Protein AF-A0A3D8INR3-F1 (afdb_monomer_lite)

Sequence (490 aa):
MREIKIFVIVAFIIGVMYYGVEPLAHHAMHPATATSDYEFKDLEKFGKFDFSNADKEAGKTAFLDNCASCHTVASQNVPDLNARNPKTIQPAGEGGVVPPDLSNAGLIFDSQFLAHFIKDPVRATLLDSKFAVSCEGLDDENANKCEMANEGKESYPMNAFNGIMSDEEITNVVAYLKDIAPKQLNDKEVFVEACSRCHAAVYDKNQYDSKFFALHNQEVTNWIERTKNIKGEEAEATFLSSLNNEEHKFINSLLAMAKANEKKYLSEAEIDEKNDEINAKTIESYGLVSLLQNSLIESNFEKVGLEADTHPEFIKAYLGNTPPDLSMMIRSKGQHELAAFINNPQKVPLIDIQKAVINKLVRDKRDEEKANIPTNISDEEREDMIAQIDSRDAEYYKIKLPENTTKSEWQNNDDYTNMAREMGVMPFGKSMPRVGLTKEAEKQVVNYLETIGDSKKAERDSLGWWIMGFFVLLSVLAYTWKSKIWRDLH

Organism: NCBI:txid2040648

Secondary structure (DSSP, 8-state):
-HHHHHHHHHHHHHHHHHHHHHHHHHHHHS---PPP-SS-TTSGGG-----TT--HHHHHHHHHHHTTTT-B-TTS--GGGG-S-TT--EEETTEEEPPPB-TTHHHHB-HHHHHHHHH-HHHHHTGGGTBPPP-TT--HHHHHHHHHHHTTPBPPSSPP-BTTB-HHHHHHHHHHHHHHS-S---HHHHHIIIIITT--BTT-SSHHHHHHHHHHHHHHHHHHHHHHHS-STTHHHHHHHT--HHHHHHHHHHHHHHHHHHHTTS-HHHHHHHHHHHHH--HHHH-HHHHHHHT-------SPPB--SS-HHHHHHHHSSPPPP-TTHHHHHHHHHHHHHHT-TT---HHHHHHHHHHHHHHHHHHHHHHTS-TTS-HHHHHHHHHHHHT--TTTTT--PPP-TT--TTS-TT--HHHHHHTT-PPP--SPPP--B-HHHHHHHHHHHHHHH-TTHHHHHHHHHHHHHHHHHHHHHHHHHHHHHSTTT-

Structure (mmCIF, N/CA/C/O backbone):
data_AF-A0A3D8INR3-F1
#
_entry.id   AF-A0A3D8INR3-F1
#
loop_
_atom_site.group_PDB
_atom_site.id
_atom_site.type_symbol
_atom_site.label_atom_id
_atom_site.label_alt_id
_atom_site.label_comp_id
_atom_site.label_asym_id
_atom_site.label_entity_id
_atom_site.label_seq_id
_atom_site.pdbx_PDB_ins_code
_atom_site.Cartn_x
_atom_site.Cartn_y
_atom_site.Cartn_z
_atom_site.occupancy
_atom_site.B_iso_or_equiv
_atom_site.auth_seq_id
_atom_site.auth_comp_id
_atom_site.auth_asym_id
_atom_site.auth_atom_id
_atom_site.pdbx_PDB_model_num
ATOM 1 N N . MET A 1 1 ? -51.105 -0.514 -26.493 1.00 63.62 1 MET A N 1
ATOM 2 C CA . MET A 1 1 ? -50.134 -1.573 -26.890 1.00 63.62 1 MET A CA 1
ATOM 3 C C . MET A 1 1 ? -48.948 -1.057 -27.707 1.00 63.62 1 MET A C 1
ATOM 5 O O . MET A 1 1 ? -47.855 -1.571 -27.513 1.00 63.62 1 MET A O 1
ATOM 9 N N . ARG A 1 2 ? -49.116 -0.080 -28.615 1.00 75.50 2 ARG A N 1
ATOM 10 C CA . ARG A 1 2 ? -48.003 0.451 -29.427 1.00 75.50 2 ARG A CA 1
ATOM 11 C C . ARG A 1 2 ? -46.892 1.077 -28.575 1.00 75.50 2 ARG A C 1
ATOM 13 O O . ARG A 1 2 ? -45.732 0.782 -28.827 1.00 75.50 2 ARG A O 1
ATOM 20 N N . GLU A 1 3 ? -47.219 1.847 -27.534 1.00 76.06 3 GLU A N 1
ATOM 21 C CA . GLU A 1 3 ? -46.181 2.459 -26.686 1.00 76.06 3 GLU A CA 1
ATOM 22 C C . GLU A 1 3 ? -45.477 1.452 -25.777 1.00 76.06 3 GLU A C 1
ATOM 24 O O . GLU A 1 3 ? -44.278 1.573 -25.581 1.00 76.06 3 GLU A O 1
ATOM 29 N N . ILE A 1 4 ? -46.176 0.422 -25.286 1.00 78.62 4 ILE A N 1
ATOM 30 C CA . ILE A 1 4 ? -45.540 -0.678 -24.537 1.00 78.62 4 ILE A CA 1
ATOM 31 C C . ILE A 1 4 ? -44.545 -1.417 -25.436 1.00 78.62 4 ILE A C 1
ATOM 33 O O . ILE A 1 4 ? -43.437 -1.708 -25.006 1.00 78.62 4 ILE A O 1
ATOM 37 N N . LYS A 1 5 ? -44.897 -1.668 -26.705 1.00 76.81 5 LYS A N 1
ATOM 38 C CA . LYS A 1 5 ? -43.960 -2.254 -27.676 1.00 76.81 5 LYS A CA 1
ATOM 39 C C . LYS A 1 5 ? -42.741 -1.354 -27.893 1.00 76.81 5 LYS A C 1
ATOM 41 O O . LYS A 1 5 ? -41.628 -1.860 -27.890 1.00 76.81 5 LYS A O 1
ATOM 46 N N . ILE A 1 6 ? -42.938 -0.040 -28.030 1.00 83.31 6 ILE A N 1
ATOM 47 C CA . ILE A 1 6 ? -41.833 0.926 -28.154 1.00 83.31 6 ILE A CA 1
ATOM 48 C C . ILE A 1 6 ? -40.961 0.917 -26.892 1.00 83.31 6 ILE A C 1
ATOM 50 O O . ILE A 1 6 ? -39.746 0.838 -27.010 1.00 83.31 6 ILE A O 1
ATOM 54 N N . PHE A 1 7 ? -41.558 0.929 -25.699 1.00 83.69 7 PHE A N 1
ATOM 55 C CA . PHE A 1 7 ? -40.826 0.861 -24.435 1.00 83.69 7 PHE A CA 1
ATOM 56 C C . PHE A 1 7 ? -40.005 -0.424 -24.321 1.00 83.69 7 PHE A C 1
ATOM 58 O O . PHE A 1 7 ? -38.828 -0.350 -24.002 1.00 83.69 7 PHE A O 1
ATOM 65 N N . VAL A 1 8 ? -40.586 -1.587 -24.635 1.00 88.50 8 VAL A N 1
ATOM 66 C CA . VAL A 1 8 ? -39.868 -2.871 -24.611 1.00 88.50 8 VAL A CA 1
ATOM 67 C C . VAL A 1 8 ? -38.701 -2.863 -25.597 1.00 88.50 8 VAL A C 1
ATOM 69 O O . VAL A 1 8 ? -37.622 -3.328 -25.252 1.00 88.50 8 VAL A O 1
ATOM 72 N N . ILE A 1 9 ? -38.880 -2.295 -26.793 1.00 89.50 9 ILE A N 1
ATOM 73 C CA . ILE A 1 9 ? -37.798 -2.159 -27.778 1.00 89.50 9 ILE A CA 1
ATOM 74 C C . ILE A 1 9 ? -36.693 -1.238 -27.249 1.00 89.50 9 ILE A C 1
ATOM 76 O O . ILE A 1 9 ? -35.523 -1.594 -27.327 1.00 89.50 9 ILE A O 1
ATOM 80 N N . VAL A 1 10 ? -37.041 -0.080 -26.684 1.00 89.00 10 VAL A N 1
ATOM 81 C CA . VAL A 1 10 ? -36.061 0.860 -26.119 1.00 89.00 10 VAL A CA 1
ATOM 82 C C . VAL A 1 10 ? -35.335 0.240 -24.924 1.00 89.00 10 VAL A C 1
ATOM 84 O O . VAL A 1 10 ? -34.113 0.295 -24.875 1.00 89.00 10 VAL A O 1
ATOM 87 N N . ALA A 1 11 ? -36.051 -0.403 -24.002 1.00 88.25 11 ALA A N 1
ATOM 88 C CA . ALA A 1 11 ? -35.470 -1.096 -22.856 1.00 88.25 11 ALA A CA 1
ATOM 89 C C . ALA A 1 11 ? -34.548 -2.242 -23.294 1.00 88.25 11 ALA A C 1
ATOM 91 O O . ALA A 1 11 ? -33.473 -2.409 -22.727 1.00 88.25 11 ALA A O 1
ATOM 92 N N . PHE A 1 12 ? -34.927 -2.989 -24.335 1.00 92.06 12 PHE A N 1
ATOM 93 C CA . PHE A 1 12 ? -34.078 -4.017 -24.929 1.00 92.06 12 PHE A CA 1
ATOM 94 C C . PHE A 1 12 ? -32.812 -3.420 -25.551 1.00 92.06 12 PHE A C 1
ATOM 96 O O . PHE A 1 12 ? -31.725 -3.907 -25.269 1.00 92.06 12 PHE A O 1
ATOM 103 N N . ILE A 1 13 ? -32.921 -2.347 -26.345 1.00 90.56 13 ILE A N 1
ATOM 104 C CA . ILE A 1 13 ? -31.756 -1.679 -26.951 1.00 90.56 13 ILE A CA 1
ATOM 105 C C . ILE A 1 13 ? -30.830 -1.123 -25.866 1.00 90.56 13 ILE A C 1
ATOM 107 O O . ILE A 1 13 ? -29.627 -1.341 -25.941 1.00 90.56 13 ILE A O 1
ATOM 111 N N . ILE A 1 14 ? -31.374 -0.458 -24.842 1.00 89.19 14 ILE A N 1
ATOM 112 C CA . ILE A 1 14 ? -30.592 0.036 -23.702 1.00 89.19 14 ILE A CA 1
ATOM 113 C C . ILE A 1 14 ? -29.927 -1.132 -22.972 1.00 89.19 14 ILE A C 1
ATOM 115 O O . ILE A 1 14 ? -28.746 -1.045 -22.664 1.00 89.19 14 ILE A O 1
ATOM 119 N N . GLY A 1 15 ? -30.643 -2.234 -22.740 1.00 87.12 15 GLY A N 1
ATOM 120 C CA . GLY A 1 15 ? -30.089 -3.434 -22.116 1.00 87.12 15 GLY A CA 1
ATOM 121 C C . GLY A 1 15 ? -28.944 -4.041 -22.928 1.00 87.12 15 GLY A C 1
ATOM 122 O O . GLY A 1 15 ? -27.901 -4.347 -22.364 1.00 87.12 15 GLY A O 1
ATOM 123 N N . VAL A 1 16 ? -29.096 -4.152 -24.251 1.00 88.75 16 VAL A N 1
ATOM 124 C CA . VAL A 1 16 ? -28.040 -4.618 -25.166 1.00 88.75 16 VAL A CA 1
ATOM 125 C C . VAL A 1 16 ? -26.864 -3.645 -25.198 1.00 88.75 16 VAL A C 1
ATOM 127 O O . VAL A 1 16 ? -25.721 -4.085 -25.212 1.00 88.75 16 VAL A O 1
ATOM 130 N N . MET A 1 17 ? -27.108 -2.334 -25.185 1.00 85.06 17 MET A N 1
ATOM 131 C CA . MET A 1 17 ? -26.038 -1.342 -25.101 1.00 85.06 17 MET A CA 1
ATOM 132 C C . MET A 1 17 ? -25.295 -1.446 -23.772 1.00 85.06 17 MET A C 1
ATOM 134 O O . MET A 1 17 ? -24.074 -1.460 -23.780 1.00 85.06 17 MET A O 1
ATOM 138 N N . TYR A 1 18 ? -26.003 -1.567 -22.651 1.00 83.94 18 TYR A N 1
ATOM 139 C CA . TYR A 1 18 ? -25.392 -1.702 -21.333 1.00 83.94 18 TYR A CA 1
ATOM 140 C C . TYR A 1 18 ? -24.562 -2.992 -21.258 1.00 83.94 18 TYR A C 1
ATOM 142 O O . TYR A 1 18 ? -23.347 -2.929 -21.148 1.00 83.94 18 TYR A O 1
ATOM 150 N N . TYR A 1 19 ? -25.172 -4.156 -21.496 1.00 83.50 19 TYR A N 1
ATOM 151 C CA . TYR A 1 19 ? -24.474 -5.447 -21.445 1.00 83.50 19 TYR A CA 1
ATOM 152 C C . TYR A 1 19 ? -23.462 -5.685 -22.572 1.00 83.50 19 TYR A C 1
ATOM 154 O O . TYR A 1 19 ? -22.607 -6.552 -22.433 1.00 83.50 19 TYR A O 1
ATOM 162 N N . GLY A 1 20 ? -23.566 -4.991 -23.704 1.00 81.06 20 GLY A N 1
ATOM 163 C CA . GLY A 1 20 ? -22.682 -5.185 -24.855 1.00 81.06 20 GLY A CA 1
ATOM 164 C C . GLY A 1 20 ? -21.538 -4.177 -24.913 1.00 81.06 20 GLY A C 1
ATOM 165 O O . GLY A 1 20 ? -20.388 -4.558 -25.122 1.00 81.06 20 GLY A O 1
ATOM 166 N N . VAL A 1 21 ? -21.839 -2.889 -24.725 1.00 84.81 21 VAL A N 1
ATOM 167 C CA . VAL A 1 21 ? -20.844 -1.812 -24.811 1.00 84.81 21 VAL A CA 1
ATOM 168 C C . VAL A 1 21 ? -20.000 -1.756 -23.549 1.00 84.81 21 VAL A C 1
ATOM 170 O O . VAL A 1 21 ? -18.801 -1.550 -23.673 1.00 84.81 21 VAL A O 1
ATOM 173 N N . GLU A 1 22 ? -20.571 -1.969 -22.359 1.00 78.88 22 GLU A N 1
ATOM 174 C CA . GLU A 1 22 ? -19.809 -1.896 -21.105 1.00 78.88 22 GLU A CA 1
ATOM 175 C C . GLU A 1 22 ? -18.677 -2.939 -21.071 1.00 78.88 22 GLU A C 1
ATOM 177 O O . GLU A 1 22 ? -17.528 -2.519 -20.935 1.00 78.88 22 GLU A O 1
ATOM 182 N N . PRO A 1 23 ? -18.885 -4.251 -21.326 1.00 79.50 23 PRO A N 1
ATOM 183 C CA . PRO A 1 23 ? -17.774 -5.205 -21.334 1.00 79.50 23 PRO A CA 1
ATOM 184 C C . PRO A 1 23 ? -16.751 -4.933 -22.438 1.00 79.50 23 PRO A C 1
ATOM 186 O O . PRO A 1 23 ? -15.553 -5.097 -22.214 1.00 79.50 23 PRO A O 1
ATOM 189 N N . LEU A 1 24 ? -17.199 -4.488 -23.619 1.00 79.31 24 LEU A N 1
ATOM 190 C CA . LEU A 1 24 ? -16.302 -4.136 -24.721 1.00 79.31 24 LEU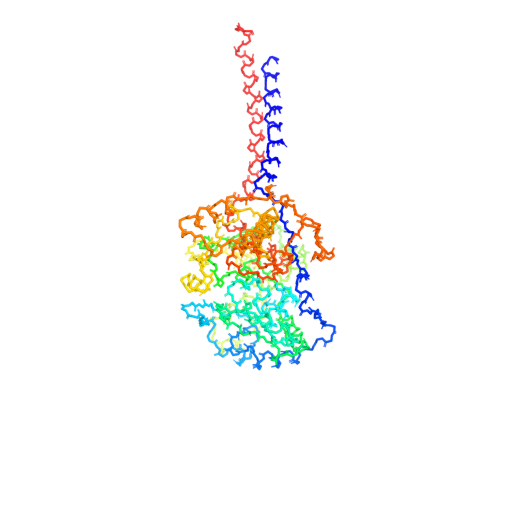 A CA 1
ATOM 191 C C . LEU A 1 24 ? -15.432 -2.924 -24.364 1.00 79.31 24 LEU A C 1
ATOM 193 O O . LEU A 1 24 ? -14.225 -2.940 -24.596 1.00 79.31 24 LEU A O 1
ATOM 197 N N . ALA A 1 25 ? -16.036 -1.889 -23.781 1.00 78.38 25 ALA A N 1
ATOM 198 C CA . ALA A 1 25 ? -15.349 -0.692 -23.322 1.00 78.38 25 ALA A CA 1
ATOM 199 C C . ALA A 1 25 ? -14.387 -1.020 -22.173 1.00 78.38 25 ALA A C 1
ATOM 201 O O . ALA A 1 25 ? -13.245 -0.569 -22.202 1.00 78.38 25 ALA A O 1
ATOM 202 N N . HIS A 1 26 ? -14.796 -1.862 -21.218 1.00 72.94 26 HIS A N 1
ATOM 203 C CA . HIS A 1 26 ? -13.923 -2.329 -20.144 1.00 72.94 26 HIS A CA 1
ATOM 204 C C . HIS A 1 26 ? -12.735 -3.132 -20.683 1.00 72.94 26 HIS A C 1
ATOM 206 O O . HIS A 1 26 ? -11.607 -2.871 -20.285 1.00 72.94 26 HIS A O 1
ATOM 212 N N . HIS A 1 27 ? -12.944 -4.045 -21.633 1.00 76.38 27 HIS A N 1
ATOM 213 C CA . HIS A 1 27 ? -11.852 -4.801 -22.252 1.00 76.38 27 HIS A CA 1
ATOM 214 C C . HIS A 1 27 ? -10.896 -3.903 -23.058 1.00 76.38 27 HIS A C 1
ATOM 216 O O . HIS A 1 27 ? -9.683 -4.088 -23.016 1.00 76.38 27 HIS A O 1
ATOM 222 N N . ALA A 1 28 ? -11.422 -2.919 -23.794 1.00 75.69 28 ALA A N 1
ATOM 223 C CA . ALA A 1 28 ? -10.607 -2.013 -24.603 1.00 75.69 28 ALA A CA 1
ATOM 224 C C . ALA A 1 28 ? -9.822 -0.991 -23.761 1.00 75.69 28 ALA A C 1
ATOM 226 O O . ALA A 1 28 ? -8.691 -0.658 -24.107 1.00 75.69 28 ALA A O 1
ATOM 227 N N . MET A 1 29 ? -10.412 -0.486 -22.672 1.00 73.06 29 MET A N 1
ATOM 228 C CA . MET A 1 29 ? -9.798 0.538 -21.814 1.00 73.06 29 MET A CA 1
ATOM 229 C C . MET A 1 29 ? -8.978 -0.044 -20.655 1.00 73.06 29 MET A C 1
ATOM 231 O O . MET A 1 29 ? -8.143 0.664 -20.095 1.00 73.06 29 MET A O 1
ATOM 235 N N . HIS A 1 30 ? -9.164 -1.325 -20.323 1.00 74.75 30 HIS A N 1
ATOM 236 C CA . HIS A 1 30 ? -8.376 -2.043 -19.321 1.00 74.75 30 HIS A CA 1
ATOM 237 C C . HIS A 1 30 ? -7.689 -3.251 -19.970 1.00 74.75 30 HIS A C 1
ATOM 239 O O . HIS A 1 30 ? -8.154 -4.385 -19.819 1.00 74.75 30 HIS A O 1
ATOM 245 N N . PRO A 1 31 ? -6.590 -3.026 -20.717 1.00 75.12 31 PRO A N 1
ATOM 246 C CA . PRO A 1 31 ? -5.835 -4.117 -21.312 1.00 75.12 31 PRO A CA 1
ATOM 247 C C . PRO A 1 31 ? -5.352 -5.095 -20.237 1.00 75.12 31 PRO A C 1
ATOM 249 O O . PRO A 1 31 ? -5.101 -4.719 -19.086 1.00 75.12 31 PRO A O 1
ATOM 252 N N . ALA A 1 32 ? -5.201 -6.360 -20.631 1.00 78.06 32 ALA A N 1
ATOM 253 C CA . ALA A 1 32 ? -4.733 -7.405 -19.736 1.00 78.06 32 ALA A CA 1
ATOM 254 C C . ALA A 1 32 ? -3.395 -7.018 -19.092 1.00 78.06 32 ALA A C 1
ATOM 256 O O . ALA A 1 32 ? -2.470 -6.508 -19.733 1.00 78.06 32 ALA A O 1
ATOM 257 N N . THR A 1 33 ? -3.317 -7.271 -17.796 1.00 75.50 33 THR A N 1
ATOM 258 C CA . THR A 1 33 ? -2.159 -7.007 -16.949 1.00 75.50 33 THR A CA 1
ATOM 259 C C . THR A 1 33 ? -1.954 -8.213 -16.042 1.00 75.50 33 THR A C 1
ATOM 261 O O . THR A 1 33 ? -2.909 -8.945 -15.772 1.00 75.50 33 THR A O 1
ATOM 264 N N . ALA A 1 34 ? -0.728 -8.428 -15.565 1.00 74.00 34 ALA A N 1
ATOM 265 C CA . ALA A 1 34 ? -0.462 -9.495 -14.605 1.00 74.00 34 ALA A CA 1
ATOM 266 C C . ALA A 1 34 ? -1.341 -9.333 -13.348 1.00 74.00 34 ALA A C 1
ATOM 268 O O . ALA A 1 34 ? -1.612 -8.214 -12.894 1.00 74.00 34 ALA A O 1
ATOM 269 N N . THR A 1 35 ? -1.823 -10.446 -12.800 1.00 74.88 35 THR A N 1
ATOM 270 C CA . THR A 1 35 ? -2.559 -10.459 -11.529 1.00 74.88 35 THR A CA 1
ATOM 271 C C . THR A 1 35 ? -1.634 -10.091 -10.370 1.00 74.88 35 THR A C 1
ATOM 273 O O . THR A 1 35 ? -0.428 -10.315 -10.460 1.00 74.88 35 THR A O 1
ATOM 276 N N . SER A 1 36 ? -2.183 -9.546 -9.279 1.00 80.94 36 SER A N 1
ATOM 277 C CA . SER A 1 36 ? -1.406 -9.364 -8.046 1.00 80.94 36 SER A CA 1
ATOM 278 C C . SER A 1 36 ? -0.946 -10.719 -7.523 1.00 80.94 36 SER A C 1
ATOM 280 O O . SER A 1 36 ? -1.760 -11.627 -7.346 1.00 80.94 36 SER A O 1
ATOM 282 N N . ASP A 1 37 ? 0.354 -10.835 -7.289 1.00 86.19 37 ASP A N 1
ATOM 283 C CA . ASP A 1 37 ? 0.967 -11.991 -6.657 1.00 86.19 37 ASP A CA 1
ATOM 284 C C . ASP A 1 37 ? 1.251 -11.663 -5.191 1.00 86.19 37 ASP A C 1
ATOM 286 O O . ASP A 1 37 ? 2.072 -10.799 -4.893 1.00 86.19 37 ASP A O 1
ATOM 290 N N . TYR A 1 38 ? 0.538 -12.334 -4.289 1.00 90.62 38 TYR A N 1
ATOM 291 C CA . TYR A 1 38 ? 0.695 -12.165 -2.841 1.00 90.62 38 TYR A CA 1
ATOM 292 C C . TYR A 1 38 ? 1.715 -13.140 -2.245 1.00 90.62 38 TYR A C 1
ATOM 294 O O . TYR A 1 38 ? 1.990 -13.061 -1.054 1.00 90.62 38 TYR A O 1
ATOM 302 N N . GLU A 1 39 ? 2.250 -14.059 -3.054 1.00 89.88 39 GLU A N 1
ATOM 303 C CA . GLU A 1 39 ? 3.347 -14.956 -2.676 1.00 89.88 39 GLU A CA 1
ATOM 304 C C . GLU A 1 39 ? 4.702 -14.420 -3.174 1.00 89.88 39 GLU A C 1
ATOM 306 O O . GLU A 1 39 ? 5.736 -15.012 -2.880 1.00 89.88 39 GLU A O 1
ATOM 311 N N . PHE A 1 40 ? 4.697 -13.304 -3.919 1.00 91.62 40 PHE A N 1
ATOM 312 C CA . PHE A 1 40 ? 5.883 -12.611 -4.436 1.00 91.62 40 PHE A CA 1
ATOM 313 C C . PHE A 1 40 ? 6.882 -13.554 -5.129 1.00 91.62 40 PHE A C 1
ATOM 315 O O . PHE A 1 40 ? 8.096 -13.458 -4.949 1.00 91.62 40 PHE A O 1
ATOM 322 N N . LYS A 1 41 ? 6.371 -14.465 -5.963 1.00 88.69 41 LYS A N 1
ATOM 323 C CA . LYS A 1 41 ? 7.125 -15.503 -6.686 1.00 88.69 41 LYS A CA 1
ATOM 324 C C . LYS A 1 41 ? 8.180 -14.937 -7.615 1.00 88.69 41 LYS A C 1
ATOM 326 O O . LYS A 1 41 ? 9.145 -15.617 -7.951 1.00 88.69 41 LYS A O 1
ATOM 331 N N . ASP A 1 42 ? 8.007 -13.696 -8.059 1.00 85.81 42 ASP A N 1
ATOM 332 C CA . ASP A 1 42 ? 9.016 -13.003 -8.848 1.00 85.81 42 ASP A CA 1
ATOM 333 C C . ASP A 1 42 ? 10.304 -12.719 -8.064 1.00 85.81 42 ASP A C 1
ATOM 335 O O . ASP A 1 42 ? 11.335 -12.481 -8.695 1.00 85.81 42 ASP A O 1
ATOM 339 N N . LEU A 1 43 ? 10.264 -12.784 -6.729 1.00 90.75 43 LEU A N 1
ATOM 340 C CA . LEU A 1 43 ? 11.426 -12.641 -5.856 1.00 90.75 43 LEU A CA 1
ATOM 341 C C . LEU A 1 43 ? 12.169 -13.962 -5.612 1.00 90.75 43 LEU A C 1
ATOM 343 O O . LEU A 1 43 ? 13.369 -13.909 -5.362 1.00 90.75 43 LEU A O 1
ATOM 347 N N . GLU A 1 44 ? 11.535 -15.130 -5.798 1.00 87.88 44 GLU A N 1
ATOM 348 C CA . GLU A 1 44 ? 12.169 -16.447 -5.565 1.00 87.88 44 GLU A CA 1
ATOM 349 C C . GLU A 1 44 ? 13.432 -16.665 -6.418 1.00 87.88 44 GLU A C 1
ATOM 351 O O . GLU A 1 44 ? 14.342 -17.403 -6.036 1.00 87.88 44 GLU A O 1
ATOM 356 N N . LYS A 1 45 ? 13.537 -15.978 -7.563 1.00 83.44 45 LYS A N 1
ATOM 357 C CA . LYS A 1 45 ? 14.742 -15.984 -8.410 1.00 83.44 45 LYS A CA 1
ATOM 358 C C . LYS A 1 45 ? 15.974 -15.363 -7.737 1.00 83.44 45 LYS A C 1
ATOM 360 O O . LYS A 1 45 ? 17.085 -15.559 -8.215 1.00 83.44 45 LYS A O 1
ATOM 365 N N . PHE A 1 46 ? 15.782 -14.617 -6.652 1.00 84.69 46 PHE A N 1
ATOM 366 C CA . PHE A 1 46 ? 16.838 -14.028 -5.826 1.00 84.69 46 PHE A CA 1
ATOM 367 C C . PHE A 1 46 ? 17.101 -14.840 -4.543 1.00 84.69 46 PHE A C 1
ATOM 369 O O . PHE A 1 46 ? 17.751 -14.352 -3.617 1.00 84.69 46 PHE A O 1
ATOM 376 N N . GLY A 1 47 ? 16.593 -16.073 -4.488 1.00 86.44 47 GLY A N 1
ATOM 377 C CA . GLY A 1 47 ? 16.658 -16.966 -3.335 1.00 86.44 47 GLY A CA 1
ATOM 378 C C . GLY A 1 47 ? 15.272 -17.210 -2.746 1.00 86.44 47 GLY A C 1
ATOM 379 O O . GLY A 1 47 ? 14.395 -16.362 -2.839 1.00 86.44 47 GLY A O 1
ATOM 380 N N . LYS A 1 48 ? 15.070 -18.377 -2.137 1.00 89.62 48 LYS A N 1
ATOM 381 C CA . LYS A 1 48 ? 13.841 -18.704 -1.412 1.00 89.62 48 LYS A CA 1
ATOM 382 C C . LYS A 1 48 ? 14.176 -18.871 0.057 1.00 89.62 48 LYS A C 1
ATOM 384 O O . LYS A 1 48 ? 14.954 -19.757 0.404 1.00 89.62 48 LYS A O 1
ATOM 389 N N . PHE A 1 49 ? 13.587 -18.037 0.904 1.00 94.25 49 PHE A N 1
ATOM 390 C CA . PHE A 1 49 ? 13.835 -18.102 2.337 1.00 94.25 49 PHE A CA 1
ATOM 391 C C . PHE A 1 49 ? 13.046 -19.242 2.977 1.00 94.25 49 PHE A C 1
ATOM 393 O O . PHE A 1 49 ? 11.849 -19.407 2.713 1.00 94.25 49 PHE A O 1
ATOM 400 N N . ASP A 1 50 ? 13.714 -20.009 3.837 1.00 94.06 50 ASP A N 1
ATOM 401 C CA . ASP A 1 50 ? 13.084 -21.018 4.681 1.00 94.06 50 ASP A CA 1
ATOM 402 C C . ASP A 1 50 ? 12.904 -20.476 6.101 1.00 94.06 50 ASP A C 1
ATOM 404 O O . ASP A 1 50 ? 13.868 -20.176 6.795 1.00 94.06 50 ASP A O 1
ATOM 408 N N . PHE A 1 51 ? 11.652 -20.381 6.541 1.00 95.19 51 PHE A N 1
ATOM 409 C CA . PHE A 1 51 ? 11.299 -19.902 7.877 1.00 95.19 51 PHE A CA 1
ATOM 410 C C . PHE A 1 51 ? 11.102 -21.040 8.889 1.00 95.19 51 PHE A C 1
ATOM 412 O O . PHE A 1 51 ? 10.736 -20.774 10.032 1.00 95.19 51 PHE A O 1
ATOM 419 N N . SER A 1 52 ? 11.294 -22.305 8.493 1.00 95.00 52 SER A N 1
ATOM 420 C CA . SER A 1 52 ? 10.983 -23.473 9.329 1.00 95.00 52 SER A CA 1
ATOM 421 C C . SER A 1 52 ? 11.787 -23.536 10.632 1.00 95.00 52 SER A C 1
ATOM 423 O O . SER A 1 52 ? 11.268 -24.014 11.640 1.00 95.00 52 SER A O 1
ATOM 425 N N . ASN A 1 53 ? 13.014 -23.008 10.619 1.00 93.19 53 ASN A N 1
ATOM 426 C CA . ASN A 1 53 ? 13.931 -22.981 11.761 1.00 93.19 53 ASN A CA 1
ATOM 427 C C . ASN A 1 53 ? 14.201 -21.561 12.281 1.00 93.19 53 ASN A C 1
ATOM 429 O O . ASN A 1 53 ? 15.172 -21.359 13.003 1.00 93.19 53 ASN A O 1
ATOM 433 N N . ALA A 1 54 ? 13.376 -20.580 11.905 1.00 96.62 54 ALA A N 1
ATOM 434 C CA . ALA A 1 54 ? 13.613 -19.196 12.290 1.00 96.62 54 ALA A CA 1
ATOM 435 C C . ALA A 1 54 ? 13.452 -18.997 13.812 1.00 96.62 54 ALA A C 1
ATOM 437 O O . ALA A 1 54 ? 12.424 -19.348 14.397 1.00 96.62 54 ALA A O 1
ATOM 438 N N . ASP A 1 55 ? 14.464 -18.407 14.445 1.00 98.06 55 ASP A N 1
ATOM 439 C CA . ASP A 1 55 ? 14.548 -18.142 15.880 1.00 98.06 55 ASP A CA 1
ATOM 440 C C . ASP A 1 55 ? 14.287 -16.657 16.171 1.00 98.06 55 ASP A C 1
ATOM 442 O O . ASP A 1 55 ? 15.029 -15.761 15.764 1.00 98.06 55 ASP A O 1
ATOM 446 N N . LYS A 1 56 ? 13.215 -16.395 16.917 1.00 97.31 56 LYS A N 1
ATOM 447 C CA . LYS A 1 56 ? 12.779 -15.044 17.280 1.00 97.31 56 LYS A CA 1
ATOM 448 C C . LYS A 1 56 ? 13.688 -14.326 18.281 1.00 97.31 56 LYS A C 1
ATOM 450 O O . LYS A 1 56 ? 13.749 -13.100 18.252 1.00 97.31 56 LYS A O 1
ATOM 455 N N . GLU A 1 57 ? 14.386 -15.047 19.158 1.00 97.12 57 GLU A N 1
ATOM 456 C CA . GLU A 1 57 ? 15.298 -14.433 20.129 1.00 97.12 57 GLU A CA 1
ATOM 457 C C . GLU A 1 57 ? 16.597 -14.032 19.430 1.00 97.12 57 GLU A C 1
ATOM 459 O O . GLU A 1 57 ? 17.053 -12.898 19.585 1.00 97.12 57 GLU A O 1
ATOM 464 N N . ALA A 1 58 ? 17.130 -14.907 18.567 1.00 97.94 58 ALA A N 1
ATOM 465 C CA . ALA A 1 58 ? 18.224 -14.543 17.664 1.00 97.94 58 ALA A CA 1
ATOM 466 C C . ALA A 1 58 ? 17.820 -13.380 16.742 1.00 97.94 58 ALA A C 1
ATOM 468 O O . ALA A 1 58 ? 18.598 -12.452 16.520 1.00 97.94 58 ALA A O 1
ATOM 469 N N . GLY A 1 59 ? 16.574 -13.387 16.263 1.00 97.62 59 GLY A N 1
ATOM 470 C CA . GLY A 1 59 ? 16.000 -12.325 15.441 1.00 97.62 59 GLY A CA 1
ATOM 471 C C . GLY A 1 59 ? 15.950 -10.974 16.136 1.00 97.62 59 GLY A C 1
ATOM 472 O O . GLY A 1 59 ? 16.279 -9.956 15.530 1.00 97.62 59 GLY A O 1
ATOM 473 N N . LYS A 1 60 ? 15.597 -10.953 17.423 1.00 96.19 60 LYS A N 1
ATOM 474 C CA . LYS A 1 60 ? 15.623 -9.739 18.241 1.00 96.19 60 LYS A CA 1
ATOM 475 C C . LYS A 1 60 ? 17.033 -9.163 18.350 1.00 96.19 60 LYS A C 1
ATOM 477 O O . LYS A 1 60 ? 17.196 -7.952 18.210 1.00 96.19 60 LYS A O 1
ATOM 482 N N . THR A 1 61 ? 18.038 -10.005 18.590 1.00 95.88 61 THR A N 1
ATOM 483 C CA . THR A 1 61 ? 19.444 -9.572 18.636 1.00 95.88 61 THR A CA 1
ATOM 484 C C . THR A 1 61 ? 19.884 -9.009 17.288 1.00 95.88 61 THR A C 1
ATOM 486 O O . THR A 1 61 ? 20.339 -7.871 17.227 1.00 95.88 61 THR A O 1
ATOM 489 N N . ALA A 1 62 ? 19.643 -9.739 16.197 1.00 96.62 62 ALA A N 1
ATOM 490 C CA . ALA A 1 62 ? 19.983 -9.280 14.853 1.00 96.62 62 ALA A CA 1
ATOM 491 C C . ALA A 1 62 ? 19.291 -7.951 14.492 1.00 96.62 62 ALA A C 1
ATOM 493 O O . ALA A 1 62 ? 19.913 -7.076 13.889 1.00 96.62 62 ALA A O 1
ATOM 494 N N . PHE A 1 63 ? 18.030 -7.764 14.899 1.00 95.62 63 PHE A N 1
ATOM 495 C CA . PHE A 1 63 ? 17.298 -6.512 14.706 1.00 95.62 63 PHE A CA 1
ATOM 496 C C . PHE A 1 63 ? 17.906 -5.351 15.503 1.00 95.62 63 PHE A C 1
ATOM 498 O O . PHE A 1 63 ? 18.035 -4.245 14.976 1.00 95.62 63 PHE A O 1
ATOM 505 N N . LEU A 1 64 ? 18.277 -5.578 16.766 1.00 93.56 64 LEU A N 1
ATOM 506 C CA . LEU A 1 64 ? 18.929 -4.565 17.600 1.00 93.56 64 LEU A CA 1
ATOM 507 C C . LEU A 1 64 ? 20.252 -4.101 16.985 1.00 93.56 64 LEU A C 1
ATOM 509 O O . LEU A 1 64 ? 20.506 -2.899 16.927 1.00 93.56 64 LEU A O 1
ATOM 513 N N . ASP A 1 65 ? 21.041 -5.041 16.472 1.00 93.44 65 ASP A N 1
ATOM 514 C CA . ASP A 1 65 ? 22.363 -4.756 15.919 1.00 93.44 65 ASP A CA 1
ATOM 515 C C . ASP A 1 65 ? 22.294 -4.031 14.564 1.00 93.44 65 ASP A C 1
ATOM 517 O O . ASP A 1 65 ? 23.139 -3.185 14.270 1.00 93.44 65 ASP A O 1
ATOM 521 N N . ASN A 1 66 ? 21.279 -4.329 13.743 1.00 94.25 66 ASN A N 1
ATOM 522 C CA . ASN A 1 66 ? 21.244 -3.905 12.338 1.00 94.25 66 ASN A CA 1
ATOM 523 C C . ASN A 1 66 ? 20.128 -2.908 11.986 1.00 94.25 66 ASN A C 1
ATOM 525 O O . ASN A 1 66 ? 20.275 -2.138 11.037 1.00 94.25 66 ASN A O 1
ATOM 529 N N . CYS A 1 67 ? 19.008 -2.904 12.712 1.00 93.38 67 CYS A N 1
ATOM 530 C CA . CYS A 1 67 ? 17.791 -2.186 12.311 1.00 93.38 67 CYS A CA 1
ATOM 531 C C . CYS A 1 67 ? 17.369 -1.089 13.301 1.00 93.38 67 CYS A C 1
ATOM 533 O O . CYS A 1 67 ? 16.852 -0.053 12.875 1.00 93.38 67 CYS A O 1
ATOM 535 N N . ALA A 1 68 ? 17.604 -1.278 14.604 1.00 91.12 68 ALA A N 1
ATOM 536 C CA . ALA A 1 68 ? 17.114 -0.387 15.666 1.00 91.12 68 ALA A CA 1
ATOM 537 C C . ALA A 1 68 ? 17.726 1.028 15.651 1.00 91.12 68 ALA A C 1
ATOM 539 O O . ALA A 1 68 ? 17.159 1.967 16.207 1.00 91.12 68 ALA A O 1
ATOM 540 N N . SER A 1 69 ? 18.861 1.220 14.971 1.00 88.31 69 SER A N 1
ATOM 541 C CA . SER A 1 69 ? 19.441 2.553 14.756 1.00 88.31 69 SER A CA 1
ATOM 542 C C . SER A 1 69 ? 18.567 3.434 13.853 1.00 88.31 69 SER A C 1
ATOM 544 O O . SER A 1 69 ? 18.588 4.664 13.971 1.00 88.31 69 SER A O 1
ATOM 546 N N . CYS A 1 70 ? 17.773 2.812 12.973 1.00 89.44 70 CYS A N 1
ATOM 547 C CA . CYS A 1 70 ? 16.933 3.503 12.005 1.00 89.44 70 CYS A CA 1
ATOM 548 C C . CYS A 1 70 ? 15.431 3.341 12.259 1.00 89.44 70 CYS A C 1
ATOM 550 O O . CYS A 1 70 ? 14.691 4.285 11.979 1.00 89.44 70 CYS A O 1
ATOM 552 N N . HIS A 1 71 ? 14.991 2.200 12.776 1.00 92.12 71 HIS A N 1
ATOM 553 C CA . HIS A 1 71 ? 13.581 1.877 12.988 1.00 92.12 71 HIS A CA 1
ATOM 554 C C . HIS A 1 71 ? 13.208 1.884 14.465 1.00 92.12 71 HIS A C 1
ATOM 556 O O . HIS A 1 71 ? 14.047 1.613 15.321 1.00 92.12 71 HIS A O 1
ATOM 562 N N . THR A 1 72 ? 11.933 2.151 14.746 1.00 90.62 72 THR A N 1
ATOM 563 C CA . THR A 1 72 ? 11.361 1.984 16.085 1.00 90.62 72 THR A CA 1
ATOM 564 C C . THR A 1 72 ? 10.536 0.708 16.178 1.00 90.62 72 THR A C 1
ATOM 566 O O . THR A 1 72 ? 10.081 0.167 15.166 1.00 90.62 72 THR A O 1
ATOM 569 N N . VAL A 1 73 ? 10.351 0.223 17.403 1.00 92.69 73 VAL A N 1
ATOM 570 C CA . VAL A 1 73 ? 9.422 -0.865 17.713 1.00 92.69 73 VAL A CA 1
ATOM 571 C C . VAL A 1 73 ? 8.649 -0.486 18.976 1.00 92.69 73 VAL A C 1
ATOM 573 O O . VAL A 1 73 ? 8.909 -0.984 20.073 1.00 92.69 73 VAL A O 1
ATOM 576 N N . ALA A 1 74 ? 7.702 0.437 18.824 1.00 89.69 74 ALA A N 1
ATOM 577 C CA . ALA A 1 74 ? 6.970 1.065 19.921 1.00 89.69 74 ALA A CA 1
ATOM 578 C C . ALA A 1 74 ? 6.153 0.079 20.772 1.00 89.69 74 ALA A C 1
ATOM 580 O O . ALA A 1 74 ? 5.921 0.329 21.954 1.00 89.69 74 ALA A O 1
ATOM 581 N N . SER A 1 75 ? 5.740 -1.058 20.203 1.00 89.94 75 SER A N 1
ATOM 582 C CA . SER A 1 75 ? 5.085 -2.145 20.948 1.00 89.94 75 SER A CA 1
ATOM 583 C C . SER A 1 75 ? 5.985 -2.772 22.017 1.00 89.94 75 SER A C 1
ATOM 585 O O . SER A 1 75 ? 5.488 -3.374 22.969 1.00 89.94 75 SER A O 1
ATOM 587 N N . GLN A 1 76 ? 7.305 -2.634 21.877 1.00 89.69 76 GLN A N 1
ATOM 588 C CA . GLN A 1 76 ? 8.291 -3.196 22.785 1.00 89.69 76 GLN A CA 1
ATOM 589 C C . GLN A 1 76 ? 8.815 -2.100 23.710 1.00 89.69 76 GLN A C 1
ATOM 591 O O . GLN A 1 76 ? 9.425 -1.129 23.271 1.00 89.69 76 GLN A O 1
ATOM 596 N N . ASN A 1 77 ? 8.633 -2.275 25.019 1.00 84.94 77 ASN A N 1
ATOM 597 C CA . ASN A 1 77 ? 9.110 -1.326 26.029 1.00 84.94 77 ASN A CA 1
ATOM 598 C C . ASN A 1 77 ? 10.623 -1.481 26.301 1.00 84.94 77 ASN A C 1
ATOM 600 O O . ASN A 1 77 ? 11.045 -1.733 27.430 1.00 84.94 77 ASN A O 1
ATOM 604 N N . VAL A 1 78 ? 11.437 -1.397 25.247 1.00 85.31 78 VAL A N 1
ATOM 605 C CA . VAL A 1 78 ? 12.901 -1.480 25.296 1.00 85.31 78 VAL A CA 1
ATOM 606 C C . VAL A 1 78 ? 13.463 -0.131 24.837 1.00 85.31 78 VAL A C 1
ATOM 608 O O . VAL A 1 78 ? 13.193 0.260 23.700 1.00 85.31 78 VAL A O 1
ATOM 611 N N . PRO A 1 79 ? 14.230 0.590 25.679 1.00 84.81 79 PRO A N 1
ATOM 612 C CA . PRO A 1 79 ? 14.762 1.909 25.329 1.00 84.81 79 PRO A CA 1
ATOM 613 C C . PRO A 1 79 ? 15.575 1.923 24.030 1.00 84.81 79 PRO A C 1
ATOM 615 O O . PRO A 1 79 ? 15.376 2.808 23.203 1.00 84.81 79 PRO A O 1
ATOM 618 N N . ASP A 1 80 ? 16.420 0.913 23.814 1.00 84.56 80 ASP A N 1
ATOM 619 C CA . ASP A 1 80 ? 17.289 0.831 22.633 1.00 84.56 80 ASP A CA 1
ATOM 620 C C . ASP A 1 80 ? 16.499 0.680 21.324 1.00 84.56 80 ASP A C 1
ATOM 622 O O . ASP A 1 80 ? 16.904 1.216 20.297 1.00 84.56 80 ASP A O 1
ATOM 626 N N . LEU A 1 81 ? 15.324 0.035 21.366 1.00 84.00 81 LEU A N 1
ATOM 627 C CA . LEU A 1 81 ? 14.425 -0.095 20.210 1.00 84.00 81 LEU A CA 1
ATOM 628 C C . LEU A 1 81 ? 13.678 1.201 19.877 1.00 84.00 81 LEU A C 1
ATOM 630 O O . LEU A 1 81 ? 13.019 1.270 18.846 1.00 84.00 81 LEU A O 1
ATOM 634 N N . ASN A 1 82 ? 13.730 2.212 20.747 1.00 82.50 82 ASN A N 1
ATOM 635 C CA . ASN A 1 82 ? 12.957 3.448 20.615 1.00 82.50 82 ASN A CA 1
ATOM 636 C C . ASN A 1 82 ? 13.807 4.698 20.899 1.00 82.50 82 ASN A C 1
ATOM 638 O O . ASN A 1 82 ? 13.285 5.750 21.267 1.00 82.50 82 ASN A O 1
ATOM 642 N N . ALA A 1 83 ? 15.129 4.592 20.731 1.00 80.19 83 ALA A N 1
ATOM 643 C CA . ALA A 1 83 ? 16.064 5.686 20.985 1.00 80.19 83 ALA A CA 1
ATOM 644 C C . ALA A 1 83 ? 16.000 6.794 19.912 1.00 80.19 83 ALA A C 1
ATOM 646 O O . ALA A 1 83 ? 16.390 7.937 20.168 1.00 80.19 83 ALA A O 1
ATOM 647 N N . ARG A 1 84 ? 15.502 6.478 18.708 1.00 79.25 84 ARG A N 1
ATOM 648 C CA . ARG A 1 84 ? 15.348 7.428 17.597 1.00 79.25 84 ARG A CA 1
ATOM 649 C C . ARG A 1 84 ? 14.012 8.171 17.678 1.00 79.25 84 ARG A C 1
ATOM 651 O O . ARG A 1 84 ? 12.977 7.593 17.990 1.00 79.25 84 ARG A O 1
ATOM 658 N N . ASN A 1 85 ? 14.011 9.450 17.292 1.00 79.44 85 ASN A N 1
ATOM 659 C CA . ASN A 1 85 ? 12.770 10.182 17.038 1.00 79.44 85 ASN A CA 1
ATOM 660 C C . ASN A 1 85 ? 12.055 9.613 15.787 1.00 79.44 85 ASN A C 1
ATOM 662 O O . ASN A 1 85 ? 12.605 9.719 14.683 1.00 79.44 85 ASN A O 1
ATOM 666 N N . PRO A 1 86 ? 10.821 9.087 15.921 1.00 74.88 86 PRO A N 1
ATOM 667 C CA . PRO A 1 86 ? 10.100 8.438 14.826 1.00 74.88 86 PRO A CA 1
ATOM 668 C C . PRO A 1 86 ? 9.667 9.404 13.717 1.00 74.88 86 PRO A C 1
ATOM 670 O O . PRO A 1 86 ? 9.175 8.961 12.695 1.00 74.88 86 PRO A O 1
ATOM 673 N N . LYS A 1 87 ? 9.840 10.723 13.882 1.00 80.12 87 LYS A N 1
ATOM 674 C CA . LYS A 1 87 ? 9.539 11.735 12.851 1.00 80.12 87 LYS A CA 1
ATOM 675 C C . LYS A 1 87 ? 10.768 12.208 12.078 1.00 80.12 87 LYS A C 1
ATOM 677 O O . LYS A 1 87 ? 10.670 13.099 11.236 1.00 80.12 87 LYS A O 1
ATOM 682 N N . THR A 1 88 ? 11.948 11.675 12.382 1.00 84.38 88 THR A N 1
ATOM 683 C CA . THR A 1 88 ? 13.178 12.083 11.701 1.00 84.38 88 THR A CA 1
ATOM 684 C C . THR A 1 88 ? 13.257 11.434 10.325 1.00 84.38 88 THR A C 1
ATOM 686 O O . THR A 1 88 ? 13.335 10.212 10.216 1.00 84.38 88 THR A O 1
ATOM 689 N N . ILE A 1 89 ? 13.309 12.257 9.278 1.00 84.12 89 ILE A N 1
ATOM 690 C CA . ILE A 1 89 ? 13.500 11.818 7.890 1.00 84.12 89 ILE A CA 1
ATOM 691 C C . ILE A 1 89 ? 14.868 11.142 7.733 1.00 84.12 89 ILE A C 1
ATOM 693 O O . ILE A 1 89 ? 15.874 11.649 8.228 1.00 84.12 89 ILE A O 1
ATOM 697 N N . GLN A 1 90 ? 14.906 10.009 7.029 1.00 82.44 90 GLN A N 1
ATOM 698 C CA . GLN A 1 90 ? 16.148 9.414 6.544 1.00 82.44 90 GLN A CA 1
ATOM 699 C C . GLN A 1 90 ? 16.493 10.026 5.177 1.00 82.44 90 GLN A C 1
ATOM 701 O O . GLN A 1 90 ? 15.705 9.862 4.241 1.00 82.44 90 GLN A O 1
ATOM 706 N N . PRO A 1 91 ? 17.605 10.776 5.065 1.00 79.19 91 PRO A N 1
ATOM 707 C CA . PRO A 1 91 ? 17.925 11.533 3.859 1.00 79.19 91 PRO A CA 1
ATOM 708 C C . PRO A 1 91 ? 18.313 10.623 2.685 1.00 79.19 91 PRO A C 1
ATOM 710 O O . PRO A 1 91 ? 18.908 9.563 2.870 1.00 79.19 91 PRO A O 1
ATOM 713 N N . ALA A 1 92 ? 17.982 11.077 1.478 1.00 74.06 92 ALA A N 1
ATOM 714 C CA . ALA A 1 92 ? 18.150 10.396 0.199 1.00 74.06 92 ALA A CA 1
ATOM 715 C C . ALA A 1 92 ? 18.426 11.435 -0.902 1.00 74.06 92 ALA A C 1
ATOM 717 O O . ALA A 1 92 ? 17.493 11.949 -1.522 1.00 74.06 92 ALA A O 1
ATOM 718 N N . GLY A 1 93 ? 19.691 11.818 -1.100 1.00 77.56 93 GLY A N 1
ATOM 719 C CA . GLY A 1 93 ? 20.015 12.996 -1.913 1.00 77.56 93 GLY A CA 1
ATOM 720 C C . GLY A 1 93 ? 19.378 14.258 -1.316 1.00 77.56 93 GLY A C 1
ATOM 721 O O . GLY A 1 93 ? 19.597 14.561 -0.145 1.00 77.56 93 GLY A O 1
ATOM 722 N N . GLU A 1 94 ? 18.559 14.965 -2.099 1.00 78.62 94 GLU A N 1
ATOM 723 C CA . GLU A 1 94 ? 17.750 16.108 -1.629 1.00 78.62 94 GLU A CA 1
ATOM 724 C C . GLU A 1 94 ? 16.391 15.692 -1.024 1.00 78.62 94 GLU A C 1
ATOM 726 O O . GLU A 1 94 ? 15.637 16.531 -0.529 1.00 78.62 94 GLU A O 1
ATOM 731 N N . GLY A 1 95 ? 16.056 14.399 -1.073 1.00 84.94 95 GLY A N 1
ATOM 732 C CA . GLY A 1 95 ? 14.807 13.829 -0.577 1.00 84.94 95 GLY A CA 1
ATOM 733 C C . GLY A 1 95 ? 14.979 12.976 0.675 1.00 84.94 95 GLY A C 1
ATOM 734 O O . GLY A 1 95 ? 15.987 13.033 1.379 1.00 84.94 95 GLY A O 1
ATOM 735 N N . GLY A 1 96 ? 13.967 12.164 0.957 1.00 85.19 96 GLY A N 1
ATOM 736 C CA . GLY A 1 96 ? 13.992 11.187 2.037 1.00 85.19 96 GLY A CA 1
ATOM 737 C C . GLY A 1 96 ? 12.595 10.750 2.443 1.00 85.19 96 GLY A C 1
ATOM 738 O O . GLY A 1 96 ? 11.600 11.314 1.992 1.00 85.19 96 GLY A O 1
ATOM 739 N N . VAL A 1 97 ? 12.525 9.752 3.318 1.00 88.38 97 VAL A N 1
ATOM 740 C CA . VAL A 1 97 ? 11.272 9.295 3.927 1.00 88.38 97 VAL A CA 1
ATOM 741 C C . VAL A 1 97 ? 11.487 9.047 5.411 1.00 88.38 97 VAL A C 1
ATOM 743 O O . VAL A 1 97 ? 12.584 8.689 5.841 1.00 88.38 97 VAL A O 1
ATOM 746 N N . VAL A 1 98 ? 10.444 9.251 6.207 1.00 88.50 98 VAL A N 1
ATOM 747 C CA . VAL A 1 98 ? 10.438 8.835 7.609 1.00 88.50 98 VAL A CA 1
ATOM 748 C C . VAL A 1 98 ? 10.428 7.298 7.674 1.00 88.50 98 VAL A C 1
ATOM 750 O O . VAL A 1 98 ? 9.574 6.669 7.032 1.00 88.50 98 VAL A O 1
ATOM 753 N N . PRO A 1 99 ? 11.379 6.658 8.377 1.00 89.06 99 PRO A N 1
ATOM 754 C CA . PRO A 1 99 ? 11.353 5.211 8.564 1.00 89.06 99 PRO A CA 1
ATOM 755 C C . PRO A 1 99 ? 10.150 4.781 9.411 1.00 89.06 99 PRO A C 1
ATOM 757 O O . PRO A 1 99 ? 9.805 5.485 10.358 1.00 89.06 99 PRO A O 1
ATOM 760 N N . PRO A 1 100 ? 9.498 3.659 9.068 1.00 90.38 100 PRO A N 1
ATOM 761 C CA . PRO A 1 100 ? 8.352 3.157 9.814 1.00 90.38 100 PRO A CA 1
ATOM 762 C C . PRO A 1 100 ? 8.756 2.636 11.196 1.00 90.38 100 PRO A C 1
ATOM 764 O O . PRO A 1 100 ? 9.867 2.122 11.379 1.00 90.38 100 PRO A O 1
ATOM 767 N N . ASP A 1 101 ? 7.798 2.702 12.118 1.00 92.00 101 ASP A N 1
ATOM 768 C CA . ASP A 1 101 ? 7.751 1.800 13.263 1.00 92.00 101 ASP A CA 1
ATOM 769 C C . ASP A 1 101 ? 7.439 0.385 12.766 1.00 92.00 101 ASP A C 1
ATOM 771 O O . ASP A 1 101 ? 6.586 0.218 11.911 1.00 92.00 101 ASP A O 1
ATOM 775 N N . LEU A 1 102 ? 8.123 -0.642 13.261 1.00 95.06 102 LEU A N 1
ATOM 776 C CA . LEU A 1 102 ? 7.976 -2.003 12.734 1.00 95.06 102 LEU A CA 1
ATOM 777 C C . LEU A 1 102 ? 7.133 -2.920 13.627 1.00 95.06 102 LEU A C 1
ATOM 779 O O . LEU A 1 102 ? 7.074 -4.123 13.376 1.00 95.06 102 LEU A O 1
ATOM 783 N N . SER A 1 103 ? 6.432 -2.376 14.629 1.00 94.25 103 SER A N 1
ATOM 784 C CA . SER A 1 103 ? 5.610 -3.164 15.563 1.00 94.25 103 SER A CA 1
ATOM 785 C C . SER A 1 103 ? 4.543 -4.013 14.877 1.00 94.25 103 SER A C 1
ATOM 787 O O . SER A 1 103 ? 4.178 -5.068 15.382 1.00 94.25 103 SER A O 1
ATOM 789 N N . ASN A 1 104 ? 4.039 -3.553 13.732 1.00 96.25 104 ASN A N 1
ATOM 790 C CA . ASN A 1 104 ? 2.946 -4.193 13.002 1.00 96.25 104 ASN A CA 1
ATOM 791 C C . ASN A 1 104 ? 3.415 -4.955 11.757 1.00 96.25 104 ASN A C 1
ATOM 793 O O . ASN A 1 104 ? 2.618 -5.643 11.113 1.00 96.25 104 ASN A O 1
ATOM 797 N N . ALA A 1 105 ? 4.697 -4.832 11.400 1.00 96.69 105 ALA A N 1
ATOM 798 C CA . ALA A 1 105 ? 5.213 -5.250 10.103 1.00 96.69 105 ALA A CA 1
ATOM 799 C C . ALA A 1 105 ? 5.005 -6.749 9.846 1.00 96.69 105 ALA A C 1
ATOM 801 O O . ALA A 1 105 ? 4.585 -7.133 8.755 1.00 96.69 105 ALA A O 1
ATOM 802 N N . GLY A 1 106 ? 5.223 -7.585 10.868 1.00 96.75 106 GLY A N 1
ATOM 803 C CA . GLY A 1 106 ? 5.067 -9.037 10.766 1.00 96.75 106 GLY A CA 1
ATOM 804 C C . GLY A 1 106 ? 3.629 -9.518 10.531 1.00 96.75 106 GLY A C 1
ATOM 805 O O . GLY A 1 106 ? 3.446 -10.666 10.128 1.00 96.75 106 GLY A O 1
ATOM 806 N N . LEU A 1 107 ? 2.619 -8.669 10.759 1.00 97.56 107 LEU A N 1
ATOM 807 C CA . LEU A 1 107 ? 1.216 -8.986 10.475 1.00 97.56 107 LEU A CA 1
ATOM 808 C C . LEU A 1 107 ? 0.805 -8.570 9.057 1.00 97.56 107 LEU A C 1
ATOM 810 O O . LEU A 1 107 ? 0.082 -9.307 8.386 1.00 97.56 107 LEU A O 1
ATOM 814 N N . ILE A 1 108 ? 1.213 -7.375 8.615 1.00 97.50 108 ILE A N 1
ATOM 815 C CA . ILE A 1 108 ? 0.634 -6.761 7.411 1.00 97.50 108 ILE A CA 1
ATOM 816 C C . ILE A 1 108 ? 1.415 -7.044 6.127 1.00 97.50 108 ILE A C 1
ATOM 818 O O . ILE A 1 108 ? 0.814 -7.057 5.051 1.00 97.50 108 ILE A O 1
ATOM 822 N N . PHE A 1 109 ? 2.722 -7.290 6.221 1.00 97.69 109 PHE A N 1
ATOM 823 C CA . PHE A 1 109 ? 3.566 -7.583 5.068 1.00 97.69 109 PHE A CA 1
ATOM 824 C C . PHE A 1 109 ? 3.793 -9.088 4.931 1.00 97.69 109 PHE A C 1
ATOM 826 O O . PHE A 1 109 ? 3.876 -9.820 5.920 1.00 97.69 109 PHE A O 1
ATOM 833 N N . ASP A 1 110 ? 3.904 -9.560 3.692 1.00 97.31 110 ASP A N 1
ATOM 834 C CA . ASP A 1 110 ? 4.270 -10.950 3.443 1.00 97.31 110 ASP A CA 1
ATOM 835 C C . ASP A 1 110 ? 5.708 -11.244 3.903 1.00 97.31 110 ASP A C 1
ATOM 837 O O . ASP A 1 110 ? 6.595 -10.394 3.871 1.00 97.31 110 ASP A O 1
ATOM 841 N N . SER A 1 111 ? 5.949 -12.478 4.339 1.00 96.75 111 SER A N 1
ATOM 842 C CA . SER A 1 111 ? 7.229 -12.863 4.947 1.00 96.75 111 SER A CA 1
ATOM 843 C C . SER A 1 111 ? 8.348 -13.011 3.931 1.00 96.75 111 SER A C 1
ATOM 845 O O . SER A 1 111 ? 9.472 -12.604 4.221 1.00 96.75 111 SER A O 1
ATOM 847 N N . GLN A 1 112 ? 8.049 -13.571 2.754 1.00 96.38 112 GLN A N 1
ATOM 848 C CA . GLN A 1 112 ? 9.025 -13.644 1.669 1.00 96.38 112 GLN A CA 1
ATOM 849 C C . GLN A 1 112 ? 9.336 -12.226 1.199 1.00 96.38 112 GLN A C 1
ATOM 851 O O . GLN A 1 112 ? 10.507 -11.865 1.099 1.00 96.38 112 GLN A O 1
ATOM 856 N N . PHE A 1 113 ? 8.310 -11.386 1.019 1.00 97.44 113 PHE A N 1
ATOM 857 C CA . PHE A 1 113 ? 8.525 -9.978 0.692 1.00 97.44 113 PHE A CA 1
ATOM 858 C C . PHE A 1 113 ? 9.414 -9.267 1.721 1.00 97.44 113 PHE A C 1
ATOM 860 O O . PHE A 1 113 ? 10.392 -8.644 1.320 1.00 97.44 113 PHE A O 1
ATOM 867 N N . LEU A 1 114 ? 9.123 -9.371 3.024 1.00 97.25 114 LEU A N 1
ATOM 868 C CA . LEU A 1 114 ? 9.924 -8.728 4.074 1.00 97.25 114 LEU A CA 1
ATOM 869 C C . LEU A 1 114 ? 11.378 -9.204 4.066 1.00 97.25 114 LEU A C 1
ATOM 871 O O . LEU A 1 114 ? 12.285 -8.378 4.143 1.00 97.25 114 LEU A O 1
ATOM 875 N N . ALA A 1 115 ? 11.612 -10.511 3.942 1.00 97.50 115 ALA A N 1
ATOM 876 C CA . ALA A 1 115 ? 12.966 -11.056 3.888 1.00 97.50 115 ALA A CA 1
ATOM 877 C C . ALA A 1 115 ? 13.731 -10.544 2.657 1.00 97.50 115 ALA A C 1
ATOM 879 O O . ALA A 1 115 ? 14.867 -10.080 2.771 1.00 97.50 115 ALA A O 1
ATOM 880 N N . HIS A 1 116 ? 13.086 -10.531 1.489 1.00 97.38 116 HIS A N 1
ATOM 881 C CA . HIS A 1 116 ? 13.665 -9.949 0.282 1.00 97.38 116 HIS A CA 1
ATOM 882 C C . HIS A 1 116 ? 13.861 -8.437 0.383 1.00 97.38 116 HIS A C 1
ATOM 884 O O . HIS A 1 116 ? 14.843 -7.933 -0.149 1.00 97.38 116 HIS A O 1
ATOM 890 N N . PHE A 1 117 ? 12.976 -7.715 1.069 1.00 97.12 117 PHE A N 1
ATOM 891 C CA . PHE A 1 117 ? 13.098 -6.277 1.286 1.00 97.12 117 PHE A CA 1
ATOM 892 C C . PHE A 1 117 ? 14.286 -5.937 2.189 1.00 97.12 117 PHE A C 1
ATOM 894 O O . PHE A 1 117 ? 15.010 -4.991 1.903 1.00 97.12 117 PHE A O 1
ATOM 901 N N . ILE A 1 118 ? 14.534 -6.730 3.235 1.00 96.88 118 ILE A N 1
ATOM 902 C CA . ILE A 1 118 ? 15.741 -6.603 4.062 1.00 96.88 118 ILE A CA 1
ATOM 903 C C . ILE A 1 118 ? 16.987 -6.924 3.221 1.00 96.88 118 ILE A C 1
ATOM 905 O O . ILE A 1 118 ? 17.957 -6.166 3.232 1.00 96.88 118 ILE A O 1
ATOM 909 N N . LYS A 1 119 ? 16.958 -8.015 2.445 1.00 96.06 119 LYS A N 1
ATOM 910 C CA . LYS A 1 119 ? 18.095 -8.440 1.615 1.00 96.06 119 LYS A CA 1
ATOM 911 C C . LYS A 1 119 ? 18.450 -7.407 0.544 1.00 96.06 119 LYS A C 1
ATOM 913 O O . LYS A 1 119 ? 19.599 -6.982 0.469 1.00 96.06 119 LYS A O 1
ATOM 918 N N . ASP A 1 120 ? 17.479 -6.991 -0.262 1.00 96.06 120 ASP A N 1
ATOM 919 C CA . ASP A 1 120 ? 17.622 -6.002 -1.331 1.00 96.06 120 ASP A CA 1
ATOM 920 C C . ASP A 1 120 ? 16.307 -5.212 -1.505 1.00 96.06 120 ASP A C 1
ATOM 922 O O . ASP A 1 120 ? 15.400 -5.638 -2.238 1.00 96.06 120 ASP A O 1
ATOM 926 N N . PRO A 1 121 ? 16.179 -4.043 -0.852 1.00 94.88 121 PRO A N 1
ATOM 927 C CA . PRO A 1 121 ? 14.929 -3.292 -0.850 1.00 94.88 121 PRO A CA 1
ATOM 928 C C . PRO A 1 121 ? 14.562 -2.751 -2.234 1.00 94.88 121 PRO A C 1
ATOM 930 O O . PRO A 1 121 ? 13.378 -2.581 -2.531 1.00 94.88 121 PRO A O 1
ATOM 933 N N . VAL A 1 122 ? 15.543 -2.510 -3.107 1.00 93.31 122 VAL A N 1
ATOM 934 C CA . VAL A 1 122 ? 15.311 -1.981 -4.456 1.00 93.31 122 VAL A CA 1
ATOM 935 C C . VAL A 1 122 ? 14.659 -3.040 -5.331 1.00 93.31 122 VAL A C 1
ATOM 937 O O . VAL A 1 122 ? 13.631 -2.769 -5.953 1.00 93.31 122 VAL A O 1
ATOM 940 N N . ARG A 1 123 ? 15.194 -4.268 -5.331 1.00 91.81 123 ARG A N 1
ATOM 941 C CA . ARG A 1 123 ? 14.585 -5.383 -6.072 1.00 91.81 123 ARG A CA 1
ATOM 942 C C . ARG A 1 123 ? 13.218 -5.752 -5.509 1.00 91.81 123 ARG A C 1
ATOM 944 O O . ARG A 1 123 ? 12.280 -5.931 -6.284 1.00 91.81 123 ARG A O 1
ATOM 951 N N . ALA A 1 124 ? 13.082 -5.809 -4.184 1.00 94.56 124 ALA A N 1
ATOM 952 C CA . ALA A 1 124 ? 11.811 -6.131 -3.542 1.00 94.56 124 ALA A CA 1
ATOM 953 C C . ALA A 1 124 ? 10.713 -5.116 -3.890 1.00 94.56 124 ALA A C 1
ATOM 955 O O . ALA A 1 124 ? 9.587 -5.509 -4.179 1.00 94.56 124 ALA A O 1
ATOM 956 N N . THR A 1 125 ? 11.039 -3.820 -3.934 1.00 92.44 125 THR A N 1
ATOM 957 C CA . THR A 1 125 ? 10.075 -2.747 -4.250 1.00 92.44 125 THR A CA 1
ATOM 958 C C . THR A 1 125 ? 9.934 -2.433 -5.740 1.00 92.44 125 THR A C 1
ATOM 960 O O . THR A 1 125 ? 9.129 -1.569 -6.102 1.00 92.44 125 THR A O 1
ATOM 963 N N . LEU A 1 126 ? 10.667 -3.158 -6.593 1.00 89.56 126 LEU A N 1
ATOM 964 C CA . LEU A 1 126 ? 10.778 -2.976 -8.043 1.00 89.56 126 LEU A CA 1
ATOM 965 C C . LEU A 1 126 ? 11.457 -1.670 -8.492 1.00 89.56 126 LEU A C 1
ATOM 967 O O . LEU A 1 126 ? 11.357 -1.302 -9.652 1.00 89.56 126 LEU A O 1
ATOM 971 N N . LEU A 1 127 ? 12.156 -0.932 -7.635 1.00 89.00 127 LEU A N 1
ATOM 972 C CA . LEU A 1 127 ? 12.690 0.395 -7.984 1.00 89.00 127 LEU A CA 1
ATOM 973 C C . LEU A 1 127 ? 14.059 0.377 -8.698 1.00 89.00 127 LEU A C 1
ATOM 975 O O . LEU A 1 127 ? 14.749 1.400 -8.752 1.00 89.00 127 LEU A O 1
ATOM 979 N N . ASP A 1 128 ? 14.449 -0.758 -9.274 1.00 87.62 128 ASP A N 1
ATOM 980 C CA . ASP A 1 128 ? 15.751 -0.988 -9.914 1.00 87.62 128 ASP A CA 1
ATOM 981 C C . ASP A 1 128 ? 15.965 -0.169 -11.193 1.00 87.62 128 ASP A C 1
ATOM 983 O O . ASP A 1 128 ? 17.091 -0.047 -11.667 1.00 87.62 128 ASP A O 1
ATOM 987 N N . SER A 1 129 ? 14.921 0.464 -11.733 1.00 83.56 129 SER A N 1
ATOM 988 C CA . SER A 1 129 ? 15.052 1.463 -12.798 1.00 83.56 129 SER A CA 1
ATOM 989 C C . SER A 1 129 ? 15.687 2.777 -12.340 1.00 83.56 129 SER A C 1
ATOM 991 O O . SER A 1 129 ? 16.243 3.496 -13.166 1.00 83.56 129 SER A O 1
ATOM 993 N N . LYS A 1 130 ? 15.551 3.125 -11.053 1.00 85.56 130 LYS A N 1
ATOM 994 C CA . LYS A 1 130 ? 16.036 4.392 -10.485 1.00 85.56 130 LYS A CA 1
ATOM 995 C C . LYS A 1 130 ? 17.222 4.182 -9.547 1.00 85.56 130 LYS A C 1
ATOM 997 O O . LYS A 1 130 ? 18.170 4.963 -9.591 1.00 85.56 130 LYS A O 1
ATOM 1002 N N . PHE A 1 131 ? 17.153 3.158 -8.700 1.00 90.12 131 PHE A N 1
ATOM 1003 C CA . PHE A 1 131 ? 18.147 2.929 -7.659 1.00 90.12 131 PHE A CA 1
ATOM 1004 C C . PHE A 1 131 ? 19.048 1.742 -7.979 1.00 90.12 131 PHE A C 1
ATOM 1006 O O . PHE A 1 131 ? 18.633 0.785 -8.635 1.00 90.12 131 PHE A O 1
ATOM 1013 N N . ALA A 1 132 ? 20.289 1.822 -7.509 1.00 92.62 132 ALA A N 1
ATOM 1014 C CA . ALA A 1 132 ? 21.252 0.738 -7.600 1.00 92.62 132 ALA A CA 1
ATOM 1015 C C . ALA A 1 132 ? 20.804 -0.460 -6.744 1.00 92.62 132 ALA A C 1
ATOM 1017 O O . ALA A 1 132 ? 20.358 -0.287 -5.609 1.00 92.62 132 ALA A O 1
ATOM 1018 N N . VAL A 1 133 ? 20.928 -1.670 -7.291 1.00 93.31 133 VAL A N 1
ATOM 1019 C CA . VAL A 1 133 ? 20.630 -2.938 -6.597 1.00 93.31 133 VAL A CA 1
ATOM 1020 C C . VAL A 1 133 ? 21.898 -3.534 -5.987 1.00 93.31 133 VAL A C 1
ATOM 1022 O O . VAL A 1 133 ? 23.003 -3.188 -6.402 1.00 93.31 133 VAL A O 1
ATOM 1025 N N . SER A 1 134 ? 21.770 -4.467 -5.041 1.00 92.50 134 SER A N 1
ATOM 1026 C CA . SER A 1 134 ? 22.944 -5.153 -4.485 1.00 92.50 134 SER A CA 1
ATOM 1027 C C . SER A 1 134 ? 23.567 -6.108 -5.512 1.00 92.50 134 SER A C 1
ATOM 1029 O O . SER A 1 134 ? 22.877 -6.973 -6.065 1.00 92.50 134 SER A O 1
ATOM 1031 N N . CYS A 1 135 ? 24.874 -5.981 -5.745 1.00 91.38 135 CYS A N 1
ATOM 1032 C CA . CYS A 1 135 ? 25.656 -6.910 -6.571 1.00 91.38 135 CYS A CA 1
ATOM 1033 C C . CYS A 1 135 ? 26.421 -7.956 -5.738 1.00 91.38 135 CYS A C 1
ATOM 1035 O O . CYS A 1 135 ? 27.117 -8.801 -6.296 1.00 91.38 135 CYS A O 1
ATOM 1037 N N . GLU A 1 136 ? 26.256 -7.929 -4.412 1.00 88.69 136 GLU A N 1
ATOM 1038 C CA . GLU A 1 136 ? 26.911 -8.849 -3.480 1.00 88.69 136 GLU A CA 1
ATOM 1039 C C . GLU A 1 136 ? 26.432 -10.296 -3.665 1.00 88.69 136 GLU A C 1
ATOM 1041 O O . GLU A 1 136 ? 25.250 -10.562 -3.906 1.00 88.69 136 GLU A O 1
ATOM 1046 N N . GLY A 1 137 ? 27.353 -11.250 -3.521 1.00 81.62 137 GLY A N 1
ATOM 1047 C CA . GLY A 1 137 ? 27.061 -12.684 -3.632 1.00 81.62 137 GLY A CA 1
ATOM 1048 C C . GLY A 1 137 ? 26.879 -13.210 -5.063 1.00 81.62 137 GLY A C 1
ATOM 1049 O O . GLY A 1 137 ? 26.516 -14.375 -5.230 1.00 81.62 137 GLY A O 1
ATOM 1050 N N . LEU A 1 138 ? 27.130 -12.387 -6.087 1.00 85.06 138 LEU A N 1
ATOM 1051 C CA . LEU A 1 138 ? 27.189 -12.813 -7.489 1.00 85.06 138 LEU A CA 1
ATOM 1052 C C . LEU A 1 138 ? 28.600 -13.299 -7.860 1.00 85.06 138 LEU A C 1
ATOM 1054 O O . LEU A 1 138 ? 29.589 -12.864 -7.274 1.00 85.06 138 LEU A O 1
ATOM 1058 N N . ASP A 1 139 ? 28.700 -14.191 -8.850 1.00 89.12 139 ASP A N 1
ATOM 1059 C CA . ASP A 1 139 ? 29.990 -14.522 -9.474 1.00 89.12 139 ASP A CA 1
ATOM 1060 C C . ASP A 1 139 ? 30.570 -13.327 -10.254 1.00 89.12 139 ASP A C 1
ATOM 1062 O O . ASP A 1 139 ? 29.849 -12.384 -10.581 1.00 89.12 139 ASP A O 1
ATOM 1066 N N . ASP A 1 140 ? 31.866 -13.371 -10.579 1.00 89.38 140 ASP A N 1
ATOM 1067 C CA . ASP A 1 140 ? 32.583 -12.250 -11.206 1.00 89.38 140 ASP A CA 1
ATOM 1068 C C . ASP A 1 140 ? 31.914 -11.738 -12.497 1.00 89.38 140 ASP A C 1
ATOM 1070 O O . ASP A 1 140 ? 31.907 -10.535 -12.766 1.00 89.38 140 ASP A O 1
ATOM 1074 N N . GLU A 1 141 ? 31.340 -12.618 -13.322 1.00 91.00 141 GLU A N 1
ATOM 1075 C CA . GLU A 1 141 ? 30.694 -12.205 -14.572 1.00 91.00 141 GLU A CA 1
ATOM 1076 C C . GLU A 1 141 ? 29.375 -11.471 -14.294 1.00 91.00 141 GLU A C 1
ATOM 1078 O O . GLU A 1 141 ? 29.114 -10.400 -14.853 1.00 91.00 141 GLU A O 1
ATOM 1083 N N . ASN A 1 142 ? 28.544 -12.030 -13.416 1.00 86.31 142 ASN A N 1
ATOM 1084 C CA . ASN A 1 142 ? 27.243 -11.472 -13.068 1.00 86.31 142 ASN A CA 1
ATOM 1085 C C . ASN A 1 142 ? 27.361 -10.220 -12.191 1.00 86.31 142 ASN A C 1
ATOM 1087 O O . ASN A 1 142 ? 26.566 -9.293 -12.355 1.00 86.31 142 ASN A O 1
ATOM 1091 N N . ALA A 1 143 ? 28.378 -10.145 -11.332 1.00 89.06 143 ALA A N 1
ATOM 1092 C CA . ALA A 1 143 ? 28.721 -8.951 -10.570 1.00 89.06 143 ALA A CA 1
ATOM 1093 C C . ALA A 1 143 ? 29.084 -7.797 -11.513 1.00 89.06 143 ALA A C 1
ATOM 1095 O O . ALA A 1 143 ? 28.487 -6.729 -11.422 1.00 89.06 143 ALA A O 1
ATOM 1096 N N . ASN A 1 144 ? 29.955 -8.028 -12.504 1.00 91.69 144 ASN A N 1
ATOM 1097 C CA . ASN A 1 144 ? 30.305 -7.001 -13.491 1.00 91.69 144 ASN A CA 1
ATOM 1098 C C . ASN A 1 144 ? 29.083 -6.509 -14.286 1.00 91.69 144 ASN A C 1
ATOM 1100 O O . ASN A 1 144 ? 28.912 -5.306 -14.472 1.00 91.69 144 ASN A O 1
ATOM 1104 N N . LYS A 1 145 ? 28.194 -7.415 -14.721 1.00 89.31 145 LYS A N 1
ATOM 1105 C CA . LYS A 1 145 ? 26.937 -7.027 -15.393 1.00 89.31 145 LYS A CA 1
ATOM 1106 C C . LYS A 1 145 ? 26.026 -6.207 -14.479 1.00 89.31 145 LYS A C 1
ATOM 1108 O O . LYS A 1 145 ? 25.401 -5.255 -14.942 1.00 89.31 145 LYS A O 1
ATOM 1113 N N . CYS A 1 146 ? 25.943 -6.578 -13.205 1.00 90.19 146 CYS A N 1
ATOM 1114 C CA . CYS A 1 146 ? 25.161 -5.866 -12.202 1.00 90.19 146 CYS A CA 1
ATOM 1115 C C . CYS A 1 146 ? 25.706 -4.449 -11.964 1.00 90.19 146 CYS A C 1
ATOM 1117 O O . CYS A 1 146 ? 24.937 -3.493 -12.019 1.00 90.19 146 CYS A O 1
ATOM 1119 N N . GLU A 1 147 ? 27.022 -4.296 -11.807 1.00 92.62 147 GLU A N 1
ATOM 1120 C CA . GLU A 1 147 ? 27.672 -2.992 -11.626 1.00 92.62 147 GLU A CA 1
ATOM 1121 C C . GLU A 1 147 ? 27.496 -2.089 -12.851 1.00 92.62 147 GLU A C 1
ATOM 1123 O O . GLU A 1 147 ? 27.111 -0.928 -12.721 1.00 92.62 147 GLU A O 1
ATOM 1128 N N . MET A 1 148 ? 27.662 -2.636 -14.059 1.00 90.12 148 MET A N 1
ATOM 1129 C CA . MET A 1 148 ? 27.357 -1.906 -15.295 1.00 90.12 148 MET A CA 1
ATOM 1130 C C . MET A 1 148 ? 25.884 -1.475 -15.356 1.00 90.12 148 MET A C 1
ATOM 1132 O O . MET A 1 148 ? 25.577 -0.372 -15.796 1.00 90.12 148 MET A O 1
ATOM 1136 N N . ALA A 1 149 ? 24.956 -2.318 -14.893 1.00 88.50 149 ALA A N 1
ATOM 1137 C CA . ALA A 1 149 ? 23.539 -1.970 -14.825 1.00 88.50 149 ALA A CA 1
ATOM 1138 C C . ALA A 1 149 ? 23.215 -0.949 -13.717 1.00 88.50 149 ALA A C 1
ATOM 1140 O O . ALA A 1 149 ? 22.153 -0.326 -13.772 1.00 88.50 149 ALA A O 1
ATOM 1141 N N . ASN A 1 150 ? 24.085 -0.784 -12.718 1.00 92.81 150 ASN A N 1
ATOM 1142 C CA . ASN A 1 150 ? 23.968 0.219 -11.660 1.00 92.81 150 ASN A CA 1
ATOM 1143 C C . ASN A 1 150 ? 24.571 1.578 -12.050 1.00 92.81 150 ASN A C 1
ATOM 1145 O O . ASN A 1 150 ? 24.319 2.567 -11.358 1.00 92.81 150 ASN A O 1
ATOM 1149 N N . GLU A 1 151 ? 25.328 1.659 -13.147 1.00 92.50 151 GLU A N 1
ATOM 1150 C CA . GLU A 1 151 ? 25.965 2.898 -13.590 1.00 92.50 151 GLU A CA 1
ATOM 1151 C C . GLU A 1 151 ? 24.935 4.031 -13.769 1.00 92.50 151 GLU A C 1
ATOM 1153 O O . GLU A 1 151 ? 23.931 3.900 -14.471 1.00 92.50 151 GLU A O 1
ATOM 1158 N N . GLY A 1 152 ? 25.175 5.161 -13.095 1.00 89.31 152 GLY A N 1
ATOM 1159 C CA . GLY A 1 152 ? 24.303 6.340 -13.136 1.00 89.31 152 GLY A CA 1
ATOM 1160 C C . GLY A 1 152 ? 23.046 6.275 -12.257 1.00 89.31 152 GLY A C 1
ATOM 1161 O O . GLY A 1 152 ? 22.289 7.246 -12.245 1.00 89.31 152 GLY A O 1
ATOM 1162 N N . LYS A 1 153 ? 22.813 5.184 -11.513 1.00 89.75 153 LYS A N 1
ATOM 1163 C CA . LYS A 1 153 ? 21.686 5.070 -10.573 1.00 89.75 153 LYS A CA 1
ATOM 1164 C C . LYS A 1 153 ? 22.018 5.646 -9.197 1.00 89.75 153 LYS A C 1
ATOM 1166 O O . LYS A 1 153 ? 23.166 5.657 -8.761 1.00 89.75 153 LYS A O 1
ATOM 1171 N N . GLU A 1 154 ? 20.988 6.112 -8.497 1.00 88.38 154 GLU A N 1
ATOM 1172 C CA . GLU A 1 154 ? 21.108 6.633 -7.131 1.00 88.38 154 GLU A CA 1
ATOM 1173 C C . GLU A 1 154 ? 21.203 5.489 -6.102 1.00 88.38 154 GLU A C 1
ATOM 1175 O O . GLU A 1 154 ? 20.676 4.396 -6.317 1.00 88.38 154 GLU A O 1
ATOM 1180 N N . SER A 1 155 ? 21.815 5.736 -4.942 1.00 86.75 155 SER A N 1
ATOM 1181 C CA . SER A 1 155 ? 21.767 4.791 -3.819 1.00 86.75 155 SER A CA 1
ATOM 1182 C C . SER A 1 155 ? 20.391 4.804 -3.151 1.00 86.75 155 SER A C 1
ATOM 1184 O O . SER A 1 155 ? 19.823 5.869 -2.898 1.00 86.75 155 SER A O 1
ATOM 1186 N N . TYR A 1 156 ? 19.869 3.625 -2.807 1.00 88.12 156 TYR A N 1
ATOM 1187 C CA . TYR A 1 156 ? 18.639 3.525 -2.022 1.00 88.12 156 TYR A CA 1
ATOM 1188 C C . TYR A 1 156 ? 18.898 3.872 -0.540 1.00 88.12 156 TYR A C 1
ATOM 1190 O O . TYR A 1 156 ? 19.942 3.488 -0.011 1.00 88.12 156 TYR A O 1
ATOM 1198 N N . PRO A 1 157 ? 17.989 4.580 0.162 1.00 83.31 157 PRO A N 1
ATOM 1199 C CA . PRO A 1 157 ? 18.274 5.116 1.503 1.00 83.31 157 PRO A CA 1
ATOM 1200 C C . PRO A 1 157 ? 18.413 4.052 2.587 1.00 83.31 157 PRO A C 1
ATOM 1202 O O . PRO A 1 157 ? 19.131 4.258 3.565 1.00 83.31 157 PRO A O 1
ATOM 1205 N N . MET A 1 158 ? 17.704 2.934 2.429 1.00 88.69 158 MET A N 1
ATOM 1206 C CA . MET A 1 158 ? 17.913 1.737 3.234 1.00 88.69 158 MET A CA 1
ATOM 1207 C C . MET A 1 158 ? 18.988 0.898 2.549 1.00 88.69 158 MET A C 1
ATOM 1209 O O . MET A 1 158 ? 18.845 0.535 1.384 1.00 88.69 158 MET A O 1
ATOM 1213 N N . ASN A 1 159 ? 20.074 0.589 3.247 1.00 88.81 159 ASN A N 1
ATOM 1214 C CA . ASN A 1 159 ? 21.083 -0.295 2.684 1.00 88.81 159 ASN A CA 1
ATOM 1215 C C . ASN A 1 159 ? 20.474 -1.676 2.398 1.00 88.81 159 ASN A C 1
ATOM 1217 O O . ASN A 1 159 ? 19.617 -2.162 3.135 1.00 88.81 159 ASN A O 1
ATOM 1221 N N . ALA A 1 160 ? 20.948 -2.319 1.336 1.00 93.88 160 ALA A N 1
ATOM 1222 C CA . ALA A 1 160 ? 20.765 -3.752 1.186 1.00 93.88 160 ALA A CA 1
ATOM 1223 C C . ALA A 1 160 ? 21.545 -4.464 2.303 1.00 93.88 160 ALA A C 1
ATOM 1225 O O . ALA A 1 160 ? 22.678 -4.079 2.601 1.00 93.88 160 ALA A O 1
ATOM 1226 N N . PHE A 1 161 ? 20.948 -5.482 2.923 1.00 94.56 161 PHE A N 1
ATOM 1227 C CA . PHE A 1 161 ? 21.635 -6.328 3.907 1.00 94.56 161 PHE A CA 1
ATOM 1228 C C . PHE A 1 161 ? 22.199 -7.612 3.297 1.00 94.56 161 PHE A C 1
ATOM 1230 O O . PHE A 1 161 ? 22.815 -8.411 3.997 1.00 94.56 161 PHE A O 1
ATOM 1237 N N . ASN A 1 162 ? 22.043 -7.802 1.987 1.00 91.75 162 ASN A N 1
ATOM 1238 C CA . ASN A 1 162 ? 22.727 -8.856 1.254 1.00 91.75 162 ASN A CA 1
ATOM 1239 C C . ASN A 1 162 ? 24.254 -8.743 1.442 1.00 91.75 162 ASN A C 1
ATOM 1241 O O . ASN A 1 162 ? 24.834 -7.697 1.160 1.00 91.75 162 ASN A O 1
ATOM 1245 N N . GLY A 1 163 ? 24.886 -9.805 1.949 1.00 87.06 163 GLY A N 1
ATOM 1246 C CA . GLY A 1 163 ? 26.313 -9.824 2.300 1.00 87.06 163 GLY A CA 1
ATOM 1247 C C . GLY A 1 163 ? 26.657 -9.248 3.684 1.00 87.06 163 GLY A C 1
ATOM 1248 O O . GLY A 1 163 ? 27.768 -9.466 4.159 1.00 87.06 163 GLY A O 1
ATOM 1249 N N . ILE A 1 164 ? 25.717 -8.568 4.354 1.00 92.69 164 ILE A N 1
ATOM 1250 C CA . ILE A 1 164 ? 25.853 -8.088 5.745 1.00 92.69 164 ILE A CA 1
ATOM 1251 C C . ILE A 1 164 ? 25.218 -9.088 6.713 1.00 92.69 164 ILE A C 1
ATOM 1253 O O . ILE A 1 164 ? 25.799 -9.403 7.746 1.00 92.69 164 ILE A O 1
ATOM 1257 N N . MET A 1 165 ? 24.035 -9.588 6.359 1.00 94.69 165 MET A N 1
ATOM 1258 C CA . MET A 1 165 ? 23.299 -10.604 7.101 1.00 94.69 165 MET A CA 1
ATOM 1259 C C . MET A 1 165 ? 23.178 -11.870 6.255 1.00 94.69 165 MET A C 1
ATOM 1261 O O . MET A 1 165 ? 22.966 -11.810 5.040 1.00 94.69 165 MET A O 1
ATOM 1265 N N . SER A 1 166 ? 23.290 -13.022 6.905 1.00 94.19 166 SER A N 1
ATOM 1266 C CA . SER A 1 166 ? 22.961 -14.317 6.316 1.00 94.19 166 SER A CA 1
ATOM 1267 C C . SER A 1 166 ? 21.451 -14.470 6.102 1.00 94.19 166 SER A C 1
ATOM 1269 O O . SER A 1 166 ? 20.639 -13.810 6.755 1.00 94.19 166 SER A O 1
ATOM 1271 N N . ASP A 1 167 ? 21.056 -15.385 5.211 1.00 94.81 167 ASP A N 1
ATOM 1272 C CA . ASP A 1 167 ? 19.634 -15.673 4.985 1.00 94.81 167 ASP A CA 1
ATOM 1273 C C . ASP A 1 167 ? 18.941 -16.161 6.273 1.00 94.81 167 ASP A C 1
ATOM 1275 O O . ASP A 1 167 ? 17.788 -15.811 6.519 1.00 94.81 167 ASP A O 1
ATOM 1279 N N . GLU A 1 168 ? 19.659 -16.890 7.136 1.00 96.38 168 GLU A N 1
ATOM 1280 C CA . GLU A 1 168 ? 19.174 -17.316 8.454 1.00 96.38 168 GLU A CA 1
ATOM 1281 C C . GLU A 1 168 ? 18.897 -16.111 9.368 1.00 96.38 168 GLU A C 1
ATOM 1283 O O . GLU A 1 168 ? 17.788 -15.977 9.886 1.00 96.38 168 GLU A O 1
ATOM 1288 N N . GLU A 1 169 ? 19.842 -15.174 9.506 1.00 97.44 169 GLU A N 1
ATOM 1289 C CA . GLU A 1 169 ? 19.648 -13.957 10.309 1.00 97.44 169 GLU A CA 1
ATOM 1290 C C . GLU A 1 169 ? 18.472 -13.110 9.807 1.00 97.44 169 GLU A C 1
ATOM 1292 O O . GLU A 1 169 ? 17.691 -12.597 10.611 1.00 97.44 169 GLU A O 1
ATOM 1297 N N . ILE A 1 170 ? 18.294 -13.004 8.486 1.00 97.81 170 ILE A N 1
ATOM 1298 C CA . ILE A 1 170 ? 17.148 -12.305 7.889 1.00 97.81 170 ILE A CA 1
ATOM 1299 C C . ILE A 1 170 ? 15.835 -13.008 8.262 1.00 97.81 170 ILE A C 1
ATOM 1301 O O . ILE A 1 170 ? 14.884 -12.348 8.691 1.00 97.81 170 ILE A O 1
ATOM 1305 N N . THR A 1 171 ? 15.764 -14.340 8.149 1.00 98.38 171 THR A N 1
ATOM 1306 C CA . THR A 1 171 ? 14.555 -15.088 8.542 1.00 98.38 171 THR A CA 1
ATOM 1307 C C . THR A 1 171 ? 14.252 -14.964 10.031 1.00 98.38 171 THR A C 1
ATOM 1309 O O . THR A 1 171 ? 13.084 -14.822 10.400 1.00 98.38 171 THR A O 1
ATOM 1312 N N . ASN A 1 172 ? 15.287 -14.925 10.873 1.00 98.62 172 ASN A N 1
ATOM 1313 C CA . ASN A 1 172 ? 15.175 -14.705 12.310 1.00 98.62 172 ASN A CA 1
ATOM 1314 C C . ASN A 1 172 ? 14.588 -13.317 12.608 1.00 98.62 172 ASN A C 1
ATOM 1316 O O . ASN A 1 172 ? 13.646 -13.212 13.393 1.00 98.62 172 ASN A O 1
ATOM 1320 N N . VAL A 1 173 ? 15.056 -12.253 11.937 1.00 98.50 173 VAL A N 1
ATOM 1321 C CA . VAL A 1 173 ? 14.474 -10.903 12.078 1.00 98.50 173 VAL A CA 1
ATOM 1322 C C . VAL A 1 173 ? 12.994 -10.889 11.700 1.00 98.50 173 VAL A C 1
ATOM 1324 O O . VAL A 1 173 ? 12.173 -10.350 12.441 1.00 98.50 173 VAL A O 1
ATOM 1327 N N . VAL A 1 174 ? 12.616 -11.515 10.584 1.00 98.44 174 VAL A N 1
ATOM 1328 C CA . VAL A 1 174 ? 11.203 -11.597 10.179 1.00 98.44 174 VAL A CA 1
ATOM 1329 C C . VAL A 1 174 ? 10.377 -12.398 11.195 1.00 98.44 174 VAL A C 1
ATOM 1331 O O . VAL A 1 174 ? 9.248 -12.013 11.501 1.00 98.44 174 VAL A O 1
ATOM 1334 N N . ALA A 1 175 ? 10.924 -13.476 11.764 1.00 98.56 175 ALA A N 1
ATOM 1335 C CA . ALA A 1 175 ? 10.265 -14.237 12.826 1.00 98.56 175 ALA A CA 1
ATOM 1336 C C . ALA A 1 175 ? 10.079 -13.412 14.107 1.00 98.56 175 ALA A C 1
ATOM 1338 O O . ALA A 1 175 ? 9.011 -13.472 14.715 1.00 98.56 175 ALA A O 1
ATOM 1339 N N . TYR A 1 176 ? 11.063 -12.590 14.478 1.00 98.31 176 TYR A N 1
ATOM 1340 C CA . TYR A 1 176 ? 10.934 -11.639 15.580 1.00 98.31 176 TYR A CA 1
ATOM 1341 C C . TYR A 1 176 ? 9.816 -10.620 15.326 1.00 98.31 176 TYR A C 1
ATOM 1343 O O . TYR A 1 176 ? 8.932 -10.473 16.168 1.00 98.31 176 TYR A O 1
ATOM 1351 N N . LEU A 1 177 ? 9.792 -9.982 14.147 1.00 98.19 177 LEU A N 1
ATOM 1352 C CA . LEU A 1 177 ? 8.743 -9.021 13.773 1.00 98.19 177 LEU A CA 1
ATOM 1353 C C . LEU A 1 177 ? 7.341 -9.646 13.783 1.00 98.19 177 LEU A C 1
ATOM 1355 O O . LEU A 1 177 ? 6.367 -8.969 14.101 1.00 98.19 177 LEU A O 1
ATOM 1359 N N . LYS A 1 178 ? 7.223 -10.937 13.458 1.00 97.75 178 LYS A N 1
ATOM 1360 C CA . LYS A 1 178 ? 5.968 -11.691 13.585 1.00 97.75 178 LYS A CA 1
ATOM 1361 C C . LYS A 1 178 ? 5.568 -11.969 15.026 1.00 97.75 178 LYS A C 1
ATOM 1363 O O . LYS A 1 178 ? 4.385 -11.893 15.333 1.00 97.75 178 LYS A O 1
ATOM 1368 N N . ASP A 1 179 ? 6.520 -12.320 15.887 1.00 97.50 179 ASP A N 1
ATOM 1369 C CA . ASP A 1 179 ? 6.241 -12.661 17.288 1.00 97.50 179 ASP A CA 1
ATOM 1370 C C . ASP A 1 179 ? 5.707 -11.459 18.074 1.00 97.50 179 ASP A C 1
ATOM 1372 O O . ASP A 1 179 ? 4.825 -11.610 18.918 1.00 97.50 179 ASP A O 1
ATOM 1376 N N . ILE A 1 180 ? 6.212 -10.261 17.768 1.00 96.19 180 ILE A N 1
ATOM 1377 C CA . ILE A 1 180 ? 5.790 -9.018 18.424 1.00 96.19 180 ILE A CA 1
ATOM 1378 C C . ILE A 1 180 ? 4.518 -8.406 17.831 1.00 96.19 180 ILE A C 1
ATOM 1380 O O . ILE A 1 180 ? 3.926 -7.522 18.455 1.00 96.19 180 ILE A O 1
ATOM 1384 N N . ALA A 1 181 ? 4.117 -8.835 16.631 1.00 96.38 181 ALA A N 1
ATOM 1385 C CA . ALA A 1 181 ? 2.989 -8.242 15.935 1.00 96.38 181 ALA A CA 1
ATOM 1386 C C . ALA A 1 181 ? 1.665 -8.528 16.668 1.00 96.38 181 ALA A C 1
ATOM 1388 O O . ALA A 1 181 ? 1.479 -9.602 17.256 1.00 96.38 181 ALA A O 1
ATOM 1389 N N . PRO A 1 182 ? 0.701 -7.591 16.636 1.00 93.88 182 PRO A N 1
ATOM 1390 C CA . PRO A 1 182 ? -0.607 -7.826 17.225 1.00 93.88 182 PRO A CA 1
ATOM 1391 C C . PRO A 1 182 ? -1.357 -8.929 16.467 1.00 93.88 182 PRO A C 1
ATOM 1393 O O . PRO A 1 182 ? -1.062 -9.258 15.322 1.00 93.88 182 PRO A O 1
ATOM 1396 N N . LYS A 1 183 ? -2.395 -9.489 17.096 1.00 92.06 183 LYS A N 1
ATOM 1397 C CA . LYS A 1 183 ? -3.227 -10.527 16.458 1.00 92.06 183 LYS A CA 1
ATOM 1398 C C . LYS A 1 183 ? -4.107 -9.991 15.329 1.00 92.06 183 LYS A C 1
ATOM 1400 O O . LYS A 1 183 ? -4.498 -10.754 14.454 1.00 92.06 183 LYS A O 1
ATOM 1405 N N . GLN A 1 184 ? -4.484 -8.718 15.408 1.00 92.75 184 GLN A N 1
ATOM 1406 C CA . GLN A 1 184 ? -5.365 -8.057 14.453 1.00 92.75 184 GLN A CA 1
ATOM 1407 C C . GLN A 1 184 ? -5.146 -6.545 14.499 1.00 92.75 184 GLN A C 1
ATOM 1409 O O . GLN A 1 184 ? -4.803 -6.004 15.550 1.00 92.75 184 GLN A O 1
ATOM 1414 N N . LEU A 1 185 ? -5.415 -5.892 13.374 1.00 93.25 185 LEU A N 1
ATOM 1415 C CA . LEU A 1 185 ? -5.460 -4.441 13.214 1.00 93.25 185 LEU A CA 1
ATOM 1416 C C . LEU A 1 185 ? -6.744 -4.073 12.476 1.00 93.25 185 LEU A C 1
ATOM 1418 O O . LEU A 1 185 ? -7.274 -4.878 11.705 1.00 93.25 185 LEU A O 1
ATOM 1422 N N . ASN A 1 186 ? -7.249 -2.866 12.703 1.00 93.50 186 ASN A N 1
ATOM 1423 C CA . ASN A 1 186 ? -8.359 -2.332 11.925 1.00 93.50 186 ASN A CA 1
ATOM 1424 C C . ASN A 1 186 ? -7.878 -1.729 10.591 1.00 93.50 186 ASN A C 1
ATOM 1426 O O . ASN A 1 186 ? -6.688 -1.485 10.394 1.00 93.50 186 ASN A O 1
ATOM 1430 N N . ASP A 1 187 ? -8.808 -1.454 9.674 1.00 95.88 187 ASP A N 1
ATOM 1431 C CA . ASP A 1 187 ? -8.461 -1.027 8.313 1.00 95.88 187 ASP A CA 1
ATOM 1432 C C . ASP A 1 187 ? -7.670 0.291 8.264 1.00 95.88 187 ASP A C 1
ATOM 1434 O O . ASP A 1 187 ? -6.782 0.449 7.425 1.00 95.88 187 ASP A O 1
ATOM 1438 N N . LYS A 1 188 ? -7.945 1.224 9.184 1.00 94.19 188 LYS A N 1
ATOM 1439 C CA . LYS A 1 188 ? -7.214 2.493 9.294 1.00 94.19 188 LYS A CA 1
ATOM 1440 C C . LYS A 1 188 ? -5.801 2.296 9.828 1.00 94.19 188 LYS A C 1
ATOM 1442 O O . LYS A 1 188 ? -4.886 2.928 9.317 1.00 94.19 188 LYS A O 1
ATOM 1447 N N . GLU A 1 189 ? -5.608 1.425 10.816 1.00 94.00 189 GLU A N 1
ATOM 1448 C CA . GLU A 1 189 ? -4.271 1.098 11.333 1.00 94.00 189 GLU A CA 1
ATOM 1449 C C . GLU A 1 189 ? -3.394 0.482 10.238 1.00 94.00 189 GLU A C 1
ATOM 1451 O O . GLU A 1 189 ? -2.260 0.915 10.045 1.00 94.00 189 GLU A O 1
ATOM 1456 N N . VAL A 1 190 ? -3.946 -0.456 9.459 1.00 97.44 190 VAL A N 1
ATOM 1457 C CA . VAL A 1 190 ? -3.236 -1.045 8.314 1.00 97.44 190 VAL A CA 1
ATOM 1458 C C . VAL A 1 190 ? -2.940 0.004 7.240 1.00 97.44 190 VAL A C 1
ATOM 1460 O O . VAL A 1 190 ? -1.837 0.019 6.697 1.00 97.44 190 VAL A O 1
ATOM 1463 N N . PHE A 1 191 ? -3.881 0.908 6.944 1.00 97.12 191 PHE A N 1
ATOM 1464 C CA . PHE A 1 191 ? -3.643 2.005 6.001 1.00 97.12 191 PHE A CA 1
ATOM 1465 C C . PHE A 1 191 ? -2.515 2.935 6.452 1.00 97.12 191 PHE A C 1
ATOM 1467 O O . PHE A 1 191 ? -1.662 3.290 5.640 1.00 97.12 191 PHE A O 1
ATOM 1474 N N . VAL A 1 192 ? -2.512 3.342 7.723 1.00 93.94 192 VAL A N 1
ATOM 1475 C CA . VAL A 1 192 ? -1.473 4.219 8.279 1.00 93.94 192 VAL A CA 1
ATOM 1476 C C . VAL A 1 192 ? -0.107 3.559 8.103 1.00 93.94 192 VAL A C 1
ATOM 1478 O O . VAL A 1 192 ? 0.764 4.112 7.438 1.00 93.94 192 VAL A O 1
ATOM 1481 N N . GLU A 1 193 ? 0.033 2.317 8.557 1.00 94.50 193 GLU A N 1
ATOM 1482 C CA . GLU A 1 193 ? 1.282 1.563 8.450 1.00 94.50 193 GLU A CA 1
ATOM 1483 C C . GLU A 1 193 ? 1.759 1.397 6.990 1.00 94.50 193 GLU A C 1
ATOM 1485 O O . GLU A 1 193 ? 2.932 1.598 6.666 1.00 94.50 193 GLU A O 1
ATOM 1490 N N . ALA A 1 194 ? 0.842 1.072 6.075 1.00 96.06 194 ALA A N 1
ATOM 1491 C CA . ALA A 1 194 ? 1.175 0.766 4.688 1.00 96.06 194 ALA A CA 1
ATOM 1492 C C . ALA A 1 194 ? 1.387 2.006 3.802 1.00 96.06 194 ALA A C 1
ATOM 1494 O O . ALA A 1 194 ? 2.128 1.940 2.818 1.00 96.06 194 ALA A O 1
ATOM 1495 N N . CYS A 1 195 ? 0.684 3.111 4.070 1.00 95.94 195 CYS A N 1
ATOM 1496 C CA . CYS A 1 195 ? 0.509 4.199 3.103 1.00 95.94 195 CYS A CA 1
ATOM 1497 C C . CYS A 1 195 ? 0.804 5.601 3.656 1.00 95.94 195 CYS A C 1
ATOM 1499 O O . CYS A 1 195 ? 1.282 6.433 2.875 1.00 95.94 195 CYS A O 1
ATOM 1501 N N . SER A 1 196 ? 0.564 5.897 4.946 1.00 94.06 196 SER A N 1
ATOM 1502 C CA . SER A 1 196 ? 0.608 7.292 5.444 1.00 94.06 196 SER A CA 1
ATOM 1503 C C . SER A 1 196 ? 1.993 7.919 5.396 1.00 94.06 196 SER A C 1
ATOM 1505 O O . SER A 1 196 ? 2.128 9.136 5.323 1.00 94.06 196 SER A O 1
ATOM 1507 N N . ARG A 1 197 ? 3.045 7.101 5.334 1.00 92.25 197 ARG A N 1
ATOM 1508 C CA . ARG A 1 197 ? 4.418 7.597 5.192 1.00 92.25 197 ARG A CA 1
ATOM 1509 C C . ARG A 1 197 ? 4.628 8.462 3.954 1.00 92.25 197 ARG A C 1
ATOM 1511 O O . ARG A 1 197 ? 5.444 9.384 3.992 1.00 92.25 197 ARG A O 1
ATOM 1518 N N . CYS A 1 198 ? 3.902 8.157 2.880 1.00 94.19 198 CYS A N 1
ATOM 1519 C CA . CYS A 1 198 ? 3.983 8.865 1.605 1.00 94.19 198 CYS A CA 1
ATOM 1520 C C . CYS A 1 198 ? 2.686 9.600 1.262 1.00 94.19 198 CYS A C 1
ATOM 1522 O O . CYS A 1 198 ? 2.733 10.633 0.601 1.00 94.19 198 CYS A O 1
ATOM 1524 N N . HIS A 1 199 ? 1.534 9.066 1.661 1.00 95.75 199 HIS A N 1
ATOM 1525 C CA . HIS A 1 199 ? 0.236 9.526 1.191 1.00 95.75 199 HIS A CA 1
ATOM 1526 C C . HIS A 1 199 ? -0.592 10.161 2.297 1.00 95.75 199 HIS A C 1
ATOM 1528 O O . HIS A 1 199 ? -0.710 9.621 3.391 1.00 95.75 199 HIS A O 1
ATOM 1534 N N . ALA A 1 200 ? -1.246 11.269 1.964 1.00 95.75 200 ALA A N 1
ATOM 1535 C CA . ALA A 1 200 ? -2.300 11.824 2.794 1.00 95.75 200 ALA A CA 1
ATOM 1536 C C . ALA A 1 200 ? -3.657 11.190 2.442 1.00 95.75 200 ALA A C 1
ATOM 1538 O O . ALA A 1 200 ? -3.856 10.649 1.348 1.00 95.75 200 ALA A O 1
ATOM 1539 N N . ALA A 1 201 ? -4.591 11.283 3.378 1.00 95.56 201 ALA A N 1
ATOM 1540 C CA . ALA A 1 201 ? -6.012 11.033 3.194 1.00 95.56 201 ALA A CA 1
ATOM 1541 C C . ALA A 1 201 ? -6.788 12.159 3.897 1.00 95.56 201 ALA A C 1
ATOM 1543 O O . ALA A 1 201 ? -7.482 11.959 4.898 1.00 95.56 201 ALA A O 1
ATOM 1544 N N . VAL A 1 202 ? -6.636 13.384 3.385 1.00 93.25 202 VAL A N 1
ATOM 1545 C CA . VAL A 1 202 ? -7.075 14.618 4.058 1.00 93.25 202 VAL A CA 1
ATOM 1546 C C . VAL A 1 202 ? -8.593 14.730 4.257 1.00 93.25 202 VAL A C 1
ATOM 1548 O O . VAL A 1 202 ? -9.059 15.586 5.014 1.00 93.25 202 VAL A O 1
ATOM 1551 N N . TYR A 1 203 ? -9.399 13.900 3.587 1.00 90.06 203 TYR A N 1
ATOM 1552 C CA . TYR A 1 203 ? -10.846 13.855 3.829 1.00 90.06 203 TYR A CA 1
ATOM 1553 C C . TYR A 1 203 ? -11.242 12.868 4.926 1.00 90.06 203 TYR A C 1
ATOM 1555 O O . TYR A 1 203 ? -12.404 12.880 5.331 1.00 90.06 203 TYR A O 1
ATOM 1563 N N . ASP A 1 204 ? -10.312 12.082 5.480 1.00 89.06 204 ASP A N 1
ATOM 1564 C CA . ASP A 1 204 ? -10.560 11.315 6.705 1.00 89.06 204 ASP A CA 1
ATOM 1565 C C . ASP A 1 204 ? -10.595 12.225 7.945 1.00 89.06 204 ASP A C 1
ATOM 1567 O O . ASP A 1 204 ? -9.793 12.122 8.872 1.00 89.06 204 ASP A O 1
ATOM 1571 N N . LYS A 1 205 ? -11.561 13.142 7.975 1.00 85.69 205 LYS A N 1
ATOM 1572 C CA . LYS A 1 205 ? -11.820 14.078 9.075 1.00 85.69 205 LYS A CA 1
ATOM 1573 C C . LYS A 1 205 ? -12.583 13.385 10.197 1.00 85.69 205 LYS A C 1
ATOM 1575 O O . LYS A 1 205 ? -13.696 13.785 10.535 1.00 85.69 205 LYS A O 1
ATOM 1580 N N . ASN A 1 206 ? -11.998 12.311 10.734 1.00 82.50 206 ASN A N 1
ATOM 1581 C CA . ASN A 1 206 ? -12.662 11.368 11.642 1.00 82.50 206 ASN A CA 1
ATOM 1582 C C . ASN A 1 206 ? -13.797 10.579 10.949 1.00 82.50 206 ASN A C 1
ATOM 1584 O O . ASN A 1 206 ? -14.688 10.057 11.617 1.00 82.50 206 ASN A O 1
ATOM 1588 N N . GLN A 1 207 ? -13.795 10.508 9.611 1.00 84.00 207 GLN A N 1
ATOM 1589 C CA . GLN A 1 207 ? -14.880 9.897 8.844 1.00 84.00 207 GLN A CA 1
ATOM 1590 C C . GLN A 1 207 ? -14.887 8.383 9.010 1.00 84.00 207 GLN A C 1
ATOM 1592 O O . GLN A 1 207 ? -15.949 7.805 9.243 1.00 84.00 207 GLN A O 1
ATOM 1597 N N . TYR A 1 208 ? -13.713 7.754 8.948 1.00 87.75 208 TYR A N 1
ATOM 1598 C CA . TYR A 1 208 ? -13.590 6.326 9.211 1.00 87.75 208 TYR A CA 1
ATOM 1599 C C . TYR A 1 208 ? -14.095 5.991 10.621 1.00 87.75 208 TYR A C 1
ATOM 1601 O O . TYR A 1 208 ? -15.039 5.218 10.768 1.00 87.75 208 TYR A O 1
ATOM 1609 N N . ASP A 1 209 ? -13.562 6.670 11.638 1.00 84.62 209 ASP A N 1
ATOM 1610 C CA . ASP A 1 209 ? -13.888 6.423 13.047 1.00 84.62 209 ASP A CA 1
ATOM 1611 C C . ASP A 1 209 ? -15.380 6.667 13.342 1.00 84.62 209 ASP A C 1
ATOM 1613 O O . ASP A 1 209 ? -16.027 5.874 14.026 1.00 84.62 209 ASP A O 1
ATOM 1617 N N . SER A 1 210 ? -15.975 7.706 12.740 1.00 81.19 210 SER A N 1
ATOM 1618 C CA . SER A 1 210 ? -17.399 8.025 12.905 1.00 81.19 210 SER A CA 1
ATOM 1619 C C . SER A 1 210 ? -18.342 6.904 12.463 1.00 81.19 210 SER A C 1
ATOM 1621 O O . SER A 1 210 ? -19.404 6.739 13.059 1.00 81.19 210 SER A O 1
ATOM 1623 N N . LYS A 1 211 ? -17.966 6.110 11.450 1.00 80.44 211 LYS A N 1
ATOM 1624 C CA . LYS A 1 211 ? -18.767 4.969 10.989 1.00 80.44 211 LYS A CA 1
ATOM 1625 C C . LYS A 1 211 ? -18.826 3.888 12.066 1.00 80.44 211 LYS A C 1
ATOM 1627 O O . LYS A 1 211 ? -19.901 3.352 12.326 1.00 80.44 211 LYS A O 1
ATOM 1632 N N . PHE A 1 212 ? -17.701 3.604 12.720 1.00 79.75 212 PHE A N 1
ATOM 1633 C CA . PHE A 1 212 ? -17.652 2.645 13.825 1.00 79.75 212 PHE A CA 1
ATOM 1634 C C . PHE A 1 212 ? -18.378 3.177 15.055 1.00 79.75 212 PHE A C 1
ATOM 1636 O O . PHE A 1 212 ? -19.138 2.437 15.668 1.00 79.75 212 PHE A O 1
ATOM 1643 N N . PHE A 1 213 ? -18.227 4.467 15.367 1.00 84.44 213 PHE A N 1
ATOM 1644 C CA . PHE A 1 213 ? -18.968 5.094 16.463 1.00 84.44 213 PHE A CA 1
ATOM 1645 C C . PHE A 1 213 ? -20.475 5.062 16.218 1.00 84.44 213 PHE A C 1
ATOM 1647 O O . PHE A 1 213 ? -21.229 4.780 17.140 1.00 84.44 213 PHE A O 1
ATOM 1654 N N . ALA A 1 214 ? -20.932 5.287 14.983 1.00 81.50 214 ALA A N 1
ATOM 1655 C CA . ALA A 1 214 ? -22.347 5.207 14.639 1.00 81.50 214 ALA A CA 1
ATOM 1656 C C . ALA A 1 214 ? -22.907 3.787 14.820 1.00 81.50 214 ALA A C 1
ATOM 1658 O O . ALA A 1 214 ? -23.977 3.636 15.406 1.00 81.50 214 ALA A O 1
ATOM 1659 N N . LEU A 1 215 ? -22.178 2.759 14.368 1.00 81.19 215 LEU A N 1
ATOM 1660 C CA . LEU A 1 215 ? -22.565 1.355 14.553 1.00 81.19 215 LEU A CA 1
ATOM 1661 C C . LEU A 1 215 ? -22.594 0.968 16.037 1.00 81.19 215 LEU A C 1
ATOM 1663 O O . LEU A 1 215 ? -23.603 0.455 16.514 1.00 81.19 215 LEU A O 1
ATOM 1667 N N . HIS A 1 216 ? -21.534 1.299 16.779 1.00 86.00 216 HIS A N 1
ATOM 1668 C CA . HIS A 1 216 ? -21.448 1.094 18.228 1.00 86.00 216 HIS A CA 1
ATOM 1669 C C . HIS A 1 216 ? -22.604 1.778 18.965 1.00 86.00 216 HIS A C 1
ATOM 1671 O O . HIS A 1 216 ? -23.341 1.148 19.721 1.00 86.00 216 HIS A O 1
ATOM 1677 N N . ASN A 1 217 ? -22.827 3.065 18.694 1.00 88.94 217 ASN A N 1
ATOM 1678 C CA . ASN A 1 217 ? -23.899 3.833 19.320 1.00 88.94 217 ASN A CA 1
ATOM 1679 C C . ASN A 1 217 ? -25.281 3.271 18.976 1.00 88.94 217 ASN A C 1
ATOM 1681 O O . ASN A 1 217 ? -26.168 3.296 19.828 1.00 88.94 217 ASN A O 1
ATOM 1685 N N . GLN A 1 218 ? -25.485 2.765 17.757 1.00 88.00 218 GLN A N 1
ATOM 1686 C CA . GLN A 1 218 ? -26.731 2.112 17.363 1.00 88.00 218 GLN A CA 1
ATOM 1687 C C . GLN A 1 218 ? -26.968 0.829 18.173 1.00 88.00 218 GLN A C 1
ATOM 1689 O O . GLN A 1 218 ? -28.065 0.641 18.700 1.00 88.00 218 GLN A O 1
ATOM 1694 N N . GLU A 1 219 ? -25.957 -0.031 18.316 1.00 88.75 219 GLU A N 1
ATOM 1695 C CA . GLU A 1 219 ? -26.053 -1.255 19.123 1.00 88.75 219 GLU A CA 1
ATOM 1696 C C . GLU A 1 219 ? -26.336 -0.945 20.597 1.00 88.75 219 GLU A C 1
ATOM 1698 O O . GLU A 1 219 ? -27.300 -1.461 21.168 1.00 88.75 219 GLU A O 1
ATOM 1703 N N . VAL A 1 220 ? -25.572 -0.024 21.189 1.00 90.25 220 VAL A N 1
ATOM 1704 C CA . VAL A 1 220 ? -25.748 0.403 22.583 1.00 90.25 220 VAL A CA 1
ATOM 1705 C C . VAL A 1 220 ? -27.122 1.045 22.801 1.00 90.25 220 VAL A C 1
ATOM 1707 O O . VAL A 1 220 ? -27.779 0.769 23.805 1.00 90.25 220 VAL A O 1
ATOM 1710 N N . THR A 1 221 ? -27.612 1.853 21.855 1.00 91.12 221 THR A N 1
ATOM 1711 C CA . THR A 1 221 ? -28.955 2.459 21.933 1.00 91.12 221 THR A CA 1
ATOM 1712 C C . THR A 1 221 ? -30.046 1.392 21.899 1.00 91.12 221 THR A C 1
ATOM 1714 O O . THR A 1 221 ? -30.958 1.427 22.727 1.00 91.12 221 THR A O 1
ATOM 1717 N N . ASN A 1 222 ? -29.921 0.391 21.023 1.00 90.38 222 ASN A N 1
ATOM 1718 C CA . ASN A 1 222 ? -30.843 -0.745 20.984 1.00 90.38 222 ASN A CA 1
ATOM 1719 C C . ASN A 1 222 ? -30.836 -1.519 22.310 1.00 90.38 222 ASN A C 1
ATOM 1721 O O . ASN A 1 222 ? -31.886 -1.960 22.776 1.00 90.38 222 ASN A O 1
ATOM 1725 N N . TRP A 1 223 ? -29.673 -1.684 22.947 1.00 91.12 223 TRP A N 1
ATOM 1726 C CA . TRP A 1 223 ? -29.580 -2.301 24.271 1.00 91.12 223 TRP A CA 1
ATOM 1727 C C . TRP A 1 223 ? -30.239 -1.453 25.355 1.00 91.12 223 TRP A C 1
ATOM 1729 O O . TRP A 1 223 ? -31.002 -1.991 26.153 1.00 91.12 223 TRP A O 1
ATOM 1739 N N . ILE A 1 224 ? -30.035 -0.134 25.347 1.00 89.94 224 ILE A N 1
ATOM 1740 C CA . ILE A 1 224 ? -30.714 0.790 26.265 1.00 89.94 224 ILE A CA 1
ATOM 1741 C C . ILE A 1 224 ? -32.238 0.670 26.120 1.00 89.94 224 ILE A C 1
ATOM 1743 O O . ILE A 1 224 ? -32.948 0.590 27.125 1.00 89.94 224 ILE A O 1
ATOM 1747 N N . GLU A 1 225 ? -32.755 0.645 24.891 1.00 89.00 225 GLU A N 1
ATOM 1748 C CA . GLU A 1 225 ? -34.187 0.476 24.627 1.00 89.00 225 GLU A CA 1
ATOM 1749 C C . GLU A 1 225 ? -34.701 -0.893 25.083 1.00 89.00 225 GLU A C 1
ATOM 1751 O O . GLU A 1 225 ? -35.740 -0.970 25.742 1.00 89.00 225 GLU A O 1
ATOM 1756 N N . ARG A 1 226 ? -33.964 -1.973 24.795 1.00 86.62 226 ARG A N 1
ATOM 1757 C CA . ARG A 1 226 ? -34.297 -3.328 25.260 1.00 86.62 226 ARG A CA 1
ATOM 1758 C C . ARG A 1 226 ? -34.389 -3.384 26.781 1.00 86.62 226 ARG A C 1
ATOM 1760 O O . ARG A 1 226 ? -35.402 -3.856 27.284 1.00 86.62 226 ARG A O 1
ATOM 1767 N N . THR A 1 227 ? -33.399 -2.858 27.500 1.00 84.69 227 THR A N 1
ATOM 1768 C CA . THR A 1 227 ? -33.390 -2.835 28.971 1.00 84.69 227 THR A CA 1
ATOM 1769 C C . THR A 1 227 ? -34.567 -2.035 29.529 1.00 84.69 227 THR A C 1
ATOM 1771 O O . THR A 1 227 ? -35.229 -2.495 30.453 1.00 84.69 227 THR A O 1
ATOM 1774 N N . LYS A 1 228 ? -34.904 -0.882 28.930 1.00 82.75 228 LYS A N 1
ATOM 1775 C CA . LYS A 1 228 ? -36.065 -0.064 29.339 1.00 82.75 228 LYS A CA 1
ATOM 1776 C C . LYS A 1 228 ? -37.417 -0.746 29.101 1.00 82.75 228 LYS A C 1
ATOM 1778 O O . LYS A 1 228 ? -38.381 -0.443 29.800 1.00 82.75 228 LYS A O 1
ATOM 1783 N N . ASN A 1 229 ? -37.507 -1.632 28.110 1.00 80.94 229 ASN A N 1
ATOM 1784 C CA . ASN A 1 229 ? -38.745 -2.328 27.756 1.00 80.94 229 ASN A CA 1
ATOM 1785 C C . ASN A 1 229 ? -39.031 -3.560 28.634 1.00 80.94 229 ASN A C 1
ATOM 1787 O O . ASN A 1 229 ? -40.163 -4.055 28.629 1.00 80.94 229 ASN A O 1
ATOM 1791 N N . ILE A 1 230 ? -38.052 -4.050 29.402 1.00 79.31 230 ILE A N 1
ATOM 1792 C CA . ILE A 1 230 ? -38.253 -5.137 30.368 1.00 79.31 230 ILE A CA 1
ATOM 1793 C C . ILE A 1 230 ? -38.869 -4.539 31.644 1.00 79.31 230 ILE A C 1
ATOM 1795 O O . ILE A 1 230 ? -38.308 -3.638 32.260 1.00 79.31 230 ILE A O 1
ATOM 1799 N N . LYS A 1 231 ? -40.058 -5.017 32.033 1.00 66.56 231 LYS A N 1
ATOM 1800 C CA . LYS A 1 231 ? -40.790 -4.535 33.217 1.00 66.56 231 LYS A CA 1
ATOM 1801 C C . LYS A 1 231 ? -40.497 -5.416 34.435 1.00 66.56 231 LYS A C 1
ATOM 1803 O O . LYS A 1 231 ? -40.595 -6.633 34.322 1.00 66.56 231 LYS A O 1
ATOM 1808 N N . GLY A 1 232 ? -40.261 -4.802 35.596 1.00 65.81 232 GLY A N 1
ATOM 1809 C CA . GLY A 1 232 ? -40.081 -5.487 36.887 1.00 65.81 232 GLY A CA 1
ATOM 1810 C C . GLY A 1 232 ? -38.716 -5.218 37.528 1.00 65.81 232 GLY A C 1
ATOM 1811 O O . GLY A 1 232 ? -37.825 -4.684 36.875 1.00 65.81 232 GLY A O 1
ATOM 1812 N N . GLU A 1 233 ? -38.559 -5.582 38.804 1.00 67.56 233 GLU A N 1
ATOM 1813 C CA . GLU A 1 233 ? -37.313 -5.388 39.575 1.00 67.56 233 GLU A CA 1
ATOM 1814 C C . GLU A 1 233 ? -36.125 -6.211 39.024 1.00 67.56 233 GLU A C 1
ATOM 1816 O O . GLU A 1 233 ? -34.977 -5.859 39.258 1.00 67.56 233 GLU A O 1
ATOM 1821 N N . GLU A 1 234 ? -36.381 -7.245 38.211 1.00 70.75 234 GLU A N 1
ATOM 1822 C CA . GLU A 1 234 ? -35.364 -8.149 37.637 1.00 70.75 234 GLU A CA 1
ATOM 1823 C C . GLU A 1 234 ? -34.961 -7.807 36.184 1.00 70.75 234 GLU A C 1
ATOM 1825 O O . GLU A 1 234 ? -34.379 -8.631 35.468 1.00 70.75 234 GLU A O 1
ATOM 1830 N N . ALA A 1 235 ? -35.286 -6.602 35.704 1.00 74.88 235 ALA A N 1
ATOM 1831 C CA . ALA A 1 235 ? -35.066 -6.206 34.311 1.00 74.88 235 ALA A CA 1
ATOM 1832 C C . ALA A 1 235 ? -33.588 -6.262 33.881 1.00 74.88 235 ALA A C 1
ATOM 1834 O O . ALA A 1 235 ? -33.277 -6.757 32.794 1.00 74.88 235 ALA A O 1
ATOM 1835 N N . GLU A 1 236 ? -32.675 -5.808 34.745 1.00 80.06 236 GLU A N 1
ATOM 1836 C CA . GLU A 1 236 ? -31.232 -5.824 34.477 1.00 80.06 236 GLU A CA 1
ATOM 1837 C C . GLU A 1 236 ? -30.682 -7.255 34.431 1.00 80.06 236 GLU A C 1
ATOM 1839 O O . GLU A 1 236 ? -29.996 -7.618 33.476 1.00 80.06 236 GLU A O 1
ATOM 1844 N N . ALA A 1 237 ? -31.047 -8.101 35.400 1.00 83.00 237 ALA A N 1
ATOM 1845 C CA . ALA A 1 237 ? -30.635 -9.505 35.441 1.00 83.00 237 ALA A CA 1
ATOM 1846 C C . ALA A 1 237 ? -31.128 -10.284 34.208 1.00 83.00 237 ALA A C 1
ATOM 1848 O O . ALA A 1 237 ? -30.375 -11.046 33.596 1.00 83.00 237 ALA A O 1
ATOM 1849 N N . THR A 1 238 ? -32.373 -10.031 33.793 1.00 84.50 238 THR A N 1
ATOM 1850 C CA . THR A 1 238 ? -32.962 -10.635 32.592 1.00 84.50 238 THR A CA 1
ATOM 1851 C C . THR A 1 238 ? -32.202 -10.214 31.334 1.00 84.50 238 THR A C 1
ATOM 1853 O O . THR A 1 238 ? -31.858 -11.067 30.513 1.00 84.50 238 THR A O 1
ATOM 1856 N N . PHE A 1 239 ? -31.888 -8.922 31.182 1.00 88.19 239 PHE A N 1
ATOM 1857 C CA . PHE A 1 239 ? -31.101 -8.438 30.048 1.00 88.19 239 PHE A CA 1
ATOM 1858 C C . PHE A 1 239 ? -29.708 -9.069 30.013 1.00 88.19 239 PHE A C 1
ATOM 1860 O O . PHE A 1 239 ? -29.325 -9.610 28.976 1.00 88.19 239 PHE A O 1
ATOM 1867 N N . LEU A 1 240 ? -28.985 -9.050 31.137 1.00 87.56 240 LEU A N 1
ATOM 1868 C CA . LEU A 1 240 ? -27.634 -9.607 31.232 1.00 87.56 240 LEU A CA 1
ATOM 1869 C C . LEU A 1 240 ? -27.623 -11.087 30.835 1.00 87.56 240 LEU A C 1
ATOM 1871 O O . LEU A 1 240 ? -26.824 -11.485 29.998 1.00 87.56 240 LEU A O 1
ATOM 1875 N N . SER A 1 241 ? -28.591 -11.878 31.308 1.00 87.88 241 SER A N 1
ATOM 1876 C CA . SER A 1 241 ? -28.705 -13.297 30.935 1.00 87.88 241 SER A CA 1
ATOM 1877 C C . SER A 1 241 ? -28.942 -13.550 29.436 1.00 87.88 241 SER A C 1
ATOM 1879 O O . SER A 1 241 ? -28.695 -14.654 28.954 1.00 87.88 241 SER A O 1
ATOM 1881 N N . SER A 1 242 ? -29.414 -12.541 28.693 1.00 88.44 242 SER A N 1
ATOM 1882 C CA . SER A 1 242 ? -29.662 -12.633 27.249 1.00 88.44 242 SER A CA 1
ATOM 1883 C C . SER A 1 242 ? -28.433 -12.339 26.386 1.00 88.44 242 SER A C 1
ATOM 1885 O O . SER A 1 242 ? -28.492 -12.536 25.171 1.00 88.44 242 SER A O 1
ATOM 1887 N N . LEU A 1 243 ? -27.351 -11.845 26.993 1.00 90.00 243 LEU A N 1
ATOM 1888 C CA . LEU A 1 243 ? -26.134 -11.460 26.292 1.00 90.00 243 LEU A CA 1
ATOM 1889 C C . LEU A 1 243 ? -25.257 -12.674 25.969 1.00 90.00 243 LEU A C 1
ATOM 1891 O O . LEU A 1 243 ? -25.169 -13.638 26.730 1.00 90.00 243 LEU A O 1
ATOM 1895 N N . ASN A 1 244 ? -24.538 -12.602 24.856 1.00 92.38 244 ASN A N 1
ATOM 1896 C CA . ASN A 1 244 ? -23.482 -13.551 24.529 1.00 92.38 244 ASN A CA 1
ATOM 1897 C C . ASN A 1 244 ? -22.191 -13.257 25.326 1.00 92.38 244 ASN A C 1
ATOM 1899 O O . ASN A 1 244 ? -22.106 -12.300 26.097 1.00 92.38 244 ASN A O 1
ATOM 1903 N N . ASN A 1 245 ? -21.167 -14.099 25.162 1.00 91.62 245 ASN A N 1
ATOM 1904 C CA . ASN A 1 245 ? -19.921 -13.982 25.926 1.00 91.62 245 ASN A CA 1
ATOM 1905 C C . ASN A 1 245 ? -19.143 -12.681 25.652 1.00 91.62 245 ASN A C 1
ATOM 1907 O O . ASN A 1 245 ? -18.537 -12.139 26.574 1.00 91.62 245 ASN A O 1
ATOM 1911 N N . GLU A 1 246 ? -19.134 -12.182 24.414 1.00 87.81 246 GLU A N 1
ATOM 1912 C CA . GLU A 1 246 ? -18.430 -10.940 24.064 1.00 87.81 246 GLU A CA 1
ATOM 1913 C C . GLU A 1 246 ? -19.176 -9.714 24.594 1.00 87.81 246 GLU A C 1
ATOM 1915 O O . GLU A 1 246 ? -18.570 -8.817 25.177 1.00 87.81 246 GLU A O 1
ATOM 1920 N N . GLU A 1 247 ? -20.503 -9.719 24.505 1.00 90.62 247 GLU A N 1
ATOM 1921 C CA . GLU A 1 247 ? -21.349 -8.673 25.084 1.00 90.62 247 GLU A CA 1
ATOM 1922 C C . GLU A 1 247 ? -21.185 -8.604 26.613 1.00 90.62 247 GLU A C 1
ATOM 1924 O O . GLU A 1 247 ? -21.023 -7.521 27.174 1.00 90.62 247 GLU A O 1
ATOM 1929 N N . HIS A 1 248 ? -21.113 -9.753 27.298 1.00 90.19 248 HIS A N 1
ATOM 1930 C CA . HIS A 1 248 ? -20.800 -9.803 28.731 1.00 90.19 248 HIS A CA 1
ATOM 1931 C C . HIS A 1 248 ? -19.433 -9.191 29.058 1.00 90.19 248 HIS A C 1
ATOM 1933 O O . HIS A 1 248 ? -19.306 -8.434 30.024 1.00 90.19 248 HIS A O 1
ATOM 1939 N N . LYS A 1 249 ? -18.397 -9.502 28.267 1.00 91.62 249 LYS A N 1
ATOM 1940 C CA . LYS A 1 249 ? -17.067 -8.897 28.445 1.00 91.62 249 LYS A CA 1
ATOM 1941 C C . LYS A 1 249 ? -17.127 -7.385 28.270 1.00 91.62 249 LYS A C 1
ATOM 1943 O O . LYS A 1 249 ? -16.530 -6.670 29.072 1.00 91.62 249 LYS A O 1
ATOM 1948 N N . PHE A 1 250 ? -17.871 -6.904 27.277 1.00 91.12 250 PHE A N 1
ATOM 1949 C CA . PHE A 1 250 ? -18.053 -5.477 27.057 1.00 91.12 250 PHE A CA 1
ATOM 1950 C C . PHE A 1 250 ? -18.720 -4.799 28.263 1.00 91.12 250 PHE A C 1
ATOM 1952 O O . PHE A 1 250 ? -18.151 -3.853 28.806 1.00 91.12 250 PHE A O 1
ATOM 1959 N N . ILE A 1 251 ? -19.840 -5.318 28.778 1.00 91.69 251 ILE A N 1
ATOM 1960 C CA . ILE A 1 251 ? -20.490 -4.757 29.979 1.00 91.69 251 ILE A CA 1
ATOM 1961 C C . ILE A 1 251 ? -19.546 -4.756 31.193 1.00 91.69 251 ILE A C 1
ATOM 1963 O O . ILE A 1 251 ? -19.447 -3.756 31.907 1.00 91.69 251 ILE A O 1
ATOM 1967 N N . ASN A 1 252 ? -18.791 -5.837 31.405 1.00 91.62 252 ASN A N 1
ATOM 1968 C CA . ASN A 1 252 ? -17.800 -5.904 32.481 1.00 91.62 252 ASN A CA 1
ATOM 1969 C C . ASN A 1 252 ? -16.665 -4.884 32.296 1.00 91.62 252 ASN A C 1
ATOM 1971 O O . ASN A 1 252 ? -16.174 -4.323 33.277 1.00 91.62 252 ASN A O 1
ATOM 1975 N N . SER A 1 253 ? -16.272 -4.599 31.052 1.00 92.56 253 SER A N 1
ATOM 1976 C CA . SER A 1 253 ? -15.298 -3.548 30.751 1.00 92.56 253 SER A CA 1
ATOM 1977 C C . SER A 1 253 ? -15.836 -2.153 31.096 1.00 92.56 253 SER A C 1
ATOM 1979 O O . SER A 1 253 ? -15.099 -1.349 31.666 1.00 92.56 253 SER A O 1
ATOM 1981 N N . LEU A 1 254 ? -17.128 -1.885 30.859 1.00 92.69 254 LEU A N 1
ATOM 1982 C CA . LEU A 1 254 ? -17.774 -0.629 31.256 1.00 92.69 254 LEU A CA 1
ATOM 1983 C C . LEU A 1 254 ? -17.802 -0.464 32.777 1.00 92.69 254 LEU A C 1
ATOM 1985 O O . LEU A 1 254 ? -17.504 0.617 33.282 1.00 92.69 254 LEU A O 1
ATOM 1989 N N . LEU A 1 255 ? -18.092 -1.541 33.515 1.00 93.56 255 LEU A N 1
ATOM 1990 C CA . LEU A 1 255 ? -18.017 -1.537 34.977 1.00 93.56 255 LEU A CA 1
ATOM 1991 C C . LEU A 1 255 ? -16.593 -1.223 35.462 1.00 93.56 255 LEU A C 1
ATOM 1993 O O . LEU A 1 255 ? -16.411 -0.401 36.360 1.00 93.56 255 LEU A O 1
ATOM 1997 N N . ALA A 1 256 ? -15.578 -1.858 34.870 1.00 90.88 256 ALA A N 1
ATOM 1998 C CA . ALA A 1 256 ? -14.182 -1.599 35.211 1.00 90.88 256 ALA A CA 1
ATOM 1999 C C . ALA A 1 256 ? -13.783 -0.141 34.917 1.00 90.88 256 ALA A C 1
ATOM 2001 O O . ALA A 1 256 ? -13.137 0.497 35.749 1.00 90.88 256 ALA A O 1
ATOM 2002 N N . MET A 1 257 ? -14.221 0.410 33.781 1.00 90.62 257 MET A N 1
ATOM 2003 C CA . MET A 1 257 ? -14.002 1.815 33.426 1.00 90.62 257 MET A CA 1
ATOM 2004 C C . MET A 1 257 ? -14.694 2.777 34.396 1.00 90.62 257 MET A C 1
ATOM 2006 O O . MET A 1 257 ? -14.078 3.756 34.810 1.00 90.62 257 MET A O 1
ATOM 2010 N N . ALA A 1 258 ? -15.930 2.496 34.814 1.00 91.69 258 ALA A N 1
ATOM 2011 C CA . ALA A 1 258 ? -16.641 3.322 35.790 1.00 91.69 258 ALA A CA 1
ATOM 2012 C C . ALA A 1 258 ? -15.916 3.359 37.146 1.00 91.69 258 ALA A C 1
ATOM 2014 O O . ALA A 1 258 ? -15.698 4.438 37.702 1.00 91.69 258 ALA A O 1
ATOM 2015 N N . LYS A 1 259 ? -15.443 2.199 37.622 1.00 92.44 259 LYS A N 1
ATOM 2016 C CA . LYS A 1 259 ? -14.608 2.096 38.830 1.00 92.44 259 LYS A CA 1
ATOM 2017 C C . LYS A 1 259 ? -13.304 2.879 38.696 1.00 92.44 259 LYS A C 1
ATOM 2019 O O . LYS A 1 259 ? -12.911 3.585 39.620 1.00 92.44 259 LYS A O 1
ATOM 2024 N N . ALA A 1 260 ? -12.626 2.768 37.555 1.00 89.94 260 ALA A N 1
ATOM 2025 C CA . ALA A 1 260 ? -11.396 3.511 37.296 1.00 89.94 260 ALA A CA 1
ATOM 2026 C C . ALA A 1 260 ? -11.638 5.030 37.245 1.00 89.94 260 ALA A C 1
ATOM 2028 O O . ALA A 1 260 ? -10.829 5.802 37.754 1.00 89.94 260 ALA A O 1
ATOM 2029 N N . ASN A 1 261 ? -12.767 5.466 36.680 1.00 89.56 261 ASN A N 1
ATOM 2030 C CA . ASN A 1 261 ? -13.108 6.881 36.581 1.00 89.56 261 ASN A CA 1
ATOM 2031 C C . ASN A 1 261 ? -13.418 7.513 37.948 1.00 89.56 261 ASN A C 1
ATOM 2033 O O . ASN A 1 261 ? -13.051 8.661 38.172 1.00 89.56 261 ASN A O 1
ATOM 2037 N N . GLU A 1 262 ? -14.020 6.777 38.889 1.00 90.31 262 GLU A N 1
ATOM 2038 C CA . GLU A 1 262 ? -14.146 7.258 40.275 1.00 90.31 262 GLU A CA 1
ATOM 2039 C C . GLU A 1 262 ? -12.780 7.486 40.929 1.00 90.31 262 GLU A C 1
ATOM 2041 O O . GLU A 1 262 ? -12.577 8.498 41.596 1.00 90.31 262 GLU A O 1
ATOM 2046 N N . LYS A 1 263 ? -11.821 6.582 40.693 1.00 88.81 263 LYS A N 1
ATOM 2047 C CA . LYS A 1 263 ? -10.459 6.698 41.239 1.00 88.81 263 LYS A CA 1
ATOM 2048 C C . LYS A 1 263 ? -9.672 7.855 40.627 1.00 88.81 263 LYS A C 1
ATOM 2050 O O . LYS A 1 263 ? -8.796 8.401 41.282 1.00 88.81 263 LYS A O 1
ATOM 2055 N N . LYS A 1 264 ? -9.996 8.265 39.396 1.00 89.31 264 LYS A N 1
ATOM 2056 C CA . LYS A 1 264 ? -9.286 9.322 38.653 1.00 89.31 264 LYS A CA 1
ATOM 2057 C C . LYS A 1 264 ? -9.238 10.669 39.383 1.00 89.31 264 LYS A C 1
ATOM 2059 O O . LYS A 1 264 ? -8.310 11.441 39.159 1.00 89.31 264 LYS A O 1
ATOM 2064 N N . TYR A 1 265 ? -10.238 10.965 40.210 1.00 84.31 265 TYR A N 1
ATOM 2065 C CA . TYR A 1 265 ? -10.358 12.242 40.920 1.00 84.31 265 TYR A CA 1
ATOM 2066 C C . TYR A 1 265 ? -9.940 12.163 42.396 1.00 84.31 265 TYR A C 1
ATOM 2068 O O . TYR A 1 265 ? -10.109 13.142 43.119 1.00 84.31 265 TYR A O 1
ATOM 2076 N N . LEU A 1 266 ? -9.413 11.018 42.838 1.00 89.38 266 LEU A N 1
ATOM 2077 C CA . LEU A 1 266 ? -8.954 10.781 44.204 1.00 89.38 266 LEU A CA 1
ATOM 2078 C C . LEU A 1 266 ? -7.425 10.895 44.285 1.00 89.38 266 LEU A C 1
ATOM 2080 O O . LEU A 1 266 ? -6.711 10.547 43.345 1.00 89.38 266 LEU A O 1
ATOM 2084 N N . SER A 1 267 ? -6.917 11.365 45.421 1.00 92.38 267 SER A N 1
ATOM 2085 C CA . SER A 1 267 ? -5.494 11.259 45.765 1.00 92.38 267 SER A CA 1
ATOM 2086 C C . SER A 1 267 ? -5.103 9.813 46.099 1.00 92.38 267 SER A C 1
ATOM 2088 O O . SER A 1 267 ? -5.963 9.000 46.424 1.00 92.38 267 SER A O 1
ATOM 2090 N N . GLU A 1 268 ? -3.806 9.479 46.075 1.00 86.69 268 GLU A N 1
ATOM 2091 C CA . GLU A 1 268 ? -3.322 8.128 46.428 1.00 86.69 268 GLU A CA 1
ATOM 2092 C C . GLU A 1 268 ? -3.820 7.663 47.807 1.00 86.69 268 GLU A C 1
ATOM 2094 O O . GLU A 1 268 ? -4.289 6.538 47.943 1.00 86.69 268 GLU A O 1
ATOM 2099 N N . ALA A 1 269 ? -3.817 8.553 48.806 1.00 90.44 269 ALA A N 1
ATOM 2100 C CA . ALA A 1 269 ? -4.309 8.242 50.148 1.00 90.44 269 ALA A CA 1
ATOM 2101 C C . ALA A 1 269 ? -5.826 7.962 50.181 1.00 90.44 269 ALA A C 1
ATOM 2103 O O . ALA A 1 269 ? -6.278 7.075 50.902 1.00 90.44 269 ALA A O 1
ATOM 2104 N N . GLU A 1 270 ? -6.617 8.691 49.389 1.00 91.56 270 GLU A N 1
ATOM 2105 C CA . GLU A 1 270 ? -8.063 8.456 49.270 1.00 91.56 270 GLU A CA 1
ATOM 2106 C C . GLU A 1 270 ? -8.379 7.193 48.465 1.00 91.56 270 GLU A C 1
ATOM 2108 O O . GLU A 1 270 ? -9.390 6.538 48.724 1.00 91.56 270 GLU A O 1
ATOM 2113 N N . ILE A 1 271 ? -7.532 6.847 47.488 1.00 85.69 271 ILE A N 1
ATOM 2114 C CA . ILE A 1 271 ? -7.631 5.578 46.770 1.00 85.69 271 ILE A CA 1
ATOM 2115 C C . ILE A 1 271 ? -7.403 4.440 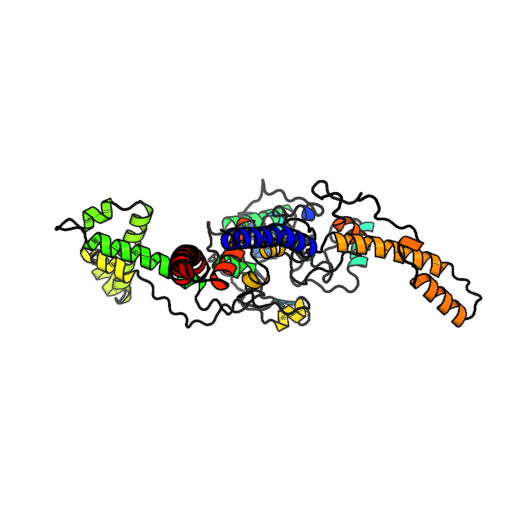47.756 1.00 85.69 271 ILE A C 1
ATOM 2117 O O . ILE A 1 271 ? -8.257 3.568 47.814 1.00 85.69 271 ILE A O 1
ATOM 2121 N N . ASP A 1 272 ? -6.338 4.462 48.559 1.00 90.00 272 ASP A N 1
ATOM 2122 C CA . ASP A 1 272 ? -6.052 3.403 49.538 1.00 90.00 272 ASP A CA 1
ATOM 2123 C C . ASP A 1 272 ? -7.198 3.195 50.541 1.00 90.00 272 ASP A C 1
ATOM 2125 O O . ASP A 1 272 ? -7.537 2.057 50.863 1.00 90.00 272 ASP A O 1
ATOM 2129 N N . GLU A 1 273 ? -7.849 4.274 50.984 1.00 92.81 273 GLU A N 1
ATOM 2130 C CA . GLU A 1 273 ? -8.996 4.193 51.897 1.00 92.81 273 GLU A CA 1
ATOM 2131 C C . GLU A 1 273 ? -10.258 3.626 51.221 1.00 92.81 273 GLU A C 1
ATOM 2133 O O . GLU A 1 273 ? -10.996 2.848 51.827 1.00 92.81 273 GLU A O 1
ATOM 2138 N N . LYS A 1 274 ? -10.520 3.996 49.960 1.00 91.44 274 LYS A N 1
ATOM 2139 C CA . LYS A 1 274 ? -11.781 3.683 49.258 1.00 91.44 274 LYS A CA 1
ATOM 2140 C C . LYS A 1 274 ? -11.674 2.538 48.254 1.00 91.44 274 LYS A C 1
ATOM 2142 O O . LYS A 1 274 ? -12.677 2.177 47.636 1.00 91.44 274 LYS A O 1
ATOM 2147 N N . ASN A 1 275 ? -10.488 1.965 48.050 1.00 89.56 275 ASN A N 1
ATOM 2148 C CA . ASN A 1 275 ? -10.234 1.008 46.973 1.00 89.56 275 ASN A CA 1
ATOM 2149 C C . ASN A 1 275 ? -11.162 -0.206 47.064 1.00 89.56 275 ASN A C 1
ATOM 2151 O O . ASN A 1 275 ? -11.765 -0.590 46.063 1.00 89.56 275 ASN A O 1
ATOM 2155 N N . ASP A 1 276 ? -11.301 -0.778 48.260 1.00 91.69 276 ASP A N 1
ATOM 2156 C CA . ASP A 1 276 ? -12.124 -1.966 48.494 1.00 91.69 276 ASP A CA 1
ATOM 2157 C C . ASP A 1 276 ? -13.614 -1.672 48.289 1.00 91.69 276 ASP A C 1
ATOM 2159 O O . ASP A 1 276 ? -14.313 -2.457 47.646 1.00 91.69 276 ASP A O 1
ATOM 2163 N N . GLU A 1 277 ? -14.083 -0.504 48.740 1.00 93.56 277 GLU A N 1
ATOM 2164 C CA . GLU A 1 277 ? -15.457 -0.042 48.520 1.00 93.56 277 GLU A CA 1
ATOM 2165 C C . GLU A 1 277 ? -15.753 0.116 47.020 1.00 93.56 277 GLU A C 1
ATOM 2167 O O . GLU A 1 277 ? -16.735 -0.426 46.512 1.00 93.56 277 GLU A O 1
ATOM 2172 N N . ILE A 1 278 ? -14.874 0.802 46.281 1.00 89.75 278 ILE A N 1
ATOM 2173 C CA . ILE A 1 278 ? -15.020 1.014 44.834 1.00 89.75 278 ILE A CA 1
ATOM 2174 C C . ILE A 1 278 ? -14.946 -0.322 44.082 1.00 89.75 278 ILE A C 1
ATOM 2176 O O . ILE A 1 278 ? -15.717 -0.568 43.151 1.00 89.75 278 ILE A O 1
ATOM 2180 N N . ASN A 1 279 ? -14.042 -1.220 44.481 1.00 90.06 279 ASN A N 1
ATOM 2181 C CA . ASN A 1 279 ? -13.889 -2.525 43.842 1.00 90.06 279 ASN A CA 1
ATOM 2182 C C . ASN A 1 279 ? -15.097 -3.442 44.092 1.00 90.06 279 ASN A C 1
ATOM 2184 O O . ASN A 1 279 ? -15.422 -4.232 43.201 1.00 90.06 279 ASN A O 1
ATOM 2188 N N . ALA A 1 280 ? -15.790 -3.302 45.227 1.00 93.38 280 ALA A N 1
ATOM 2189 C CA . ALA A 1 280 ? -16.994 -4.063 45.559 1.00 93.38 280 ALA A CA 1
ATOM 2190 C C . ALA A 1 280 ? -18.248 -3.632 44.773 1.00 93.38 280 ALA A C 1
ATOM 2192 O O . ALA A 1 280 ? -19.182 -4.424 44.650 1.00 93.38 280 ALA A O 1
ATOM 2193 N N . LYS A 1 281 ? -18.277 -2.416 44.204 1.00 92.94 281 LYS A N 1
ATOM 2194 C CA . LYS A 1 281 ? -19.419 -1.927 43.408 1.00 92.94 281 LYS A CA 1
ATOM 2195 C C . LYS A 1 281 ? -19.729 -2.848 42.222 1.00 92.94 281 LYS A C 1
ATOM 2197 O O . LYS A 1 281 ? -18.829 -3.335 41.531 1.00 92.94 281 LYS A O 1
ATOM 2202 N N . THR A 1 282 ? -21.009 -3.073 41.957 1.00 92.19 282 THR A N 1
ATOM 2203 C CA . THR A 1 282 ? -21.512 -3.931 40.872 1.00 92.19 282 THR A CA 1
ATOM 2204 C C . THR A 1 282 ? -22.140 -3.090 39.758 1.00 92.19 282 THR A C 1
ATOM 2206 O O . THR A 1 282 ? -22.181 -1.863 39.843 1.00 92.19 282 THR A O 1
ATOM 2209 N N . ILE A 1 283 ? -22.637 -3.739 38.699 1.00 88.75 283 ILE A N 1
ATOM 2210 C CA . ILE A 1 283 ? -23.413 -3.074 37.637 1.00 88.75 283 ILE A CA 1
ATOM 2211 C C . ILE A 1 283 ? -24.604 -2.314 38.239 1.00 88.75 283 ILE A C 1
ATOM 2213 O O . ILE A 1 283 ? -24.810 -1.153 37.900 1.00 88.75 283 ILE A O 1
ATOM 2217 N N . GLU A 1 284 ? -25.311 -2.924 39.194 1.00 87.38 284 GLU A N 1
ATOM 2218 C CA . GLU A 1 284 ? -26.443 -2.310 39.904 1.00 87.38 284 GLU A CA 1
ATOM 2219 C C . GLU A 1 284 ? -26.033 -1.025 40.640 1.00 87.38 284 GLU A C 1
ATOM 2221 O O . GLU A 1 284 ? -26.791 -0.061 40.674 1.00 87.38 284 GLU A O 1
ATOM 2226 N N . SER A 1 285 ? -24.809 -0.970 41.186 1.00 91.00 285 SER A N 1
ATOM 2227 C CA . SER A 1 285 ? -24.303 0.219 41.891 1.00 91.00 285 SER A CA 1
ATOM 2228 C C . SER A 1 285 ? -24.167 1.444 40.981 1.00 91.00 285 SER A C 1
ATOM 2230 O O . SER A 1 285 ? -24.329 2.570 41.444 1.00 91.00 285 SER A O 1
ATOM 2232 N N . TYR A 1 286 ? -23.856 1.232 39.699 1.00 89.69 286 TYR A N 1
ATOM 2233 C CA . TYR A 1 286 ? -23.707 2.297 38.701 1.00 89.69 286 TYR A CA 1
ATOM 2234 C C . TYR A 1 286 ? -24.963 2.499 37.841 1.00 89.69 286 TYR A C 1
ATOM 2236 O O . TYR A 1 286 ? -25.114 3.551 37.218 1.00 89.69 286 TYR A O 1
ATOM 2244 N N . GLY A 1 287 ? -25.854 1.505 37.814 1.00 89.50 287 GLY A N 1
ATOM 2245 C CA . GLY A 1 287 ? -27.005 1.408 36.923 1.00 89.50 287 GLY A CA 1
ATOM 2246 C C . GLY A 1 287 ? -26.594 1.004 35.507 1.00 89.50 287 GLY A C 1
ATOM 2247 O O . GLY A 1 287 ? -25.814 1.698 34.847 1.00 89.50 287 GLY A O 1
ATOM 2248 N N . LEU A 1 288 ? -27.165 -0.086 34.986 1.00 89.06 288 LEU A N 1
ATOM 2249 C CA . LEU A 1 288 ? -26.790 -0.619 33.671 1.00 89.06 288 LEU A CA 1
ATOM 2250 C C . LEU A 1 288 ? -27.031 0.396 32.544 1.00 89.06 288 LEU A C 1
ATOM 2252 O O . LEU A 1 288 ? -26.182 0.585 31.675 1.00 89.06 288 LEU A O 1
ATOM 2256 N N . VAL A 1 289 ? -28.175 1.085 32.567 1.00 89.06 289 VAL A N 1
ATOM 2257 C CA . VAL A 1 289 ? -28.514 2.094 31.548 1.00 89.06 289 VAL A CA 1
ATOM 2258 C C . VAL A 1 289 ? -27.530 3.266 31.570 1.00 89.06 289 VAL A C 1
ATOM 2260 O O . VAL A 1 289 ? -27.167 3.758 30.507 1.00 89.06 289 VAL A O 1
ATOM 2263 N N . SER A 1 290 ? -27.066 3.680 32.751 1.00 89.94 290 SER A N 1
ATOM 2264 C CA . SER A 1 290 ? -26.079 4.757 32.903 1.00 89.94 290 SER A CA 1
ATOM 2265 C C . SER A 1 290 ? -24.720 4.344 32.335 1.00 89.94 290 SER A C 1
ATOM 2267 O O . SER A 1 290 ? -24.127 5.083 31.550 1.00 89.94 290 SER A O 1
ATOM 2269 N N . LEU A 1 291 ? -24.257 3.127 32.648 1.00 91.06 291 LEU A N 1
ATOM 2270 C CA . LEU A 1 291 ? -23.030 2.567 32.070 1.00 91.06 291 LEU A CA 1
ATOM 2271 C C . LEU A 1 291 ? -23.095 2.522 30.538 1.00 91.06 291 LEU A C 1
ATOM 2273 O O . LEU A 1 291 ? -22.155 2.952 29.872 1.00 91.06 291 LEU A O 1
ATOM 2277 N N . LEU A 1 292 ? -24.218 2.057 29.984 1.00 91.06 292 LEU A N 1
ATOM 2278 C CA . LEU A 1 292 ? -24.442 2.022 28.539 1.00 91.06 292 LEU A CA 1
ATOM 2279 C C . LEU A 1 292 ? -24.455 3.433 27.933 1.00 91.06 292 LEU A C 1
ATOM 2281 O O . LEU A 1 292 ? -23.768 3.679 26.946 1.00 91.06 292 LEU A O 1
ATOM 2285 N N . GLN A 1 293 ? -25.171 4.385 28.532 1.00 90.88 293 GLN A N 1
ATOM 2286 C CA . GLN A 1 293 ? -25.206 5.773 28.054 1.00 90.88 293 GLN A CA 1
ATOM 2287 C C . GLN A 1 293 ? -23.822 6.429 28.052 1.00 90.88 293 GLN A C 1
ATOM 2289 O O . GLN A 1 293 ? -23.464 7.086 27.080 1.00 90.88 293 GLN A O 1
ATOM 2294 N N . ASN A 1 294 ? -23.023 6.196 29.094 1.00 89.44 294 ASN A N 1
ATOM 2295 C CA . ASN A 1 294 ? -21.659 6.720 29.195 1.00 89.44 294 ASN A CA 1
ATOM 2296 C C . ASN A 1 294 ? -20.679 6.062 28.211 1.00 89.44 294 ASN A C 1
ATOM 2298 O O . ASN A 1 294 ? -19.576 6.569 28.025 1.00 89.44 294 ASN A O 1
ATOM 2302 N N . SER A 1 295 ? -21.064 4.941 27.593 1.00 89.94 295 SER A N 1
ATOM 2303 C CA . SER A 1 295 ? -20.276 4.271 26.555 1.00 89.94 295 SER A CA 1
ATOM 2304 C C . SER A 1 295 ? -20.567 4.773 25.140 1.00 89.94 295 SER A C 1
ATOM 2306 O O . SER A 1 295 ? -19.888 4.352 24.204 1.00 89.94 295 SER A O 1
ATOM 2308 N N . LEU A 1 296 ? -21.567 5.644 24.963 1.00 87.44 296 LEU A N 1
ATOM 2309 C CA . LEU A 1 296 ? -21.839 6.288 23.680 1.00 87.44 296 LEU A CA 1
ATOM 2310 C C . LEU A 1 296 ? -20.700 7.252 23.325 1.00 87.44 296 LEU A C 1
ATOM 2312 O O . LEU A 1 296 ? -20.212 7.999 24.171 1.00 87.44 296 LEU A O 1
ATOM 2316 N N . ILE A 1 297 ? -20.293 7.248 22.057 1.00 83.25 297 ILE A N 1
ATOM 2317 C CA . ILE A 1 297 ? -19.144 8.012 21.563 1.00 83.25 297 ILE A CA 1
ATOM 2318 C C . ILE A 1 297 ? -19.632 9.175 20.696 1.00 83.25 297 ILE A C 1
ATOM 2320 O O . ILE A 1 297 ? -20.374 8.972 19.734 1.00 83.25 297 ILE A O 1
ATOM 2324 N N . GLU A 1 298 ? -19.193 10.400 20.988 1.00 72.56 298 GLU A N 1
ATOM 2325 C CA . GLU A 1 298 ? -19.468 11.557 20.129 1.00 72.56 298 GLU A CA 1
ATOM 2326 C C . GLU A 1 298 ? -18.603 11.527 18.858 1.00 72.56 298 GLU A C 1
ATOM 2328 O O . GLU A 1 298 ? -17.371 11.493 18.916 1.00 72.56 298 GLU A O 1
ATOM 2333 N N . SER A 1 299 ? -19.238 11.579 17.683 1.00 65.50 299 SER A N 1
ATOM 2334 C CA . SER A 1 299 ? -18.544 11.683 16.397 1.00 65.50 299 SER A CA 1
ATOM 2335 C C . SER A 1 299 ? -18.494 13.140 15.920 1.00 65.50 299 SER A C 1
ATOM 2337 O O . SER A 1 299 ? -19.345 13.579 15.146 1.00 65.50 299 SER A O 1
ATOM 2339 N N . ASN A 1 300 ? -17.494 13.904 16.353 1.00 65.94 300 ASN A N 1
ATOM 2340 C CA . ASN A 1 300 ? -17.274 15.249 15.810 1.00 65.94 300 ASN A CA 1
ATOM 2341 C C . ASN A 1 300 ? -16.369 15.175 14.562 1.00 65.94 300 ASN A C 1
ATOM 2343 O O . ASN A 1 300 ? -15.293 14.575 14.605 1.00 65.94 300 ASN A O 1
ATOM 2347 N N . PHE A 1 301 ? -16.807 15.783 13.451 1.00 64.69 301 PHE A N 1
ATOM 2348 C CA . PHE A 1 301 ? -16.129 15.788 12.135 1.00 64.69 301 PHE A CA 1
ATOM 2349 C C . PHE A 1 301 ? -15.191 16.996 11.931 1.00 64.69 301 PHE A C 1
ATOM 2351 O O . PHE A 1 301 ? -14.984 17.464 10.812 1.00 64.69 301 PHE A O 1
ATOM 2358 N N . GLU A 1 302 ? -14.640 17.542 13.014 1.00 64.12 302 GLU A N 1
ATOM 2359 C CA . GLU A 1 302 ? -13.838 18.778 12.983 1.00 64.12 302 GLU A CA 1
ATOM 2360 C C . GLU A 1 302 ? -12.326 18.530 13.080 1.00 64.12 302 GLU A C 1
ATOM 2362 O O . GLU A 1 302 ? -11.543 19.466 13.238 1.00 64.12 302 GLU A O 1
ATOM 2367 N N . LYS A 1 303 ? -11.885 17.271 12.979 1.00 73.62 303 LYS A N 1
ATOM 2368 C CA . LYS A 1 303 ? -10.454 16.953 12.998 1.00 73.62 303 LYS A CA 1
ATOM 2369 C C . LYS A 1 303 ? -9.794 17.296 11.663 1.00 73.62 303 LYS A C 1
ATOM 2371 O O . LYS A 1 303 ? -10.395 17.158 10.595 1.00 73.62 303 LYS A O 1
ATOM 2376 N N . VAL A 1 304 ? -8.528 17.703 11.745 1.00 80.56 304 VAL A N 1
ATOM 2377 C CA . VAL A 1 304 ? -7.620 17.714 10.592 1.00 80.56 304 VAL A CA 1
ATOM 2378 C C . VAL A 1 304 ? -7.598 16.297 10.009 1.00 80.56 304 VAL A C 1
ATOM 2380 O O . VAL A 1 304 ? -7.618 15.325 10.768 1.00 80.56 304 VAL A O 1
ATOM 2383 N N . GLY A 1 305 ? -7.652 16.188 8.681 1.00 84.81 305 GLY A N 1
ATOM 2384 C CA . GLY A 1 305 ? -7.593 14.896 8.003 1.00 84.81 305 GLY A CA 1
ATOM 2385 C C . GLY A 1 305 ? -6.254 14.195 8.220 1.00 84.81 305 GLY A C 1
ATOM 2386 O O . GLY A 1 305 ? -5.330 14.764 8.802 1.00 84.81 305 GLY A O 1
ATOM 2387 N N . LEU A 1 306 ? -6.145 12.952 7.756 1.00 91.75 306 LEU A N 1
ATOM 2388 C CA . LEU A 1 306 ? -4.895 12.210 7.862 1.00 91.75 306 LEU A CA 1
ATOM 2389 C C . LEU A 1 306 ? -3.854 12.821 6.913 1.00 91.75 306 LEU A C 1
ATOM 2391 O O . LEU A 1 306 ? -4.006 12.755 5.695 1.00 91.75 306 LEU A O 1
ATOM 2395 N N . GLU A 1 307 ? -2.814 13.422 7.479 1.00 92.75 307 GLU A N 1
ATOM 2396 C CA . GLU A 1 307 ? -1.679 13.967 6.732 1.00 92.75 307 GLU A CA 1
ATOM 2397 C C . GLU A 1 307 ? -0.613 12.892 6.505 1.00 92.75 307 GLU A C 1
ATOM 2399 O O . GLU A 1 307 ? -0.507 11.940 7.280 1.00 92.75 307 GLU A O 1
ATOM 2404 N N . ALA A 1 308 ? 0.191 13.061 5.454 1.00 93.38 308 ALA A N 1
ATOM 2405 C CA . ALA A 1 308 ? 1.343 12.198 5.231 1.00 93.38 308 ALA A CA 1
ATOM 2406 C C . ALA A 1 308 ? 2.448 12.478 6.265 1.00 93.38 308 ALA A C 1
ATOM 2408 O O . ALA A 1 308 ? 2.709 13.638 6.593 1.00 93.38 308 ALA A O 1
ATOM 2409 N N . ASP A 1 309 ? 3.156 11.442 6.721 1.00 91.38 309 ASP A N 1
ATOM 2410 C CA . ASP A 1 309 ? 4.254 11.612 7.687 1.00 91.38 309 ASP A CA 1
ATOM 2411 C C . ASP A 1 309 ? 5.460 12.326 7.065 1.00 91.38 309 ASP A C 1
ATOM 2413 O O . ASP A 1 309 ? 6.170 13.082 7.733 1.00 91.38 309 ASP A O 1
ATOM 2417 N N . THR A 1 310 ? 5.690 12.103 5.769 1.00 91.88 310 THR A N 1
ATOM 2418 C CA . THR A 1 310 ? 6.759 12.757 5.014 1.00 91.88 310 THR A CA 1
ATOM 2419 C C . THR A 1 310 ? 6.187 13.846 4.118 1.00 91.88 310 THR A C 1
ATOM 2421 O O . THR A 1 310 ? 5.244 13.620 3.360 1.00 91.88 310 THR A O 1
ATOM 2424 N N . HIS A 1 311 ? 6.808 15.026 4.142 1.00 91.69 311 HIS A N 1
ATOM 2425 C CA . HIS A 1 311 ? 6.392 16.129 3.283 1.00 91.69 311 HIS A CA 1
ATOM 2426 C C . HIS A 1 311 ? 6.496 15.748 1.786 1.00 91.69 311 HIS A C 1
ATOM 2428 O O . HIS A 1 311 ? 7.526 15.198 1.374 1.00 91.69 311 HIS A O 1
ATOM 2434 N N . PRO A 1 312 ? 5.501 16.091 0.941 1.00 91.62 312 PRO A N 1
ATOM 2435 C CA . PRO A 1 312 ? 5.457 15.657 -0.458 1.00 91.62 312 PRO A CA 1
ATOM 2436 C C . PRO A 1 312 ? 6.676 16.052 -1.299 1.00 91.62 312 PRO A C 1
ATOM 2438 O O . PRO A 1 312 ? 7.049 15.314 -2.204 1.00 91.62 312 PRO A O 1
ATOM 2441 N N . GLU A 1 313 ? 7.324 17.182 -0.999 1.00 92.25 313 GLU A N 1
ATOM 2442 C CA . GLU A 1 313 ? 8.553 17.605 -1.695 1.00 92.25 313 GLU A CA 1
ATOM 2443 C C . GLU A 1 313 ? 9.739 16.665 -1.434 1.00 92.25 313 GLU A C 1
ATOM 2445 O O . GLU A 1 313 ? 10.490 16.371 -2.361 1.00 92.25 313 GLU A O 1
ATOM 2450 N N . PHE A 1 314 ? 9.876 16.114 -0.219 1.00 92.12 314 PHE A N 1
ATOM 2451 C CA . PHE A 1 314 ? 10.924 15.125 0.058 1.00 92.12 314 PHE A CA 1
ATOM 2452 C C . PHE A 1 314 ? 10.646 13.811 -0.664 1.00 92.12 314 PHE A C 1
ATOM 2454 O O . PHE A 1 314 ? 11.574 13.211 -1.203 1.00 92.12 314 PHE A O 1
ATOM 2461 N N . ILE A 1 315 ? 9.375 13.399 -0.744 1.00 91.50 315 ILE A N 1
ATOM 2462 C CA . ILE A 1 315 ? 8.978 12.228 -1.533 1.00 91.50 315 ILE A CA 1
ATOM 2463 C C . ILE A 1 315 ? 9.184 12.482 -3.027 1.00 91.50 315 ILE A C 1
ATOM 2465 O O . ILE A 1 315 ? 9.637 11.590 -3.733 1.00 91.50 315 ILE A O 1
ATOM 2469 N N . LYS A 1 316 ? 8.916 13.690 -3.526 1.00 91.19 316 LYS A N 1
ATOM 2470 C CA . LYS A 1 316 ? 9.151 14.052 -4.927 1.00 91.19 316 LYS A CA 1
ATOM 2471 C C . LYS A 1 316 ? 10.634 14.045 -5.276 1.00 91.19 316 LYS A C 1
ATOM 2473 O O . LYS A 1 316 ? 10.989 13.486 -6.307 1.00 91.19 316 LYS A O 1
ATOM 2478 N N . ALA A 1 317 ? 11.491 14.617 -4.435 1.00 89.50 317 ALA A N 1
ATOM 2479 C CA . ALA A 1 317 ? 12.938 14.534 -4.618 1.00 89.50 317 ALA A CA 1
ATOM 2480 C C . ALA A 1 317 ? 13.418 13.072 -4.556 1.00 89.50 317 ALA A C 1
ATOM 2482 O O . ALA A 1 317 ? 14.208 12.634 -5.389 1.00 89.50 317 ALA A O 1
ATOM 2483 N N . TYR A 1 318 ? 12.854 12.284 -3.637 1.00 87.94 318 TYR A N 1
ATOM 2484 C CA . TYR A 1 318 ? 13.212 10.884 -3.435 1.00 87.94 318 TYR A CA 1
ATOM 2485 C C . TYR A 1 318 ? 12.731 9.947 -4.557 1.00 87.94 318 TYR A C 1
ATOM 2487 O O . TYR A 1 318 ? 13.532 9.242 -5.152 1.00 87.94 318 TYR A O 1
ATOM 2495 N N . LEU A 1 319 ? 11.446 9.928 -4.905 1.00 88.44 319 LEU A N 1
ATOM 2496 C CA . LEU A 1 319 ? 10.845 9.001 -5.879 1.00 88.44 319 LEU A CA 1
ATOM 2497 C C . LEU A 1 319 ? 10.630 9.625 -7.269 1.00 88.44 319 LEU A C 1
ATOM 2499 O O . LEU A 1 319 ? 10.233 8.938 -8.208 1.00 88.44 319 LEU A O 1
ATOM 2503 N N . GLY A 1 320 ? 10.899 10.921 -7.433 1.00 87.38 320 GLY A N 1
ATOM 2504 C CA . GLY A 1 320 ? 10.733 11.651 -8.696 1.00 87.38 320 GLY A CA 1
ATOM 2505 C C . GLY A 1 320 ? 9.304 12.128 -8.978 1.00 87.38 320 GLY A C 1
ATOM 2506 O O . GLY A 1 320 ? 9.068 12.744 -10.012 1.00 87.38 320 GLY A O 1
ATOM 2507 N N . ASN A 1 321 ? 8.343 11.858 -8.088 1.00 88.75 321 ASN A N 1
ATOM 2508 C CA . ASN A 1 321 ? 6.944 12.250 -8.253 1.00 88.75 321 ASN A CA 1
ATOM 2509 C C . ASN A 1 321 ? 6.288 12.623 -6.923 1.00 88.75 321 ASN A C 1
ATOM 2511 O O . ASN A 1 321 ? 6.591 12.048 -5.880 1.00 88.75 321 ASN A O 1
ATOM 2515 N N . THR A 1 322 ? 5.347 13.565 -6.978 1.00 91.88 322 THR A N 1
ATOM 2516 C CA . THR A 1 322 ? 4.539 13.946 -5.818 1.00 91.88 322 THR A CA 1
ATOM 2517 C C . THR A 1 322 ? 3.501 12.853 -5.532 1.00 91.88 322 THR A C 1
ATOM 2519 O O . THR A 1 322 ? 2.729 12.512 -6.436 1.00 91.88 322 THR A O 1
ATOM 2522 N N . PRO A 1 323 ? 3.445 12.303 -4.307 1.00 92.56 323 PRO A N 1
ATOM 2523 C CA . PRO A 1 323 ? 2.430 11.324 -3.943 1.00 92.56 323 PRO A CA 1
ATOM 2524 C C . PRO A 1 323 ? 1.042 11.990 -3.936 1.00 92.56 323 PRO A C 1
ATOM 2526 O O . PRO A 1 323 ? 0.886 13.065 -3.352 1.00 92.56 323 PRO A O 1
ATOM 2529 N N . PRO A 1 324 ? 0.023 11.405 -4.592 1.00 93.75 324 PRO A N 1
ATOM 2530 C CA . PRO A 1 324 ? -1.333 11.936 -4.538 1.00 93.75 324 PRO A CA 1
ATOM 2531 C C . PRO A 1 324 ? -1.950 11.754 -3.149 1.00 93.75 324 PRO A C 1
ATOM 2533 O O . PRO A 1 324 ? -1.651 10.786 -2.446 1.00 93.75 324 PRO A O 1
ATOM 2536 N N . ASP A 1 325 ? -2.888 12.638 -2.812 1.00 95.69 325 ASP A N 1
ATOM 2537 C CA . ASP A 1 325 ? -3.863 12.375 -1.756 1.00 95.69 325 ASP A CA 1
ATOM 2538 C C . ASP A 1 325 ? -4.766 11.197 -2.157 1.00 95.69 325 ASP A C 1
ATOM 2540 O O . ASP A 1 325 ? -5.225 11.098 -3.302 1.00 95.69 325 ASP A O 1
ATOM 2544 N N . LEU A 1 326 ? -5.010 10.288 -1.215 1.00 96.56 326 LEU A N 1
ATOM 2545 C CA . LEU A 1 326 ? -5.743 9.051 -1.465 1.00 96.56 326 LEU A CA 1
ATOM 2546 C C . LEU A 1 326 ? -7.228 9.130 -1.108 1.00 96.56 326 LEU A C 1
ATOM 2548 O O . LEU A 1 326 ? -7.961 8.192 -1.421 1.00 96.56 326 LEU A O 1
ATOM 2552 N N . SER A 1 327 ? -7.704 10.250 -0.556 1.00 94.44 327 SER A N 1
ATOM 2553 C CA . SER A 1 327 ? -9.081 10.410 -0.068 1.00 94.44 327 SER A CA 1
ATOM 2554 C C . SER A 1 327 ? -10.137 9.983 -1.083 1.00 94.44 327 SER A C 1
ATOM 2556 O O . SER A 1 327 ? -11.118 9.333 -0.739 1.00 94.44 327 SER A O 1
ATOM 2558 N N . MET A 1 328 ? -9.940 10.357 -2.348 1.00 94.44 328 MET A N 1
ATOM 2559 C CA . MET A 1 328 ? -10.889 10.110 -3.438 1.00 94.44 328 MET A CA 1
ATOM 2560 C C . MET A 1 328 ? -10.405 9.050 -4.429 1.00 94.44 328 MET A C 1
ATOM 2562 O O . MET A 1 328 ? -11.055 8.808 -5.448 1.00 94.44 328 MET A O 1
ATOM 2566 N N . MET A 1 329 ? -9.281 8.385 -4.156 1.00 93.00 329 MET A N 1
ATOM 2567 C CA . MET A 1 329 ? -8.670 7.490 -5.135 1.00 93.00 329 MET A CA 1
ATOM 2568 C C . MET A 1 329 ? -9.561 6.279 -5.448 1.00 93.00 329 MET A C 1
ATOM 2570 O O . MET A 1 329 ? -9.647 5.865 -6.604 1.00 93.00 329 MET A O 1
ATOM 2574 N N . ILE A 1 330 ? -10.313 5.779 -4.460 1.00 94.00 330 ILE A N 1
ATOM 2575 C CA . ILE A 1 330 ? -11.290 4.695 -4.657 1.00 94.00 330 ILE A CA 1
ATOM 2576 C C . ILE A 1 330 ? -12.386 5.062 -5.663 1.00 94.00 330 ILE A C 1
ATOM 2578 O O . ILE A 1 330 ? -12.844 4.207 -6.413 1.00 94.00 330 ILE A O 1
ATOM 2582 N N . ARG A 1 331 ? -12.781 6.339 -5.734 1.00 91.12 331 ARG A N 1
ATOM 2583 C CA . ARG A 1 331 ? -13.788 6.836 -6.681 1.00 91.12 331 ARG A CA 1
ATOM 2584 C C . ARG A 1 331 ? -13.209 7.007 -8.082 1.00 91.12 331 ARG A C 1
ATOM 2586 O O . ARG A 1 331 ? -13.927 6.819 -9.057 1.00 91.12 331 ARG A O 1
ATOM 2593 N N . SER A 1 332 ? -11.929 7.360 -8.168 1.00 88.44 332 SER A N 1
ATOM 2594 C CA . SER A 1 332 ? -11.225 7.587 -9.432 1.00 88.44 332 SER A CA 1
ATOM 2595 C C . SER A 1 332 ? -10.788 6.293 -10.117 1.00 88.44 332 SER A C 1
ATOM 2597 O O . SER A 1 332 ? -10.754 6.243 -11.343 1.00 88.44 332 SER A O 1
ATOM 2599 N N . LYS A 1 333 ? -10.419 5.269 -9.339 1.00 87.38 333 LYS A N 1
ATOM 2600 C CA . LYS A 1 333 ? -9.821 4.018 -9.837 1.00 87.38 333 LYS A CA 1
ATOM 2601 C C . LYS A 1 333 ? -10.670 2.774 -9.582 1.00 87.38 333 LYS A C 1
ATOM 2603 O O . LYS A 1 333 ? -10.573 1.792 -10.305 1.00 87.38 333 LYS A O 1
ATOM 2608 N N . GLY A 1 334 ? -11.541 2.813 -8.580 1.00 88.75 334 GLY A N 1
ATOM 2609 C CA . GLY A 1 334 ? -12.325 1.654 -8.177 1.00 88.75 334 GLY A CA 1
ATOM 2610 C C . GLY A 1 334 ? -11.521 0.635 -7.368 1.00 88.75 334 GLY A C 1
ATOM 2611 O O . GLY A 1 334 ? -10.292 0.662 -7.292 1.00 88.75 334 GLY A O 1
ATOM 2612 N N . GLN A 1 335 ? -12.256 -0.285 -6.746 1.00 89.94 335 GLN A N 1
ATOM 2613 C CA . GLN A 1 335 ? -11.714 -1.274 -5.815 1.00 89.94 335 GLN A CA 1
ATOM 2614 C C . GLN A 1 335 ? -10.728 -2.235 -6.490 1.00 89.94 335 GLN A C 1
ATOM 2616 O O . GLN A 1 335 ? -9.645 -2.491 -5.971 1.00 89.94 335 GLN A O 1
ATOM 2621 N N . HIS A 1 336 ? -11.103 -2.748 -7.665 1.00 86.12 336 HIS A N 1
ATOM 2622 C CA . HIS A 1 336 ? -10.322 -3.752 -8.381 1.00 86.12 336 HIS A CA 1
ATOM 2623 C C . HIS A 1 336 ? -8.982 -3.203 -8.885 1.00 86.12 336 HIS A C 1
ATOM 2625 O O . HIS A 1 336 ? -7.963 -3.871 -8.737 1.00 86.12 336 HIS A O 1
ATOM 2631 N N . GLU A 1 337 ? -8.964 -1.987 -9.445 1.00 84.75 337 GLU A N 1
ATOM 2632 C CA . GLU A 1 337 ? -7.723 -1.378 -9.939 1.00 84.75 337 GLU A CA 1
ATOM 2633 C C . GLU A 1 337 ? -6.767 -1.068 -8.783 1.00 84.75 337 GLU A C 1
ATOM 2635 O O . GLU A 1 337 ? -5.581 -1.355 -8.901 1.00 84.75 337 GLU A O 1
ATOM 2640 N N . LEU A 1 338 ? -7.269 -0.552 -7.652 1.00 89.56 338 LEU A N 1
ATOM 2641 C CA . LEU A 1 338 ? -6.424 -0.247 -6.493 1.00 89.56 338 LEU A CA 1
ATOM 2642 C C . LEU A 1 338 ? -5.838 -1.492 -5.839 1.00 89.56 338 LEU A C 1
ATOM 2644 O O . LEU A 1 338 ? -4.631 -1.528 -5.609 1.00 89.56 338 LEU A O 1
ATOM 2648 N N . ALA A 1 339 ? -6.657 -2.521 -5.613 1.00 89.56 339 ALA A N 1
ATOM 2649 C CA . ALA A 1 339 ? -6.180 -3.819 -5.141 1.00 89.56 339 ALA A CA 1
ATOM 2650 C C . ALA A 1 339 ? -5.097 -4.376 -6.083 1.00 89.56 339 ALA A C 1
ATOM 2652 O O . ALA A 1 339 ? -4.016 -4.776 -5.668 1.00 89.56 339 ALA A O 1
ATOM 2653 N N . ALA A 1 340 ? -5.319 -4.291 -7.396 1.00 83.81 340 ALA A N 1
ATOM 2654 C CA . ALA A 1 340 ? -4.341 -4.764 -8.367 1.00 83.81 340 ALA A CA 1
ATOM 2655 C C . ALA A 1 340 ? -3.055 -3.910 -8.459 1.00 83.81 340 ALA A C 1
ATOM 2657 O O . ALA A 1 340 ? -2.085 -4.339 -9.087 1.00 83.81 340 ALA A O 1
ATOM 2658 N N . PHE A 1 341 ? -3.061 -2.696 -7.902 1.00 87.62 341 PHE A N 1
ATOM 2659 C CA . PHE A 1 341 ? -1.996 -1.705 -8.040 1.00 87.62 341 PHE A CA 1
ATOM 2660 C C . PHE A 1 341 ? -1.069 -1.643 -6.822 1.00 87.62 341 PHE A C 1
ATOM 2662 O O . PHE A 1 341 ? 0.132 -1.494 -7.006 1.00 87.62 341 PHE A O 1
ATOM 2669 N N . ILE A 1 342 ? -1.573 -1.793 -5.592 1.00 91.81 342 ILE A N 1
ATOM 2670 C CA . ILE A 1 342 ? -0.787 -1.584 -4.356 1.00 91.81 342 ILE A CA 1
ATOM 2671 C C . ILE A 1 342 ? 0.478 -2.465 -4.304 1.00 91.81 342 ILE A C 1
ATOM 2673 O O . ILE A 1 342 ? 1.578 -1.976 -4.038 1.00 91.81 342 ILE A O 1
ATOM 2677 N N . ASN A 1 343 ? 0.346 -3.754 -4.623 1.00 92.00 343 ASN A N 1
ATOM 2678 C CA . ASN A 1 343 ? 1.472 -4.696 -4.669 1.00 92.00 343 ASN A CA 1
ATOM 2679 C C . ASN A 1 343 ? 2.136 -4.807 -6.051 1.00 92.00 343 ASN A C 1
ATOM 2681 O O . ASN A 1 343 ? 3.158 -5.477 -6.215 1.00 92.00 343 ASN A O 1
ATOM 2685 N N . ASN A 1 344 ? 1.586 -4.134 -7.059 1.00 86.69 344 ASN A N 1
ATOM 2686 C CA . ASN A 1 344 ? 2.160 -4.095 -8.396 1.00 86.69 344 ASN A CA 1
ATOM 2687 C C . ASN A 1 344 ? 2.042 -2.688 -9.012 1.00 86.69 344 ASN A C 1
ATOM 2689 O O . ASN A 1 344 ? 1.380 -2.500 -10.033 1.00 86.69 344 ASN A O 1
ATOM 2693 N N . PRO A 1 345 ? 2.673 -1.666 -8.408 1.00 82.31 345 PRO A N 1
ATOM 2694 C CA . PRO A 1 345 ? 2.526 -0.279 -8.854 1.00 82.31 345 PRO A CA 1
ATOM 2695 C C . PRO A 1 345 ? 3.215 -0.014 -10.193 1.00 82.31 345 PRO A C 1
ATOM 2697 O O . PRO A 1 345 ? 2.914 0.954 -10.896 1.00 82.31 345 PRO A O 1
ATOM 2700 N N . GLN A 1 346 ? 4.125 -0.909 -10.573 1.00 77.38 346 GLN A N 1
ATOM 2701 C CA . GLN A 1 346 ? 4.773 -0.903 -11.873 1.00 77.38 346 GLN A CA 1
ATOM 2702 C C . GLN A 1 346 ? 4.056 -1.753 -12.909 1.00 77.38 346 GLN A C 1
ATOM 2704 O O . GLN A 1 346 ? 4.625 -2.075 -13.947 1.00 77.38 346 GLN A O 1
ATOM 2709 N N . LYS A 1 347 ? 2.797 -2.108 -12.650 1.00 77.50 347 LYS A N 1
ATOM 2710 C CA . LYS A 1 347 ? 1.955 -2.804 -13.608 1.00 77.50 347 LYS A CA 1
ATOM 2711 C C . LYS A 1 347 ? 1.891 -2.012 -14.917 1.00 77.50 347 LYS A C 1
ATOM 2713 O O . LYS A 1 347 ? 1.306 -0.931 -14.986 1.00 77.50 347 LYS A O 1
ATOM 2718 N N . VAL A 1 348 ? 2.462 -2.599 -15.961 1.00 81.44 348 VAL A N 1
ATOM 2719 C CA . VAL A 1 348 ? 2.373 -2.128 -17.344 1.00 81.44 348 VAL A CA 1
ATOM 2720 C C . VAL A 1 348 ? 1.471 -3.095 -18.120 1.00 81.44 348 VAL A C 1
ATOM 2722 O O . VAL A 1 348 ? 1.532 -4.305 -17.882 1.00 81.44 348 VAL A O 1
ATOM 2725 N N . PRO A 1 349 ? 0.612 -2.605 -19.033 1.00 86.25 349 PRO A N 1
ATOM 2726 C CA . PRO A 1 349 ? -0.146 -3.464 -19.937 1.00 86.25 349 PRO A CA 1
ATOM 2727 C C . PRO A 1 349 ? 0.752 -4.451 -20.689 1.00 86.25 349 PRO A C 1
ATOM 2729 O O . PRO A 1 349 ? 1.779 -4.057 -21.243 1.00 86.25 349 PRO A O 1
ATOM 2732 N N . LEU A 1 350 ? 0.342 -5.723 -20.780 1.00 88.12 350 LEU A N 1
ATOM 2733 C CA . LEU A 1 350 ? 1.145 -6.759 -21.452 1.00 88.12 350 LEU A CA 1
ATOM 2734 C C . LEU A 1 350 ? 1.458 -6.390 -22.910 1.00 88.12 350 LEU A C 1
ATOM 2736 O O . LEU A 1 350 ? 2.555 -6.638 -23.403 1.00 88.12 350 LEU A O 1
ATOM 2740 N N . ILE A 1 351 ? 0.518 -5.717 -23.578 1.00 89.19 351 ILE A N 1
ATOM 2741 C CA . ILE A 1 351 ? 0.689 -5.227 -24.947 1.00 89.19 351 ILE A CA 1
ATOM 2742 C C . ILE A 1 351 ? 1.812 -4.186 -25.078 1.00 89.19 351 ILE A C 1
ATOM 2744 O O . ILE A 1 351 ? 2.500 -4.149 -26.096 1.00 89.19 351 ILE A O 1
ATOM 2748 N N . ASP A 1 352 ? 2.029 -3.350 -24.064 1.00 89.88 352 ASP A N 1
ATOM 2749 C CA . ASP A 1 352 ? 3.069 -2.320 -24.103 1.00 89.88 352 ASP A CA 1
ATOM 2750 C C . ASP A 1 352 ? 4.448 -2.921 -23.817 1.00 89.88 352 ASP A C 1
ATOM 2752 O O . ASP A 1 352 ? 5.431 -2.532 -24.446 1.00 89.88 352 ASP A O 1
ATOM 2756 N N . ILE A 1 353 ? 4.506 -3.946 -22.961 1.00 90.19 353 ILE A N 1
ATOM 2757 C CA . ILE A 1 353 ? 5.707 -4.764 -22.740 1.00 90.19 353 ILE A CA 1
ATOM 2758 C C . ILE A 1 353 ? 6.109 -5.470 -24.043 1.00 90.19 353 ILE A C 1
ATOM 2760 O O . ILE A 1 353 ? 7.254 -5.376 -24.482 1.00 90.19 353 ILE A O 1
ATOM 2764 N N . GLN A 1 354 ? 5.152 -6.116 -24.712 1.00 92.69 354 GLN A N 1
ATOM 2765 C CA . GLN A 1 354 ? 5.366 -6.773 -26.003 1.00 92.69 354 GLN A CA 1
ATOM 2766 C C . GLN A 1 354 ? 5.864 -5.797 -27.082 1.00 92.69 354 GLN A C 1
ATOM 2768 O O . GLN A 1 354 ? 6.814 -6.095 -27.810 1.00 92.69 354 GLN A O 1
ATOM 2773 N N . LYS A 1 355 ? 5.266 -4.601 -27.168 1.00 93.56 355 LYS A N 1
ATOM 2774 C CA . LYS A 1 355 ? 5.737 -3.542 -28.073 1.00 93.56 355 LYS A CA 1
ATOM 2775 C C . LYS A 1 355 ? 7.157 -3.100 -27.743 1.00 93.56 355 LYS A C 1
ATOM 2777 O O . LYS A 1 355 ? 7.935 -2.880 -28.664 1.00 93.56 355 LYS A O 1
ATOM 2782 N N . ALA A 1 356 ? 7.515 -2.977 -26.466 1.00 93.50 356 ALA A N 1
ATOM 2783 C CA . ALA A 1 356 ? 8.863 -2.587 -26.068 1.00 93.50 356 ALA A CA 1
ATOM 2784 C C . ALA A 1 356 ? 9.917 -3.617 -26.506 1.00 93.50 356 ALA A C 1
ATOM 2786 O O . ALA A 1 356 ? 10.958 -3.231 -27.039 1.00 93.50 356 ALA A O 1
AT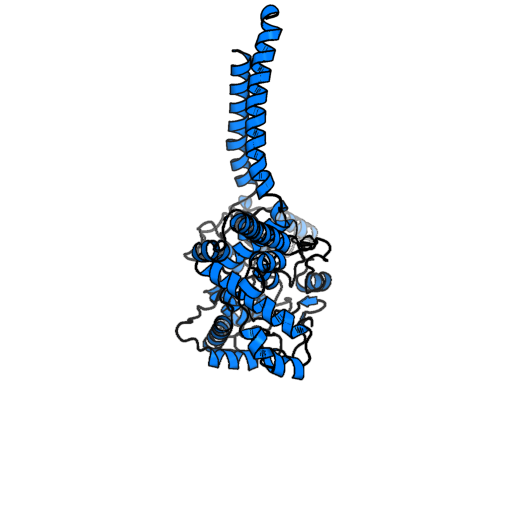OM 2787 N N . VAL A 1 357 ? 9.606 -4.914 -26.381 1.00 94.06 357 VAL A N 1
ATOM 2788 C CA . VAL A 1 357 ? 10.440 -6.009 -26.908 1.00 94.06 357 VAL A CA 1
ATOM 2789 C C . VAL A 1 357 ? 10.598 -5.893 -28.426 1.00 94.06 357 VAL A C 1
ATOM 2791 O O . VAL A 1 357 ? 11.723 -5.875 -28.923 1.00 94.06 357 VAL A O 1
ATOM 2794 N N . ILE A 1 358 ? 9.501 -5.734 -29.177 1.00 95.75 358 ILE A N 1
ATOM 2795 C CA . ILE A 1 358 ? 9.567 -5.548 -30.639 1.00 95.75 358 ILE A CA 1
ATOM 2796 C C . ILE A 1 358 ? 10.415 -4.320 -30.998 1.00 95.75 358 ILE A C 1
ATOM 2798 O O . ILE A 1 358 ? 11.289 -4.401 -31.860 1.00 95.75 358 ILE A O 1
ATOM 2802 N N . ASN A 1 359 ? 10.195 -3.193 -30.323 1.00 95.38 359 ASN A N 1
ATOM 2803 C CA . ASN A 1 359 ? 10.916 -1.949 -30.582 1.00 95.38 359 ASN A CA 1
ATOM 2804 C C . ASN A 1 359 ? 12.420 -2.093 -30.321 1.00 95.38 359 ASN A C 1
ATOM 2806 O O . ASN A 1 359 ? 13.216 -1.523 -31.067 1.00 95.38 359 ASN A O 1
ATOM 2810 N N . LYS A 1 360 ? 12.825 -2.870 -29.305 1.00 95.12 360 LYS A N 1
ATOM 2811 C CA . LYS A 1 360 ? 14.236 -3.208 -29.067 1.00 95.12 360 LYS A CA 1
ATOM 2812 C C . LYS A 1 360 ? 14.831 -3.973 -30.239 1.00 95.12 360 LYS A C 1
ATOM 2814 O O . LYS A 1 360 ? 15.873 -3.576 -30.740 1.00 95.12 360 LYS A O 1
ATOM 2819 N N . LEU A 1 361 ? 14.149 -5.018 -30.703 1.00 95.56 361 LEU A N 1
ATOM 2820 C CA . LEU A 1 361 ? 14.613 -5.833 -31.828 1.00 95.56 361 LEU A CA 1
ATOM 2821 C C . LEU A 1 361 ? 14.733 -5.008 -33.118 1.00 95.56 361 LEU A C 1
ATOM 2823 O O . LEU A 1 361 ? 15.697 -5.159 -33.866 1.00 95.56 361 LEU A O 1
ATOM 2827 N N . VAL A 1 362 ? 13.777 -4.106 -33.365 1.00 96.31 362 VAL A N 1
ATOM 2828 C CA . VAL A 1 362 ? 13.832 -3.159 -34.490 1.00 96.31 362 VAL A CA 1
ATOM 2829 C C . VAL A 1 362 ? 15.033 -2.230 -34.350 1.00 96.31 362 VAL A C 1
ATOM 2831 O O . VAL A 1 362 ? 15.767 -2.038 -35.316 1.00 96.31 362 VAL A O 1
ATOM 2834 N N . ARG A 1 363 ? 15.256 -1.667 -33.157 1.00 95.38 363 ARG A N 1
ATOM 2835 C CA . ARG A 1 363 ? 16.400 -0.791 -32.890 1.00 95.38 363 ARG A CA 1
ATOM 2836 C C . ARG A 1 363 ? 17.726 -1.511 -33.121 1.00 95.38 363 ARG A C 1
ATOM 2838 O O . ARG A 1 363 ? 18.560 -0.981 -33.838 1.00 95.38 363 ARG A O 1
ATOM 2845 N N . ASP A 1 364 ? 17.872 -2.733 -32.624 1.00 94.94 364 ASP A N 1
ATOM 2846 C CA . ASP A 1 364 ? 19.098 -3.519 -32.795 1.00 94.94 364 ASP A CA 1
ATOM 2847 C C . ASP A 1 364 ? 19.398 -3.789 -34.275 1.00 94.94 364 ASP A C 1
ATOM 2849 O O . ASP A 1 364 ? 20.547 -3.699 -34.704 1.00 94.94 364 ASP A O 1
ATOM 2853 N N . LYS A 1 365 ? 18.362 -4.041 -35.088 1.00 96.75 365 LYS A N 1
ATOM 2854 C CA . LYS A 1 365 ? 18.514 -4.179 -36.544 1.00 96.75 365 LYS A CA 1
ATOM 2855 C C . LYS A 1 365 ? 18.885 -2.873 -37.233 1.00 96.75 365 LYS A C 1
ATOM 2857 O O . LYS A 1 365 ? 19.734 -2.877 -38.120 1.00 96.75 365 LYS A O 1
ATOM 2862 N N . ARG A 1 366 ? 18.285 -1.756 -36.821 1.00 96.38 366 ARG A N 1
ATOM 2863 C CA . ARG A 1 366 ? 18.669 -0.429 -37.319 1.00 96.38 366 ARG A CA 1
ATOM 2864 C C . ARG A 1 366 ? 20.126 -0.119 -36.984 1.00 96.38 366 ARG A C 1
ATOM 2866 O O . ARG A 1 366 ? 20.837 0.388 -37.843 1.00 96.38 366 ARG A O 1
ATOM 2873 N N . ASP A 1 367 ? 20.576 -0.440 -35.776 1.00 95.38 367 ASP A N 1
ATOM 2874 C CA . ASP A 1 367 ? 21.950 -0.196 -35.335 1.00 95.38 367 ASP A CA 1
ATOM 2875 C C . ASP A 1 367 ? 22.953 -1.078 -36.100 1.00 95.38 367 ASP A C 1
ATOM 2877 O O . ASP A 1 367 ? 23.991 -0.580 -36.539 1.00 95.38 367 ASP A O 1
ATOM 2881 N N . GLU A 1 368 ? 22.612 -2.346 -36.363 1.00 95.44 368 GLU A N 1
ATOM 2882 C CA . GLU A 1 368 ? 23.381 -3.242 -37.241 1.00 95.44 368 GLU A CA 1
ATOM 2883 C C . GLU A 1 368 ? 23.518 -2.664 -38.661 1.00 95.44 368 GLU A C 1
ATOM 2885 O O . GLU A 1 368 ? 24.607 -2.646 -39.233 1.00 95.44 368 GLU A O 1
ATOM 2890 N N . GLU A 1 369 ? 22.434 -2.146 -39.242 1.00 95.56 369 GLU A N 1
ATOM 2891 C CA . GLU A 1 369 ? 22.481 -1.512 -40.561 1.00 95.56 369 GLU A CA 1
ATOM 2892 C C . GLU A 1 369 ? 23.291 -0.212 -40.573 1.00 95.56 369 GLU A C 1
ATOM 2894 O O . GLU A 1 369 ? 24.094 0.004 -41.482 1.00 95.56 369 GLU A O 1
ATOM 2899 N N . LYS A 1 370 ? 23.138 0.631 -39.546 1.00 94.81 370 LYS A N 1
ATOM 2900 C CA . LYS A 1 370 ? 23.910 1.874 -39.398 1.00 94.81 370 LYS A CA 1
ATOM 2901 C C . LYS A 1 370 ? 25.407 1.604 -39.279 1.00 94.81 370 LYS A C 1
ATOM 2903 O O . LYS A 1 370 ? 26.204 2.345 -39.852 1.00 94.81 370 LYS A O 1
ATOM 2908 N N . ALA A 1 371 ? 25.792 0.539 -38.577 1.00 93.69 371 ALA A N 1
ATOM 2909 C CA . ALA A 1 371 ? 27.186 0.120 -38.458 1.00 93.69 371 ALA A CA 1
ATOM 2910 C C . ALA A 1 371 ? 27.807 -0.283 -39.810 1.00 93.69 371 ALA A C 1
ATOM 2912 O O . ALA A 1 371 ? 29.023 -0.199 -39.971 1.00 93.69 371 ALA A O 1
ATOM 2913 N N . ASN A 1 372 ? 26.979 -0.669 -40.786 1.00 94.25 372 ASN A N 1
ATOM 2914 C CA . ASN A 1 372 ? 27.397 -1.065 -42.131 1.00 94.25 372 ASN A CA 1
ATOM 2915 C C . ASN A 1 372 ? 27.352 0.079 -43.164 1.00 94.25 372 ASN A C 1
ATOM 2917 O O . ASN A 1 372 ? 27.629 -0.158 -44.343 1.00 94.25 372 ASN A O 1
ATOM 2921 N N . ILE A 1 373 ? 27.014 1.312 -42.763 1.00 92.31 373 ILE A N 1
ATOM 2922 C CA . ILE A 1 373 ? 27.038 2.468 -43.671 1.00 92.31 373 ILE A CA 1
ATOM 2923 C C . ILE A 1 373 ? 28.485 2.720 -44.139 1.00 92.31 373 ILE A C 1
ATOM 2925 O O . ILE A 1 373 ? 29.390 2.787 -43.299 1.00 92.31 373 ILE A O 1
ATOM 2929 N N . PRO A 1 374 ? 28.731 2.891 -45.456 1.00 92.38 374 PRO A N 1
ATOM 2930 C CA . PRO A 1 374 ? 30.069 3.157 -45.974 1.00 92.38 374 PRO A CA 1
ATOM 2931 C C . PRO A 1 374 ? 30.718 4.380 -45.314 1.00 92.38 374 PRO A C 1
ATOM 2933 O O . PRO A 1 374 ? 30.079 5.405 -45.094 1.00 92.38 374 PRO A O 1
ATOM 2936 N N . THR A 1 375 ? 32.012 4.298 -45.010 1.00 89.69 375 THR A N 1
ATOM 2937 C CA . THR A 1 375 ? 32.755 5.391 -44.356 1.00 89.69 375 THR A CA 1
ATOM 2938 C C . THR A 1 375 ? 33.286 6.444 -45.333 1.00 89.69 375 THR A C 1
ATOM 2940 O O . THR A 1 375 ? 33.850 7.443 -44.901 1.00 89.69 375 THR A O 1
ATOM 2943 N N . ASN A 1 376 ? 33.121 6.230 -46.641 1.00 91.25 376 ASN A N 1
ATOM 2944 C CA . ASN A 1 376 ? 33.685 7.036 -47.727 1.00 91.25 376 ASN A CA 1
ATOM 2945 C C . ASN A 1 376 ? 32.647 7.889 -48.485 1.00 91.25 376 ASN A C 1
ATOM 2947 O O . ASN A 1 376 ? 32.869 8.211 -49.652 1.00 91.25 376 ASN A O 1
ATOM 2951 N N . ILE A 1 377 ? 31.526 8.216 -47.845 1.00 92.62 377 ILE A N 1
ATOM 2952 C CA . ILE A 1 377 ? 30.451 9.067 -48.383 1.00 92.62 377 ILE A CA 1
ATOM 2953 C C . ILE A 1 377 ? 30.465 10.445 -47.713 1.00 92.62 377 ILE A C 1
ATOM 2955 O O . ILE A 1 377 ? 31.131 10.626 -46.692 1.00 92.62 377 ILE A O 1
ATOM 2959 N N . SER A 1 378 ? 29.754 11.414 -48.290 1.00 94.00 378 SER A N 1
ATOM 2960 C CA . SER A 1 378 ? 29.584 12.732 -47.666 1.00 94.00 378 SER A CA 1
ATOM 2961 C C . SER A 1 378 ? 28.713 12.662 -46.405 1.00 94.00 378 SER A C 1
ATOM 2963 O O . SER A 1 378 ? 27.916 11.737 -46.237 1.00 94.00 378 SER A O 1
ATOM 2965 N N . ASP A 1 379 ? 28.849 13.654 -45.521 1.00 91.81 379 ASP A N 1
ATOM 2966 C CA . ASP A 1 379 ? 28.047 13.731 -44.292 1.00 91.81 379 ASP A CA 1
ATOM 2967 C C . ASP A 1 379 ? 26.540 13.824 -44.597 1.00 91.81 379 ASP A C 1
ATOM 2969 O O . ASP A 1 379 ? 25.744 13.166 -43.936 1.00 91.81 379 ASP A O 1
ATOM 2973 N N . GLU A 1 380 ? 26.156 14.553 -45.651 1.00 93.44 380 GLU A N 1
ATOM 2974 C CA . GLU A 1 380 ? 24.760 14.694 -46.094 1.00 93.44 380 GLU A CA 1
ATOM 2975 C C . GLU A 1 380 ? 24.172 13.349 -46.562 1.00 93.44 380 GLU A C 1
ATOM 2977 O O . GLU A 1 380 ? 23.108 12.936 -46.107 1.00 93.44 380 GLU A O 1
ATOM 2982 N N . GLU A 1 381 ? 24.908 12.594 -47.388 1.00 92.38 381 GLU A N 1
ATOM 2983 C CA . GLU A 1 381 ? 24.493 11.249 -47.817 1.00 92.38 381 GLU A CA 1
ATOM 2984 C C . GLU A 1 381 ? 24.389 10.276 -46.634 1.00 92.38 381 GLU A C 1
ATOM 2986 O O . GLU A 1 381 ? 23.502 9.419 -46.591 1.00 92.38 381 GLU A O 1
ATOM 2991 N N . ARG A 1 382 ? 25.290 10.404 -45.654 1.00 92.25 382 ARG A N 1
ATOM 2992 C CA . ARG A 1 382 ? 25.270 9.591 -44.436 1.00 92.25 382 ARG A CA 1
ATOM 2993 C C . ARG A 1 382 ? 24.034 9.884 -43.589 1.00 92.25 382 ARG A C 1
ATOM 2995 O O . ARG A 1 382 ? 23.403 8.940 -43.111 1.00 92.25 382 ARG A O 1
ATOM 3002 N N . GLU A 1 383 ? 23.689 11.154 -43.400 1.00 93.75 383 GLU A N 1
ATOM 3003 C CA . GLU A 1 383 ? 22.492 11.565 -42.661 1.00 93.75 383 GLU A CA 1
ATOM 3004 C C . GLU A 1 383 ? 21.209 11.068 -43.338 1.00 93.75 383 GLU A C 1
ATOM 3006 O O . GLU A 1 383 ? 20.353 10.489 -42.664 1.00 93.75 383 GLU A O 1
ATOM 3011 N N . ASP A 1 384 ? 21.114 11.173 -44.666 1.00 95.06 384 ASP A N 1
ATOM 3012 C CA . ASP A 1 384 ? 19.976 10.660 -45.437 1.00 95.06 384 ASP A CA 1
ATOM 3013 C C . ASP A 1 384 ? 19.807 9.141 -45.284 1.00 95.06 384 ASP A C 1
ATOM 3015 O O . ASP A 1 384 ? 18.694 8.639 -45.085 1.00 95.06 384 ASP A O 1
ATOM 3019 N N . MET A 1 385 ? 20.908 8.383 -45.330 1.00 93.94 385 MET A N 1
ATOM 3020 C CA . MET A 1 385 ? 20.876 6.933 -45.110 1.00 93.94 385 MET A CA 1
ATOM 3021 C C . MET A 1 385 ? 20.434 6.579 -43.685 1.00 93.94 385 MET A C 1
ATOM 3023 O O . MET A 1 385 ? 19.617 5.672 -43.506 1.00 93.94 385 MET A O 1
ATOM 3027 N N . ILE A 1 386 ? 20.932 7.298 -42.673 1.00 94.44 386 ILE A N 1
ATOM 3028 C CA . ILE A 1 386 ? 20.519 7.110 -41.275 1.00 94.44 386 ILE A CA 1
ATOM 3029 C C . ILE A 1 386 ? 19.020 7.392 -41.123 1.00 94.44 386 ILE A C 1
ATOM 3031 O O . ILE A 1 386 ? 18.312 6.570 -40.538 1.00 94.44 386 ILE A O 1
ATOM 3035 N N . ALA A 1 387 ? 18.517 8.486 -41.701 1.00 95.12 387 ALA A N 1
ATOM 3036 C CA . ALA A 1 387 ? 17.104 8.851 -41.648 1.00 95.12 387 ALA A CA 1
ATOM 3037 C C . ALA A 1 387 ? 16.206 7.786 -42.301 1.00 95.12 387 ALA A C 1
ATOM 3039 O O . ALA A 1 387 ? 15.162 7.417 -41.754 1.00 95.12 387 ALA A O 1
ATOM 3040 N N . GLN A 1 388 ? 16.632 7.223 -43.437 1.00 94.81 388 GLN A N 1
ATOM 3041 C CA . GLN A 1 388 ? 15.928 6.105 -44.064 1.00 94.81 388 GLN A CA 1
ATOM 3042 C C . GLN A 1 388 ? 15.924 4.861 -43.174 1.00 94.81 388 GLN A C 1
ATOM 3044 O O . GLN A 1 388 ? 14.881 4.219 -43.045 1.00 94.81 388 GLN A O 1
ATOM 3049 N N . ILE A 1 389 ? 17.049 4.517 -42.537 1.00 94.62 389 ILE A N 1
ATOM 3050 C CA . ILE A 1 389 ? 17.125 3.372 -41.618 1.00 94.62 389 ILE A CA 1
ATOM 3051 C C . ILE A 1 389 ? 16.209 3.586 -40.403 1.00 94.62 389 ILE A C 1
ATOM 3053 O O . ILE A 1 389 ? 15.473 2.674 -40.020 1.00 94.62 389 ILE A O 1
ATOM 3057 N N . ASP A 1 390 ? 16.180 4.796 -39.843 1.00 93.56 390 ASP A N 1
ATOM 3058 C CA . ASP A 1 390 ? 15.342 5.150 -38.693 1.00 93.56 390 ASP A CA 1
ATOM 3059 C C . ASP A 1 390 ? 13.839 5.191 -38.991 1.00 93.56 390 ASP A C 1
ATOM 3061 O O . ASP A 1 390 ? 13.023 5.080 -38.071 1.00 93.56 390 ASP A O 1
ATOM 3065 N N . SER A 1 391 ? 13.449 5.268 -40.264 1.00 94.56 391 SER A N 1
ATOM 3066 C CA . SER A 1 391 ? 12.044 5.167 -40.677 1.00 94.56 391 SER A CA 1
ATOM 3067 C C . SER A 1 391 ? 11.506 3.726 -40.720 1.00 94.56 391 SER A C 1
ATOM 3069 O O . SER A 1 391 ? 10.294 3.528 -40.733 1.00 94.56 391 SER A O 1
ATOM 3071 N N . ARG A 1 392 ? 12.379 2.706 -40.711 1.00 94.56 392 ARG A N 1
ATOM 3072 C CA . ARG A 1 392 ? 11.999 1.293 -40.921 1.00 94.56 392 ARG A CA 1
ATOM 3073 C C . ARG A 1 392 ? 11.426 0.652 -39.673 1.00 94.56 392 ARG A C 1
ATOM 3075 O O . ARG A 1 392 ? 12.073 0.650 -38.629 1.00 94.56 392 ARG A O 1
ATOM 3082 N N . ASP A 1 393 ? 10.253 0.058 -39.768 1.00 94.06 393 ASP A N 1
ATOM 3083 C CA . ASP A 1 393 ? 9.541 -0.540 -38.641 1.00 94.06 393 ASP A CA 1
ATOM 3084 C C . ASP A 1 393 ? 9.691 -2.072 -38.571 1.00 94.06 393 ASP A C 1
ATOM 3086 O O . ASP A 1 393 ? 10.474 -2.695 -39.292 1.00 94.06 393 ASP A O 1
ATOM 3090 N N . ALA A 1 394 ? 8.941 -2.693 -37.659 1.00 94.06 394 ALA A N 1
ATOM 3091 C CA . ALA A 1 394 ? 8.925 -4.143 -37.500 1.00 94.06 394 ALA A CA 1
ATOM 3092 C C . ALA A 1 394 ? 8.448 -4.881 -38.762 1.00 94.06 394 ALA A C 1
ATOM 3094 O O . ALA A 1 394 ? 8.909 -5.995 -39.009 1.00 94.06 394 ALA A O 1
ATOM 3095 N N . GLU A 1 395 ? 7.568 -4.280 -39.570 1.00 95.44 395 GLU A N 1
ATOM 3096 C CA . GLU A 1 395 ? 7.079 -4.889 -40.808 1.00 95.44 395 GLU A CA 1
ATOM 3097 C C . GLU A 1 395 ? 8.195 -4.961 -41.853 1.00 95.44 395 GLU A C 1
ATOM 3099 O O . GLU A 1 395 ? 8.425 -6.032 -42.422 1.00 95.44 395 GLU A O 1
ATOM 3104 N N . TYR A 1 396 ? 8.958 -3.873 -42.023 1.00 95.31 396 TYR A N 1
ATOM 3105 C CA . TYR A 1 396 ? 10.129 -3.838 -42.904 1.00 95.31 396 TYR A CA 1
ATOM 3106 C C . TYR A 1 396 ? 11.126 -4.959 -42.571 1.00 95.31 396 TYR A C 1
ATOM 3108 O O . TYR A 1 396 ? 11.544 -5.720 -43.448 1.00 95.31 396 TYR A O 1
ATOM 3116 N N . TYR A 1 397 ? 11.464 -5.105 -41.287 1.00 95.12 397 TYR A N 1
ATOM 3117 C CA . TYR A 1 397 ? 12.400 -6.130 -40.815 1.00 95.12 397 TYR A CA 1
ATOM 3118 C C . TYR A 1 397 ? 11.776 -7.524 -40.663 1.00 95.12 397 TYR A C 1
ATOM 3120 O O . TYR A 1 397 ? 12.484 -8.473 -40.325 1.00 95.12 397 TYR A O 1
ATOM 3128 N N . LYS A 1 398 ? 10.465 -7.670 -40.900 1.00 95.31 398 LYS A N 1
ATOM 3129 C CA . LYS A 1 398 ? 9.691 -8.901 -40.655 1.00 95.31 398 LYS A CA 1
ATOM 3130 C C . LYS A 1 398 ? 9.842 -9.424 -39.220 1.00 95.31 398 LYS A C 1
ATOM 3132 O O . LYS A 1 398 ? 9.787 -10.632 -38.983 1.00 95.31 398 LYS A O 1
ATOM 3137 N N . ILE A 1 399 ? 10.029 -8.515 -38.265 1.00 94.69 399 ILE A N 1
ATOM 3138 C CA . ILE A 1 399 ? 10.152 -8.832 -36.845 1.00 94.69 399 ILE A CA 1
ATOM 3139 C C . ILE A 1 399 ? 8.762 -9.128 -36.290 1.00 94.69 399 ILE A C 1
ATOM 3141 O O . ILE A 1 399 ? 7.815 -8.364 -36.465 1.00 94.69 399 ILE A O 1
ATOM 3145 N N . LYS A 1 400 ? 8.657 -10.250 -35.584 1.00 94.06 400 LYS A N 1
ATOM 3146 C CA . LYS A 1 400 ? 7.502 -10.619 -34.764 1.00 94.06 400 LYS A CA 1
ATOM 3147 C C . LYS A 1 400 ? 7.975 -10.844 -33.334 1.00 94.06 400 LYS A C 1
ATOM 3149 O O . LYS A 1 400 ? 9.178 -10.956 -33.100 1.00 94.06 400 LYS A O 1
ATOM 3154 N N . LEU A 1 401 ? 7.031 -10.928 -32.397 1.00 92.44 401 LEU A N 1
ATOM 3155 C CA . LEU A 1 401 ? 7.349 -11.379 -31.044 1.00 92.44 401 LEU A CA 1
ATOM 3156 C C . LEU A 1 401 ? 8.041 -12.752 -31.114 1.00 92.44 401 LEU A C 1
ATOM 3158 O O . LEU A 1 401 ? 7.516 -13.647 -31.788 1.00 92.44 401 LEU A O 1
ATOM 3162 N N . PRO A 1 402 ? 9.214 -12.909 -30.478 1.00 93.00 402 PRO A N 1
ATOM 3163 C CA . PRO A 1 402 ? 9.878 -14.201 -30.367 1.00 93.00 402 PRO A CA 1
ATOM 3164 C C . PRO A 1 402 ? 9.097 -15.122 -29.422 1.00 93.00 402 PRO A C 1
ATOM 3166 O O . PRO A 1 402 ? 8.216 -14.672 -28.699 1.00 93.00 402 PRO A O 1
ATOM 3169 N N . GLU A 1 403 ? 9.427 -16.413 -29.396 1.00 92.44 403 GLU A N 1
ATOM 3170 C CA . GLU A 1 403 ? 8.885 -17.316 -28.377 1.00 92.44 403 GLU A CA 1
ATOM 3171 C C . GLU A 1 403 ? 9.299 -16.845 -26.973 1.00 92.44 403 GLU A C 1
ATOM 3173 O O . GLU A 1 403 ? 10.454 -16.482 -26.745 1.00 92.44 403 GLU A O 1
ATOM 3178 N N . ASN A 1 404 ? 8.357 -16.839 -26.027 1.00 91.25 404 ASN A N 1
ATOM 3179 C CA . ASN A 1 404 ? 8.592 -16.367 -24.664 1.00 91.25 404 ASN A CA 1
ATOM 3180 C C . ASN A 1 404 ? 9.331 -17.418 -23.817 1.00 91.25 404 ASN A C 1
ATOM 3182 O O . ASN A 1 404 ? 8.746 -18.074 -22.955 1.00 91.25 404 ASN A O 1
ATOM 3186 N N . THR A 1 405 ? 10.623 -17.595 -24.084 1.00 90.81 405 THR A N 1
ATOM 3187 C CA . THR A 1 405 ? 11.470 -18.604 -23.429 1.00 90.81 405 THR A CA 1
ATOM 3188 C C . THR A 1 405 ? 11.934 -18.210 -22.025 1.00 90.81 405 THR A C 1
ATOM 3190 O O . THR A 1 405 ? 12.491 -19.047 -21.324 1.00 90.81 405 THR A O 1
ATOM 3193 N N . THR A 1 406 ? 11.732 -16.955 -21.610 1.00 86.50 406 THR A N 1
ATOM 3194 C CA . THR A 1 406 ? 12.211 -16.409 -20.323 1.00 86.50 406 THR A CA 1
ATOM 3195 C C . THR A 1 406 ? 11.109 -16.327 -19.263 1.00 86.50 406 THR A C 1
ATOM 3197 O O . THR A 1 406 ? 11.340 -15.882 -18.135 1.00 86.50 406 THR A O 1
ATOM 3200 N N . LYS A 1 407 ? 9.886 -16.744 -19.609 1.00 89.50 407 LYS A N 1
ATOM 3201 C CA . LYS A 1 407 ? 8.755 -16.766 -18.682 1.00 89.50 407 LYS A CA 1
ATOM 3202 C C . LYS A 1 407 ? 9.001 -17.757 -17.545 1.00 89.50 407 LYS A C 1
ATOM 3204 O O . LYS A 1 407 ? 9.468 -18.875 -17.760 1.00 89.50 407 LYS A O 1
ATOM 3209 N N . SER A 1 408 ? 8.596 -17.378 -16.343 1.00 85.94 408 SER A N 1
ATOM 3210 C CA . SER A 1 408 ? 8.493 -18.312 -15.225 1.00 85.94 408 SER A CA 1
ATOM 3211 C C . SER A 1 408 ? 7.357 -19.320 -15.459 1.00 85.94 408 SER A C 1
ATOM 3213 O O . SER A 1 408 ? 6.427 -19.062 -16.226 1.00 85.94 408 SER A O 1
ATOM 3215 N N . GLU A 1 409 ? 7.371 -20.456 -14.756 1.00 86.44 409 GLU A N 1
ATOM 3216 C CA . GLU A 1 409 ? 6.301 -21.468 -14.861 1.00 86.44 409 GLU A CA 1
ATOM 3217 C C . GLU A 1 409 ? 4.913 -20.909 -14.519 1.00 86.44 409 GLU A C 1
ATOM 3219 O O . GLU A 1 409 ? 3.911 -21.311 -15.106 1.00 86.44 409 GLU A O 1
ATOM 3224 N N . TRP A 1 410 ? 4.865 -19.940 -13.604 1.00 82.31 410 TRP A N 1
ATOM 3225 C CA . TRP A 1 410 ? 3.644 -19.267 -13.171 1.00 82.31 410 TRP A CA 1
ATOM 3226 C C . TRP A 1 410 ? 3.193 -18.132 -14.107 1.00 82.31 410 TRP A C 1
ATOM 3228 O O . TRP A 1 410 ? 2.090 -17.615 -13.934 1.00 82.31 410 TRP A O 1
ATOM 3238 N N . GLN A 1 411 ? 4.009 -17.735 -15.092 1.00 84.69 411 GLN A N 1
ATOM 3239 C CA . GLN A 1 411 ? 3.670 -16.670 -16.037 1.00 84.69 411 GLN A CA 1
ATOM 3240 C C . GLN A 1 411 ? 2.917 -17.198 -17.259 1.00 84.69 411 GLN A C 1
ATOM 3242 O O . GLN A 1 411 ? 3.229 -18.248 -17.835 1.00 84.69 411 GLN A O 1
ATOM 3247 N N . ASN A 1 412 ? 1.944 -16.402 -17.701 1.00 86.88 412 ASN A N 1
ATOM 3248 C CA . ASN A 1 412 ? 1.244 -16.631 -18.959 1.00 86.88 412 ASN A CA 1
ATOM 3249 C C . ASN A 1 412 ? 2.211 -16.508 -20.145 1.00 86.88 412 ASN A C 1
ATOM 3251 O O . ASN A 1 412 ? 3.161 -15.732 -20.111 1.00 86.88 412 ASN A O 1
ATOM 3255 N N . ASN A 1 413 ? 1.926 -17.219 -21.238 1.00 89.19 413 ASN A N 1
ATOM 3256 C CA . ASN A 1 413 ? 2.764 -17.168 -22.444 1.00 89.19 413 ASN A CA 1
ATOM 3257 C C . ASN A 1 413 ? 2.860 -15.755 -23.044 1.00 89.19 413 ASN A C 1
ATOM 3259 O O . ASN A 1 413 ? 3.893 -15.398 -23.604 1.00 89.19 413 ASN A O 1
ATOM 3263 N N . ASP A 1 414 ? 1.816 -14.942 -22.873 1.00 88.44 414 ASP A N 1
ATOM 3264 C CA . ASP A 1 414 ? 1.764 -13.562 -23.363 1.00 88.44 414 ASP A CA 1
ATOM 3265 C C . ASP A 1 414 ? 2.438 -12.546 -22.421 1.00 88.44 414 ASP A C 1
ATOM 3267 O O . ASP A 1 414 ? 2.503 -11.358 -22.748 1.00 88.44 414 ASP A O 1
ATOM 3271 N N . ASP A 1 415 ? 2.945 -12.983 -21.263 1.00 89.38 415 ASP A N 1
ATOM 3272 C CA . ASP A 1 415 ? 3.642 -12.135 -20.296 1.00 89.38 415 ASP A CA 1
ATOM 3273 C C . ASP A 1 415 ? 5.157 -12.106 -20.558 1.00 89.38 415 ASP A C 1
ATOM 3275 O O . ASP A 1 415 ? 5.920 -12.938 -20.069 1.00 89.38 415 ASP A O 1
ATOM 3279 N N . TYR A 1 416 ? 5.599 -11.115 -21.335 1.00 90.44 416 TYR A N 1
ATOM 3280 C CA . TYR A 1 416 ? 7.006 -10.905 -21.704 1.00 90.44 416 TYR A CA 1
ATOM 3281 C C . TYR A 1 416 ? 7.789 -10.088 -20.658 1.00 9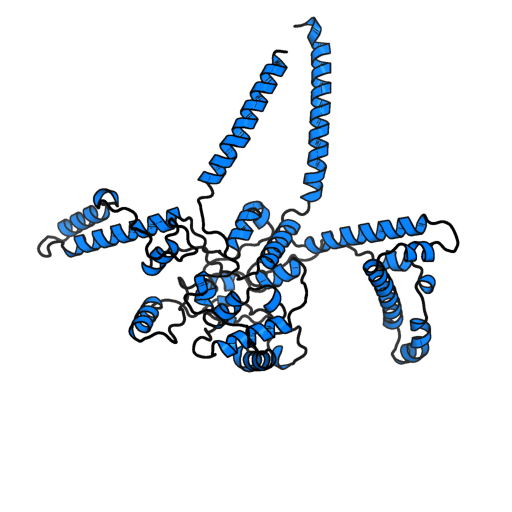0.44 416 TYR A C 1
ATOM 3283 O O . TYR A 1 416 ? 8.859 -9.567 -20.971 1.00 90.44 416 TYR A O 1
ATOM 3291 N N . THR A 1 417 ? 7.288 -9.943 -19.422 1.00 86.62 417 THR A N 1
ATOM 3292 C CA . THR A 1 417 ? 7.919 -9.092 -18.393 1.00 86.62 417 THR A CA 1
ATOM 3293 C C . THR A 1 417 ? 9.380 -9.471 -18.137 1.00 86.62 417 THR A C 1
ATOM 3295 O O . THR A 1 417 ? 10.241 -8.592 -18.100 1.00 86.62 417 THR A O 1
ATOM 3298 N N . ASN A 1 418 ? 9.689 -10.765 -17.997 1.00 85.44 418 ASN A N 1
ATOM 3299 C CA . ASN A 1 418 ? 11.066 -11.216 -17.768 1.00 85.44 418 ASN A CA 1
ATOM 3300 C C . ASN A 1 418 ? 11.964 -10.905 -18.970 1.00 85.44 418 ASN A C 1
ATOM 3302 O O . ASN A 1 418 ? 13.035 -10.335 -18.791 1.00 85.44 418 ASN A O 1
ATOM 3306 N N . MET A 1 419 ? 11.493 -11.177 -20.193 1.00 88.56 419 MET A N 1
ATOM 3307 C CA . MET A 1 419 ? 12.226 -10.853 -21.421 1.00 88.56 419 MET A CA 1
ATOM 3308 C C . MET A 1 419 ? 12.517 -9.354 -21.531 1.00 88.56 419 MET A C 1
ATOM 3310 O O . MET A 1 419 ? 13.647 -8.957 -21.794 1.00 88.56 419 MET A O 1
ATOM 3314 N N . ALA A 1 420 ? 11.516 -8.505 -21.292 1.00 87.75 420 ALA A N 1
ATOM 3315 C CA . ALA A 1 420 ? 11.687 -7.060 -21.363 1.00 87.75 420 ALA A CA 1
ATOM 3316 C C . ALA A 1 420 ? 12.688 -6.543 -20.316 1.00 87.75 420 ALA A C 1
ATOM 3318 O O . ALA A 1 420 ? 13.458 -5.628 -20.613 1.00 87.75 420 ALA A O 1
ATOM 3319 N N . ARG A 1 421 ? 12.710 -7.141 -19.115 1.00 81.19 421 ARG A N 1
ATOM 3320 C CA . ARG A 1 421 ? 13.701 -6.841 -18.069 1.00 81.19 421 ARG A CA 1
ATOM 3321 C C . ARG A 1 421 ? 15.110 -7.260 -18.484 1.00 81.19 421 ARG A C 1
ATOM 3323 O O . ARG A 1 421 ? 16.009 -6.431 -18.426 1.00 81.19 421 ARG A O 1
ATOM 3330 N N . GLU A 1 422 ? 15.292 -8.491 -18.958 1.00 81.06 422 GLU A N 1
ATOM 3331 C CA . GLU A 1 422 ? 16.594 -8.990 -19.435 1.00 81.06 422 GLU A CA 1
ATOM 3332 C C . GLU A 1 422 ? 17.146 -8.161 -20.601 1.00 81.06 422 GLU A C 1
ATOM 3334 O O . GLU A 1 422 ? 18.340 -7.887 -20.672 1.00 81.06 422 GLU A O 1
ATOM 3339 N N . MET A 1 423 ? 16.269 -7.703 -21.496 1.00 84.69 423 MET A N 1
ATOM 3340 C CA . MET A 1 423 ? 16.630 -6.847 -22.628 1.00 84.69 423 MET A CA 1
ATOM 3341 C C . MET A 1 423 ? 16.838 -5.369 -22.248 1.00 84.69 423 MET A C 1
ATOM 3343 O O . MET A 1 423 ? 17.164 -4.563 -23.126 1.00 84.69 423 MET A O 1
ATOM 3347 N N . GLY A 1 424 ? 16.610 -4.986 -20.986 1.00 80.44 424 GLY A N 1
ATOM 3348 C CA . GLY A 1 424 ? 16.729 -3.604 -20.515 1.00 80.44 424 GLY A CA 1
ATOM 3349 C C . GLY A 1 424 ? 15.723 -2.640 -21.155 1.00 80.44 424 GLY A C 1
ATOM 3350 O O . GLY A 1 424 ? 16.021 -1.460 -21.327 1.00 80.44 424 GLY A O 1
ATOM 3351 N N . VAL A 1 425 ? 14.550 -3.133 -21.569 1.00 86.19 425 VAL A N 1
ATOM 3352 C CA . VAL A 1 425 ? 13.504 -2.341 -22.248 1.00 86.19 425 VAL A CA 1
ATOM 3353 C C . VAL A 1 425 ? 12.151 -2.393 -21.562 1.00 86.19 425 VAL A C 1
ATOM 3355 O O . VAL A 1 425 ? 11.161 -1.954 -22.143 1.00 86.19 425 VAL A O 1
ATOM 3358 N N . MET A 1 426 ? 12.090 -2.926 -20.343 1.00 84.38 426 MET A N 1
ATOM 3359 C CA . MET A 1 426 ? 10.869 -2.921 -19.553 1.00 84.38 426 MET A CA 1
ATOM 3360 C C . MET A 1 426 ? 10.341 -1.482 -19.428 1.00 84.38 426 MET A C 1
ATOM 3362 O O . MET A 1 426 ? 11.055 -0.630 -18.894 1.00 84.38 426 MET A O 1
ATOM 3366 N N . PRO A 1 427 ? 9.124 -1.179 -19.927 1.00 81.38 427 PRO A N 1
ATOM 3367 C CA . PRO A 1 427 ? 8.565 0.155 -19.775 1.00 81.38 427 PRO A CA 1
ATOM 3368 C C . PRO A 1 427 ? 8.487 0.559 -18.305 1.00 81.38 427 PRO A C 1
ATOM 3370 O O . PRO A 1 427 ? 8.146 -0.248 -17.440 1.00 81.38 427 PRO A O 1
ATOM 3373 N N . PHE A 1 428 ? 8.775 1.824 -18.020 1.00 71.88 428 PHE A N 1
ATOM 3374 C CA . PHE A 1 428 ? 8.716 2.310 -16.651 1.00 71.88 428 PHE A CA 1
ATOM 3375 C C . PHE A 1 428 ? 7.269 2.343 -16.161 1.00 71.88 428 PHE A C 1
ATOM 3377 O O . PHE A 1 428 ? 6.383 2.936 -16.784 1.00 71.88 428 PHE A O 1
ATOM 3384 N N . GLY A 1 429 ? 7.047 1.687 -15.026 1.00 71.62 429 GLY A N 1
ATOM 3385 C CA . GLY A 1 429 ? 5.810 1.777 -14.274 1.00 71.62 429 GLY A CA 1
ATOM 3386 C C . GLY A 1 429 ? 5.671 3.111 -13.536 1.00 71.62 429 GLY A C 1
ATOM 3387 O O . GLY A 1 429 ? 6.354 4.094 -13.825 1.00 71.62 429 GLY A O 1
ATOM 3388 N N . LYS A 1 430 ? 4.772 3.176 -12.550 1.00 78.31 430 LYS A N 1
ATOM 3389 C CA . LYS A 1 430 ? 4.706 4.347 -11.665 1.00 78.31 430 LYS A CA 1
ATOM 3390 C C . LYS A 1 430 ? 5.908 4.354 -10.715 1.00 78.31 430 LYS A C 1
ATOM 3392 O O . LYS A 1 430 ? 6.390 3.302 -10.322 1.00 78.31 430 LYS A O 1
ATOM 3397 N N . SER A 1 431 ? 6.316 5.542 -10.268 1.00 82.31 431 SER A N 1
ATOM 3398 C CA . SER A 1 431 ? 7.376 5.727 -9.258 1.00 82.31 431 SER A CA 1
ATOM 3399 C C . SER A 1 431 ? 7.049 5.160 -7.870 1.00 82.31 431 SER A C 1
ATOM 3401 O O . SER A 1 431 ? 7.874 5.247 -6.966 1.00 82.31 431 SER A O 1
ATOM 3403 N N . MET A 1 432 ? 5.832 4.655 -7.666 1.00 89.94 432 MET A N 1
ATOM 3404 C CA . MET A 1 432 ? 5.417 4.102 -6.384 1.00 89.94 432 MET A CA 1
ATOM 3405 C C . MET A 1 432 ? 6.120 2.750 -6.157 1.00 89.94 432 MET A C 1
ATOM 3407 O O . MET A 1 432 ? 6.073 1.904 -7.050 1.00 89.94 432 MET A O 1
ATOM 3411 N N . PRO A 1 433 ? 6.758 2.530 -4.993 1.00 91.25 433 PRO A N 1
ATOM 3412 C CA . PRO A 1 433 ? 7.324 1.232 -4.632 1.00 91.25 433 PRO A CA 1
ATOM 3413 C C . PRO A 1 433 ? 6.226 0.196 -4.396 1.00 91.25 433 PRO A C 1
ATOM 3415 O O . PRO A 1 433 ? 5.170 0.525 -3.850 1.00 91.25 433 PRO A O 1
ATOM 3418 N N . ARG A 1 434 ? 6.485 -1.068 -4.757 1.00 93.19 434 ARG A N 1
ATOM 3419 C CA . ARG A 1 434 ? 5.646 -2.197 -4.317 1.00 93.19 434 ARG A CA 1
ATOM 3420 C C . ARG A 1 434 ? 5.601 -2.215 -2.786 1.00 93.19 434 ARG A C 1
ATOM 3422 O O . ARG A 1 434 ? 6.646 -2.144 -2.148 1.00 93.19 434 ARG A O 1
ATOM 3429 N N . VAL A 1 435 ? 4.397 -2.331 -2.223 1.00 94.88 435 VAL A N 1
ATOM 3430 C CA . VAL A 1 435 ? 4.192 -2.241 -0.767 1.00 94.88 435 VAL A CA 1
ATOM 3431 C C . VAL A 1 435 ? 4.461 -3.568 -0.054 1.00 94.88 435 VAL A C 1
ATOM 3433 O O . VAL A 1 435 ? 5.027 -3.557 1.032 1.00 94.88 435 VAL A O 1
ATOM 3436 N N . GLY A 1 436 ? 4.096 -4.704 -0.658 1.00 95.81 436 GLY A N 1
ATOM 3437 C CA . GLY A 1 436 ? 4.381 -6.025 -0.088 1.00 95.81 436 GLY A CA 1
ATOM 3438 C C . GLY A 1 436 ? 3.328 -6.553 0.884 1.00 95.81 436 GLY A C 1
ATOM 3439 O O . GLY A 1 436 ? 3.638 -7.370 1.749 1.00 95.81 436 GLY A O 1
ATOM 3440 N N . LEU A 1 437 ? 2.093 -6.058 0.789 1.00 97.25 437 LEU A N 1
ATOM 3441 C CA . LEU A 1 437 ? 1.013 -6.417 1.704 1.00 97.25 437 LEU A CA 1
ATOM 3442 C C . LEU A 1 437 ? 0.560 -7.861 1.514 1.00 97.25 437 LEU A C 1
ATOM 3444 O O . LEU A 1 437 ? 0.475 -8.355 0.386 1.00 97.25 437 LEU A O 1
ATOM 3448 N N . THR A 1 438 ? 0.144 -8.494 2.607 1.00 97.12 438 THR A N 1
ATOM 3449 C CA . THR A 1 438 ? -0.694 -9.692 2.524 1.00 97.12 438 THR A CA 1
ATOM 3450 C C . THR A 1 438 ? -2.030 -9.358 1.852 1.00 97.12 438 THR A C 1
ATOM 3452 O O . THR A 1 438 ? -2.472 -8.206 1.820 1.00 97.12 438 THR A O 1
ATOM 3455 N N . LYS A 1 439 ? -2.719 -10.375 1.325 1.00 95.56 439 LYS A N 1
ATOM 3456 C CA . LYS A 1 439 ? -4.032 -10.189 0.687 1.00 95.56 439 LYS A CA 1
ATOM 3457 C C . LYS A 1 439 ? -5.068 -9.573 1.630 1.00 95.56 439 LYS A C 1
ATOM 3459 O O . LYS A 1 439 ? -5.878 -8.749 1.205 1.00 95.56 439 LYS A O 1
ATOM 3464 N N . GLU A 1 440 ? -5.034 -9.965 2.901 1.00 96.38 440 GLU A N 1
ATOM 3465 C CA . GLU A 1 440 ? -5.934 -9.422 3.913 1.00 96.38 440 GLU A CA 1
ATOM 3466 C C . GLU A 1 440 ? -5.600 -7.951 4.189 1.00 96.38 440 GLU A C 1
ATOM 3468 O O . GLU A 1 440 ? -6.492 -7.112 4.096 1.00 96.38 440 GLU A O 1
ATOM 3473 N N . ALA A 1 441 ? -4.324 -7.609 4.394 1.00 97.62 441 ALA A N 1
ATOM 3474 C CA . ALA A 1 441 ? -3.904 -6.226 4.619 1.00 97.62 441 ALA A CA 1
ATOM 3475 C C . ALA A 1 441 ? -4.220 -5.306 3.424 1.00 97.62 441 ALA A C 1
ATOM 3477 O O . ALA A 1 441 ? -4.700 -4.191 3.612 1.00 97.62 441 ALA A O 1
ATOM 3478 N N . GLU A 1 442 ? -4.041 -5.769 2.183 1.00 97.25 442 GLU A N 1
ATOM 3479 C CA . GLU A 1 442 ? -4.442 -5.005 0.994 1.00 97.25 442 GLU A CA 1
ATOM 3480 C C . GLU A 1 442 ? -5.953 -4.738 0.972 1.00 97.25 442 GLU A C 1
ATOM 3482 O O . GLU A 1 442 ? -6.392 -3.611 0.731 1.00 97.25 442 GLU A O 1
ATOM 3487 N N . LYS A 1 443 ? -6.768 -5.757 1.272 1.00 97.00 443 LYS A N 1
ATOM 3488 C CA . LYS A 1 443 ? -8.222 -5.600 1.375 1.00 97.00 443 LYS A CA 1
ATOM 3489 C C . LYS A 1 443 ? -8.592 -4.577 2.448 1.00 97.00 443 LYS A C 1
ATOM 3491 O O . LYS A 1 443 ? -9.491 -3.773 2.220 1.00 97.00 443 LYS A O 1
ATOM 3496 N N . GLN A 1 444 ? -7.890 -4.578 3.578 1.00 97.69 444 GLN A N 1
ATOM 3497 C CA . GLN A 1 444 ? -8.076 -3.595 4.643 1.00 97.69 444 GLN A CA 1
ATOM 3498 C C . GLN A 1 444 ? -7.734 -2.174 4.173 1.00 97.69 444 GLN A C 1
ATOM 3500 O O . GLN A 1 444 ? -8.568 -1.282 4.302 1.00 97.69 444 GLN A O 1
ATOM 3505 N N . VAL A 1 445 ? -6.591 -1.964 3.508 1.00 97.69 445 VAL A N 1
ATOM 3506 C CA . VAL A 1 445 ? -6.248 -0.668 2.883 1.00 97.69 445 VAL A CA 1
ATOM 3507 C C . VAL A 1 445 ? -7.369 -0.189 1.958 1.00 97.69 445 VAL A C 1
ATOM 3509 O O . VAL A 1 445 ? -7.810 0.959 2.032 1.00 97.69 445 VAL A O 1
ATOM 3512 N N . VAL A 1 446 ? -7.877 -1.073 1.101 1.00 96.69 446 VAL A N 1
ATOM 3513 C CA . VAL A 1 446 ? -8.934 -0.736 0.145 1.00 96.69 446 VAL A CA 1
ATOM 3514 C C . VAL A 1 446 ? -10.276 -0.449 0.837 1.00 96.69 446 VAL A C 1
ATOM 3516 O O . VAL A 1 446 ? -10.973 0.485 0.437 1.00 96.69 446 VAL A O 1
ATOM 3519 N N . ASN A 1 447 ? -10.632 -1.185 1.893 1.00 95.50 447 ASN A N 1
ATOM 3520 C CA . ASN A 1 447 ? -11.837 -0.936 2.693 1.00 95.50 447 ASN A CA 1
ATOM 3521 C C . ASN A 1 447 ? -11.783 0.412 3.426 1.00 95.50 447 ASN A C 1
ATOM 3523 O O . ASN A 1 447 ? -12.795 1.121 3.503 1.00 95.50 447 ASN A O 1
ATOM 3527 N N . TYR A 1 448 ? -10.610 0.780 3.954 1.00 95.62 448 TYR A N 1
ATOM 3528 C CA . TYR A 1 448 ? -10.387 2.100 4.534 1.00 95.62 448 TYR A CA 1
ATOM 3529 C C . TYR A 1 448 ? -10.642 3.185 3.484 1.00 95.62 448 TYR A C 1
ATOM 3531 O O . TYR A 1 448 ? -11.473 4.070 3.708 1.00 95.62 448 TYR A O 1
ATOM 3539 N N . LEU A 1 449 ? -10.019 3.058 2.304 1.00 96.12 449 LEU A N 1
ATOM 3540 C CA . LEU A 1 449 ? -10.201 3.991 1.191 1.00 96.12 449 LEU A CA 1
ATOM 3541 C C . LEU A 1 449 ? -11.662 4.084 0.733 1.00 96.12 449 LEU A C 1
ATOM 3543 O O . LEU A 1 449 ? -12.141 5.187 0.487 1.00 96.12 449 LEU A O 1
ATOM 3547 N N . GLU A 1 450 ? -12.400 2.972 0.658 1.00 93.19 450 GLU A N 1
ATOM 3548 C CA . GLU A 1 450 ? -13.838 2.983 0.351 1.00 93.19 450 GLU A CA 1
ATOM 3549 C C . GLU A 1 450 ? -14.645 3.723 1.421 1.00 93.19 450 GLU A C 1
ATOM 3551 O O . GLU A 1 450 ? -15.507 4.540 1.101 1.00 93.19 450 GLU A O 1
ATOM 3556 N N . THR A 1 451 ? -14.334 3.496 2.695 1.00 90.88 451 THR A N 1
ATOM 3557 C CA . THR A 1 451 ? -15.045 4.132 3.808 1.00 90.88 451 THR A CA 1
ATOM 3558 C C . THR A 1 451 ? -14.864 5.655 3.812 1.00 90.88 451 THR A C 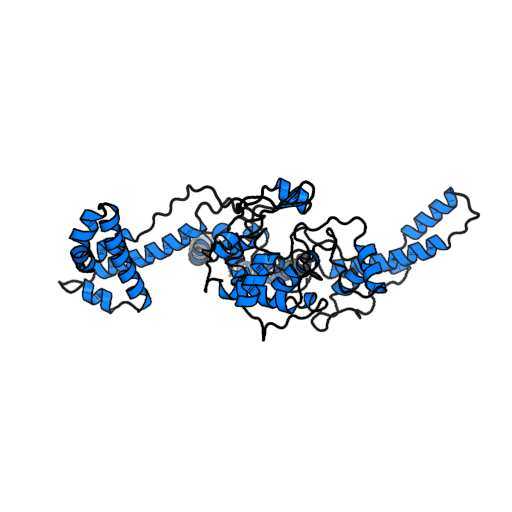1
ATOM 3560 O O . THR A 1 451 ? -15.823 6.396 4.057 1.00 90.88 451 THR A O 1
ATOM 3563 N N . ILE A 1 452 ? -13.661 6.149 3.509 1.00 92.19 452 ILE A N 1
ATOM 3564 C CA . ILE A 1 452 ? -13.396 7.596 3.461 1.00 92.19 452 ILE A CA 1
ATOM 3565 C C . ILE A 1 452 ? -13.784 8.223 2.110 1.00 92.19 452 ILE A C 1
ATOM 3567 O O . ILE A 1 452 ? -14.234 9.368 2.059 1.00 92.19 452 ILE A O 1
ATOM 3571 N N . GLY A 1 453 ? -13.676 7.466 1.019 1.00 91.31 453 GLY A N 1
ATOM 3572 C CA . GLY A 1 453 ? -13.940 7.938 -0.337 1.00 91.31 453 GLY A CA 1
ATOM 3573 C C . GLY A 1 453 ? -15.406 7.855 -0.760 1.00 91.31 453 GLY A C 1
ATOM 3574 O O . GLY A 1 453 ? -15.837 8.552 -1.679 1.00 91.31 453 GLY A O 1
ATOM 3575 N N . ASP A 1 454 ? -16.187 7.006 -0.091 1.00 87.75 454 ASP A N 1
ATOM 3576 C CA . ASP A 1 454 ? -17.598 6.769 -0.374 1.00 87.75 454 ASP A CA 1
ATOM 3577 C C . ASP A 1 454 ? -18.393 6.427 0.903 1.00 87.75 454 ASP A C 1
ATOM 3579 O O . ASP A 1 454 ? -19.092 5.416 0.985 1.00 87.75 454 ASP A O 1
ATOM 3583 N N . SER A 1 455 ? -18.316 7.288 1.927 1.00 82.62 455 SER A N 1
ATOM 3584 C CA . SER A 1 455 ? -18.982 7.052 3.228 1.00 82.62 455 SER A CA 1
ATOM 3585 C C . SER A 1 455 ? -20.479 6.802 3.148 1.00 82.62 455 SER A C 1
ATOM 3587 O O . SER A 1 455 ? -21.023 6.158 4.039 1.00 82.62 455 SER A O 1
ATOM 3589 N N . LYS A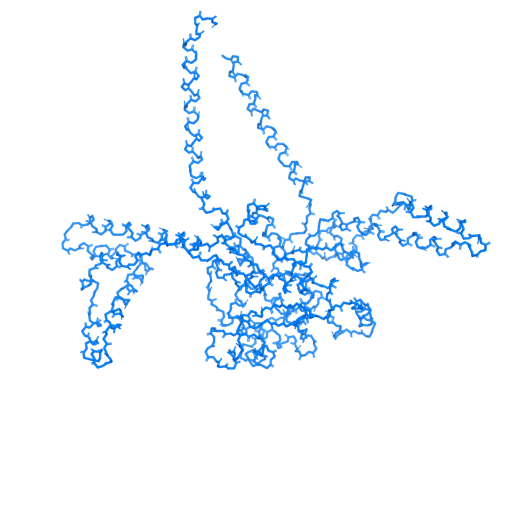 1 456 ? -21.150 7.322 2.114 1.00 82.88 456 LYS A N 1
ATOM 3590 C CA . LYS A 1 456 ? -22.597 7.179 1.906 1.00 82.88 456 LYS A CA 1
ATOM 3591 C C . LYS A 1 456 ? -22.972 6.058 0.947 1.00 82.88 456 LYS A C 1
ATOM 3593 O O . LYS A 1 456 ? -24.102 6.020 0.458 1.00 82.88 456 LYS A O 1
ATOM 3598 N N . LYS A 1 457 ? -22.038 5.152 0.647 1.00 83.50 457 LYS A N 1
ATOM 3599 C CA . LYS A 1 457 ? -22.283 4.016 -0.240 1.00 83.50 457 LYS A CA 1
ATOM 3600 C C . LYS A 1 457 ? -23.427 3.136 0.255 1.00 83.50 457 LYS A C 1
ATOM 3602 O O . LYS A 1 457 ? -24.340 2.867 -0.516 1.00 83.50 457 LYS A O 1
ATOM 3607 N N . ALA A 1 458 ? -23.418 2.744 1.529 1.00 82.19 458 ALA A N 1
ATOM 3608 C CA . ALA A 1 458 ? -24.441 1.859 2.087 1.00 82.19 458 ALA A CA 1
ATOM 3609 C C . ALA A 1 458 ? -25.840 2.501 2.061 1.00 82.19 458 ALA A C 1
ATOM 3611 O O . ALA A 1 458 ? -26.808 1.867 1.636 1.00 82.19 458 ALA A O 1
ATOM 3612 N N . GLU A 1 459 ? -25.954 3.775 2.449 1.00 82.50 459 GLU A N 1
ATOM 3613 C CA . GLU A 1 459 ? -27.221 4.507 2.394 1.00 82.50 459 GLU A CA 1
ATOM 3614 C C . GLU A 1 459 ? -27.702 4.700 0.953 1.00 82.50 459 GLU A C 1
ATOM 3616 O O . GLU A 1 459 ? -28.893 4.552 0.680 1.00 82.50 459 GLU A O 1
ATOM 3621 N N . ARG A 1 460 ? -26.791 4.983 0.013 1.00 87.06 460 ARG A N 1
ATOM 3622 C CA . ARG A 1 460 ? -27.119 5.123 -1.411 1.00 87.06 460 ARG A CA 1
ATOM 3623 C C . ARG A 1 460 ? -27.596 3.805 -2.018 1.00 87.06 460 ARG A C 1
ATOM 3625 O O . ARG A 1 460 ? -28.600 3.810 -2.729 1.00 87.06 460 ARG A O 1
ATOM 3632 N N . ASP A 1 461 ? -26.913 2.702 -1.731 1.00 85.31 461 ASP A N 1
ATOM 3633 C CA . ASP A 1 461 ? -27.248 1.378 -2.262 1.00 85.31 461 ASP A CA 1
ATOM 3634 C C . ASP A 1 461 ? -28.606 0.901 -1.701 1.00 85.31 461 ASP A C 1
ATOM 3636 O O . ASP A 1 461 ? -29.436 0.369 -2.440 1.00 85.31 461 ASP A O 1
ATOM 3640 N N . SER A 1 462 ? -28.893 1.190 -0.425 1.00 88.62 462 SER A N 1
ATOM 3641 C CA . SER A 1 462 ? -30.203 0.953 0.202 1.00 88.62 462 SER A CA 1
ATOM 3642 C C . SER A 1 462 ? -31.317 1.820 -0.403 1.00 88.62 462 SER A C 1
ATOM 3644 O O . SER A 1 462 ? -32.376 1.314 -0.790 1.00 88.62 462 SER A O 1
ATOM 3646 N N . LEU A 1 463 ? -31.084 3.130 -0.543 1.00 90.75 463 LEU A N 1
ATOM 3647 C CA . LEU A 1 463 ? -32.070 4.070 -1.080 1.00 90.75 463 LEU A CA 1
ATOM 3648 C C . LEU A 1 463 ? -32.374 3.805 -2.563 1.00 90.75 463 LEU A C 1
ATOM 3650 O O . LEU A 1 463 ? -33.511 3.993 -3.002 1.00 90.75 463 LEU A O 1
ATOM 3654 N N . GLY A 1 464 ? -31.388 3.330 -3.328 1.00 87.25 464 GLY A N 1
ATOM 3655 C CA . GLY A 1 464 ? -31.534 3.002 -4.745 1.00 87.25 464 GLY A CA 1
ATOM 3656 C C . GLY A 1 464 ? -32.674 2.018 -5.015 1.00 87.25 464 GLY A C 1
ATOM 3657 O O . GLY A 1 464 ? -33.477 2.247 -5.921 1.00 87.25 464 GLY A O 1
ATOM 3658 N N . TRP A 1 465 ? -32.819 0.978 -4.188 1.00 87.62 465 TRP A N 1
ATOM 3659 C CA . TRP A 1 465 ? -33.911 0.005 -4.315 1.00 87.62 465 TRP A CA 1
ATOM 3660 C C . TRP A 1 465 ? -35.293 0.628 -4.107 1.00 87.62 465 TRP A C 1
ATOM 3662 O O . TRP A 1 465 ? -36.216 0.362 -4.882 1.00 87.62 465 TRP A O 1
ATOM 3672 N N . TRP A 1 466 ? -35.429 1.511 -3.116 1.00 91.31 466 TRP A N 1
ATOM 3673 C CA . TRP A 1 466 ? -36.675 2.238 -2.864 1.00 91.31 466 TRP A CA 1
ATOM 3674 C C . TRP A 1 466 ? -37.030 3.190 -4.005 1.00 91.31 466 TRP A C 1
ATOM 3676 O O . TRP A 1 466 ? -38.182 3.229 -4.440 1.00 91.31 466 TRP A O 1
ATOM 3686 N N . ILE A 1 467 ? -36.040 3.915 -4.531 1.00 92.06 467 ILE A N 1
ATOM 3687 C CA . ILE A 1 467 ? -36.219 4.825 -5.666 1.00 92.06 467 ILE A CA 1
ATOM 3688 C C . ILE A 1 467 ? -36.656 4.051 -6.915 1.00 92.06 467 ILE A C 1
ATOM 3690 O O . ILE A 1 467 ? -37.620 4.449 -7.574 1.00 92.06 467 ILE A O 1
ATOM 3694 N N . MET A 1 468 ? -36.003 2.926 -7.226 1.00 90.88 468 MET A N 1
ATOM 3695 C CA . MET A 1 468 ? -36.391 2.073 -8.354 1.00 90.88 468 MET A CA 1
ATOM 3696 C C . MET A 1 468 ? -37.835 1.575 -8.208 1.00 90.88 468 MET A C 1
ATOM 3698 O O . MET A 1 468 ? -38.619 1.689 -9.151 1.00 90.88 468 MET A O 1
ATOM 3702 N N . GLY A 1 469 ? -38.225 1.103 -7.019 1.00 93.44 469 GLY A N 1
ATOM 3703 C CA . GLY A 1 469 ? -39.601 0.684 -6.739 1.00 93.44 469 GLY A CA 1
ATOM 3704 C C . GLY A 1 469 ? -40.624 1.813 -6.913 1.00 93.44 469 GLY A C 1
ATOM 3705 O O . GLY A 1 469 ? -41.661 1.620 -7.554 1.00 93.44 469 GLY A O 1
ATOM 3706 N N . PHE A 1 470 ? -40.317 3.014 -6.411 1.00 94.75 470 PHE A N 1
ATOM 3707 C CA . PHE A 1 470 ? -41.166 4.195 -6.580 1.00 94.75 470 PHE A CA 1
ATOM 3708 C C . PHE A 1 470 ? -41.360 4.553 -8.056 1.00 94.75 470 PHE A C 1
ATOM 3710 O O . PHE A 1 470 ? -42.494 4.763 -8.489 1.00 94.75 470 PHE A O 1
ATOM 3717 N N . PHE A 1 471 ? -40.285 4.581 -8.851 1.00 94.19 471 PHE A N 1
ATOM 3718 C CA . PHE A 1 471 ? -40.384 4.894 -10.277 1.00 94.19 471 PHE A CA 1
ATOM 3719 C C . PHE A 1 471 ? -41.175 3.845 -11.056 1.00 94.19 471 PHE A C 1
ATOM 3721 O O . PHE A 1 471 ? -41.924 4.214 -11.962 1.00 94.19 471 PHE A O 1
ATOM 3728 N N . VAL A 1 472 ? -41.077 2.563 -10.693 1.00 93.44 472 VAL A N 1
ATOM 3729 C CA . VAL A 1 472 ? -41.915 1.508 -11.282 1.00 93.44 472 VAL A CA 1
ATOM 3730 C C . VAL A 1 472 ? -43.393 1.768 -10.979 1.00 93.44 472 VAL A C 1
ATOM 3732 O O . VAL A 1 472 ? -44.210 1.795 -11.902 1.00 93.44 472 VAL A O 1
ATOM 3735 N N . LEU A 1 473 ? -43.745 2.037 -9.718 1.00 94.69 473 LEU A N 1
ATOM 3736 C CA . LEU A 1 473 ? -45.126 2.328 -9.321 1.00 94.69 473 LEU A CA 1
ATOM 3737 C C . LEU A 1 473 ? -45.668 3.590 -10.006 1.00 94.69 473 LEU A C 1
ATOM 3739 O O . LEU A 1 473 ? -46.760 3.569 -10.579 1.00 94.69 473 LEU A O 1
ATOM 3743 N N . LEU A 1 474 ? -44.897 4.680 -9.983 1.00 94.12 474 LEU A N 1
ATOM 3744 C CA . LEU A 1 474 ? -45.255 5.938 -10.632 1.00 94.12 474 LEU A CA 1
ATOM 3745 C C . LEU A 1 474 ? -45.458 5.738 -12.136 1.00 94.12 474 LEU A C 1
ATOM 3747 O O . LEU A 1 474 ? -46.424 6.257 -12.687 1.00 94.12 474 LEU A O 1
ATOM 3751 N N . SER A 1 475 ? -44.599 4.953 -12.791 1.00 90.69 475 SER A N 1
ATOM 3752 C CA . SER A 1 475 ? -44.727 4.644 -14.219 1.00 90.69 475 SER A CA 1
ATOM 3753 C C . SER A 1 475 ? -46.028 3.901 -14.523 1.00 90.69 475 SER A C 1
ATOM 3755 O O . SER A 1 475 ? -46.707 4.233 -15.494 1.00 90.69 475 SER A O 1
ATOM 3757 N N . VAL A 1 476 ? -46.433 2.949 -13.673 1.00 92.19 476 VAL A N 1
ATOM 3758 C CA . VAL A 1 476 ? -47.722 2.244 -13.802 1.00 92.19 476 VAL A CA 1
ATOM 3759 C C . VAL A 1 476 ? -48.900 3.206 -13.617 1.00 92.19 476 VAL A C 1
ATOM 3761 O O . VAL A 1 476 ? -49.820 3.226 -14.439 1.00 92.19 476 VAL A O 1
ATOM 3764 N N . LEU A 1 477 ? -48.878 4.047 -12.581 1.00 93.69 477 LEU A N 1
ATOM 3765 C CA . LEU A 1 477 ? -49.942 5.025 -12.331 1.00 93.69 477 LEU A CA 1
ATOM 3766 C C . LEU A 1 477 ? -50.041 6.061 -13.457 1.00 93.69 477 LEU A C 1
ATOM 3768 O O . LEU A 1 477 ? -51.128 6.313 -13.972 1.00 93.69 477 LEU A O 1
ATOM 3772 N N . ALA A 1 478 ? -48.912 6.605 -13.907 1.00 91.38 478 ALA A N 1
ATOM 3773 C CA . ALA A 1 478 ? -48.858 7.539 -15.025 1.00 91.38 478 ALA A CA 1
ATOM 3774 C C . ALA A 1 478 ? -49.360 6.888 -16.321 1.00 91.38 478 ALA A C 1
ATOM 3776 O O . ALA A 1 478 ? -50.117 7.509 -17.069 1.00 91.38 478 ALA A O 1
ATOM 3777 N N . TYR A 1 479 ? -49.008 5.621 -16.567 1.00 86.62 479 TYR A N 1
ATOM 3778 C CA . TYR A 1 479 ? -49.494 4.869 -17.721 1.00 86.62 479 TYR A CA 1
ATOM 3779 C C . TYR A 1 479 ? -51.013 4.666 -17.683 1.00 86.62 479 TYR A C 1
ATOM 3781 O O . TYR A 1 479 ? -51.693 4.907 -18.684 1.00 86.62 479 TYR A O 1
ATOM 3789 N N . THR A 1 480 ? -51.566 4.256 -16.538 1.00 89.44 480 THR A N 1
ATOM 3790 C CA . THR A 1 480 ? -53.020 4.068 -16.384 1.00 89.44 480 THR A CA 1
ATOM 3791 C C . THR A 1 480 ? -53.778 5.391 -16.492 1.00 89.44 480 THR A C 1
ATOM 3793 O O . THR A 1 480 ? -54.800 5.455 -17.177 1.00 89.44 480 THR A O 1
ATOM 3796 N N . TRP A 1 481 ? -53.257 6.471 -15.901 1.00 90.31 481 TRP A N 1
ATOM 3797 C CA . TRP A 1 481 ? -53.844 7.806 -15.999 1.00 90.31 481 TRP A CA 1
ATOM 3798 C C . TRP A 1 481 ? -53.823 8.339 -17.432 1.00 90.31 481 TRP A C 1
ATOM 3800 O O . TRP A 1 481 ? -54.866 8.748 -17.943 1.00 90.31 481 TRP A O 1
ATOM 3810 N N . LYS A 1 482 ? -52.679 8.248 -18.124 1.00 86.69 482 LYS A N 1
ATOM 3811 C CA . LYS A 1 482 ? -52.581 8.580 -19.550 1.00 86.69 482 LYS A CA 1
ATOM 3812 C C . LYS A 1 482 ? -53.595 7.771 -20.359 1.00 86.69 482 LYS A C 1
ATOM 3814 O O . LYS A 1 482 ? -54.357 8.351 -21.126 1.00 86.69 482 LYS A O 1
ATOM 3819 N N . SER A 1 483 ? -53.639 6.453 -20.160 1.00 83.69 483 SER A N 1
ATOM 3820 C CA . SER A 1 483 ? -54.564 5.567 -20.879 1.00 83.69 483 SER A CA 1
ATOM 3821 C C . SER A 1 483 ? -56.024 5.953 -20.648 1.00 83.69 483 SER A C 1
ATOM 3823 O O . SER A 1 483 ? -56.830 5.828 -21.559 1.00 83.69 483 SER A O 1
ATOM 3825 N N . LYS A 1 484 ? -56.371 6.452 -19.454 1.00 87.62 484 LYS A N 1
ATOM 3826 C CA . LYS A 1 484 ? -57.716 6.940 -19.137 1.00 87.62 484 LYS A CA 1
ATOM 3827 C C . LYS A 1 484 ? -58.036 8.273 -19.820 1.00 87.62 484 LYS A C 1
ATOM 3829 O O . LYS A 1 484 ? -59.115 8.395 -20.384 1.00 87.62 484 LYS A O 1
ATOM 3834 N N . ILE A 1 485 ? -57.142 9.260 -19.743 1.00 87.50 485 ILE A N 1
ATOM 3835 C CA . ILE A 1 485 ? -57.381 10.619 -20.267 1.00 87.50 485 ILE A CA 1
ATOM 3836 C C . ILE A 1 485 ? -57.427 10.640 -21.795 1.00 87.50 485 ILE A C 1
ATOM 3838 O O . ILE A 1 485 ? -58.247 11.338 -22.380 1.00 87.50 485 ILE A O 1
ATOM 3842 N N . TRP A 1 486 ? -56.561 9.867 -22.443 1.00 83.25 486 TRP A N 1
ATOM 3843 C CA . TRP A 1 486 ? -56.406 9.897 -23.897 1.00 83.25 486 TRP A CA 1
ATOM 3844 C C . TRP A 1 486 ? -57.265 8.862 -24.628 1.00 83.25 486 TRP A C 1
ATOM 3846 O O . TRP A 1 486 ? -57.252 8.839 -25.855 1.00 83.25 486 TRP A O 1
ATOM 3856 N N . ARG A 1 487 ? -58.038 8.050 -23.892 1.00 79.81 487 ARG A N 1
ATOM 3857 C CA . ARG A 1 487 ? -58.897 6.988 -24.442 1.00 79.81 487 ARG A CA 1
ATOM 3858 C C . ARG A 1 487 ? -59.879 7.481 -25.503 1.00 79.81 487 ARG A C 1
ATOM 3860 O O . ARG A 1 487 ? -60.223 6.729 -26.403 1.00 79.81 487 ARG A O 1
ATOM 3867 N N . ASP A 1 488 ? -60.341 8.720 -25.366 1.00 78.69 488 ASP A N 1
ATOM 3868 C CA . ASP A 1 488 ? -61.396 9.274 -26.218 1.00 78.69 488 ASP A CA 1
ATOM 3869 C C . ASP A 1 488 ? -60.827 10.099 -27.393 1.00 78.69 488 ASP A C 1
ATOM 3871 O O . ASP A 1 488 ? -61.576 10.551 -28.255 1.00 78.69 488 ASP A O 1
ATOM 3875 N N . LEU A 1 489 ? -59.502 10.297 -27.441 1.00 71.56 489 LEU A N 1
ATOM 3876 C CA . LEU A 1 489 ? -58.805 11.023 -28.510 1.00 71.56 489 LEU A CA 1
ATOM 3877 C C . LEU A 1 489 ? -58.110 10.082 -29.505 1.00 71.56 489 LEU A C 1
ATOM 3879 O O . LEU A 1 489 ? -57.964 10.464 -30.670 1.00 71.56 489 LEU A O 1
ATOM 3883 N N . HIS A 1 490 ? -57.694 8.881 -29.077 1.00 56.47 490 HIS A N 1
ATOM 3884 C CA . HIS A 1 490 ? -56.966 7.895 -29.889 1.00 56.47 490 HIS A CA 1
ATOM 3885 C C . HIS A 1 490 ? -57.384 6.451 -29.614 1.00 56.47 490 HIS A C 1
ATOM 3887 O O . HIS A 1 490 ? -57.354 6.042 -28.430 1.00 56.47 490 HIS A O 1
#

InterPro domains:
  IPR009056 Cytochrome c-like domain [PF00034] (57-179)
  IPR009056 Cytochrome c-like domain [PS51007] (54-181)
  IPR036909 Cytochrome c-like domain superfamily [G3DSA:1.10.760.10] (55-186)
  IPR036909 Cytochrome c-like domain superfamily [SSF46626] (51-200)
  IPR036909 Cytochrome c-like domain superfamily [SSF46626] (188-351)

Radius of gyration: 31.72 Å; chains: 1; bounding box: 95×42×100 Å

Foldseek 3Di:
DVVVVVVVVVVVVVVCCCVPVVVVVCCVVPFDFDFFDLQPVVCCVVPDFDLPPAAQVLLVVLCLVAPQVQEAAVLDPDCSRPVDDQLDFQAFPPFTFRHYHLLAVLPWFDLRLQLSCQQWVCVSQVVLVAEQTDLPPDDPVSSVVSVVSRPPHGHDSRDRCNVVDDSSNSSNNSVNSNVSHDPDDFLVVLLCRQPLRAAFQQLPLVLLVVVVLVVLLVVLVVLLVQLVPDDDPCSVVVSLVPDDPVVVVVLVVLLVVVLVVVCVPDDPVVCVVCVVVSVPDDCVNCPSSNSSVVPRDDRDSRHGGRHRSGDQVSVCVRLVDGHYHLLQVCVVQNLSRQLRCQQPQQIDRLVVLQVLLQVLVLVVVLVVVLVVPDPPDDPVVNVVSSVVSVVDHCVNVVDDRDFLPQDDPPDDRSRNQRVCVVSVRRDGGHSGTRRRTRSVSSVSNSVSSCCSNPVCPVVCVVVVVVVVVVVVVVVVVVVVVCCVVCVVVD

pLDDT: mean 89.12, std 6.74, range [56.47, 98.62]